Protein AF-A0A9E5DWF3-F1 (afdb_monomer_lite)

Sequence (530 aa):
MRFAKFSRYWAAIALLCCGSVGTLACATQEATTGDDQEFKETMQVFGDDRVSDVLKGKPQLVPGTFQEYEKLFKVGRQCVRTDSKEIFVVEEESSRATGQQKLGVALMPRAVITGCNTDTSNPDAVVKSFSLMAALISAPDAPNASKGDPMLFTPLEVMALDRRTGTYNFYVFFSNGTGKPGTMVRVVRKVDGKLIRFELTSAGKSITSAKETGACFTCHANGGPLMNEMSRPWTNWVSVVNEFPKDSKLKGETAAVVSEARDATNKHNRSSFANDLEQIMRAAIRVWIEGDLTMTSKGTVSNKIGFGQMTIEGSTPGGVKLLLKSSFCETELNFVNALDTIPNELFVDVDASAGTELVPADASGDLPVFQMPVRSEHDRAMEVFLQKRQYLQARTVRALRLVDDERDIFSAARCGLYGEMVKTALPVKPAEVDLRVRTLLAAKVKAKAFGTLSPARSAYLTALVDSKLSEEQADEKLQAYLDELQTRFATAQTKLTTATGRKTLNGLITARKDAARKMFPNAASPLPLM

Radius of gyration: 27.81 Å; chains: 1; bounding box: 99×75×77 Å

Structure (mmCIF, N/CA/C/O backbone):
data_AF-A0A9E5DWF3-F1
#
_entry.id   AF-A0A9E5DWF3-F1
#
loop_
_atom_site.group_PDB
_atom_site.id
_atom_site.type_symbol
_atom_site.label_atom_id
_atom_site.label_alt_id
_atom_site.label_comp_id
_atom_site.label_asym_id
_atom_site.label_entity_id
_atom_site.label_seq_id
_atom_site.pdbx_PDB_ins_code
_atom_site.Cartn_x
_atom_site.Cartn_y
_atom_site.Cartn_z
_atom_site.occupancy
_atom_site.B_iso_or_equiv
_atom_site.auth_seq_id
_atom_site.auth_comp_id
_atom_site.auth_asym_id
_atom_site.auth_atom_id
_atom_site.pdbx_PDB_model_num
ATOM 1 N N . MET A 1 1 ? -63.442 -29.536 -20.197 1.00 29.08 1 MET A N 1
ATOM 2 C CA . MET A 1 1 ? -63.663 -31.000 -20.288 1.00 29.08 1 MET A CA 1
ATOM 3 C C . MET A 1 1 ? -62.281 -31.651 -20.379 1.00 29.08 1 MET A C 1
ATOM 5 O O . MET A 1 1 ? -61.555 -31.280 -21.283 1.00 29.08 1 MET A O 1
ATOM 9 N N . ARG A 1 2 ? -61.736 -32.276 -19.314 1.00 26.66 2 ARG A N 1
ATOM 10 C CA . ARG A 1 2 ? -61.887 -33.710 -18.927 1.00 26.66 2 ARG A CA 1
ATOM 11 C C . ARG A 1 2 ? -61.465 -34.623 -20.101 1.00 26.66 2 ARG A C 1
ATOM 13 O O . ARG A 1 2 ? -62.099 -34.499 -21.134 1.00 26.66 2 ARG A O 1
ATOM 20 N N . PHE A 1 3 ? -60.459 -35.508 -20.080 1.00 26.47 3 PHE A N 1
ATOM 21 C CA . PHE A 1 3 ? -59.757 -36.342 -19.072 1.00 26.47 3 PHE A CA 1
ATOM 22 C C . PHE A 1 3 ? -58.368 -36.742 -19.680 1.00 26.47 3 PHE A C 1
ATOM 24 O O . PHE A 1 3 ? -58.289 -36.864 -20.894 1.00 26.47 3 PHE A O 1
ATOM 31 N N . ALA A 1 4 ? -57.231 -36.727 -18.952 1.00 29.53 4 ALA A N 1
ATOM 32 C CA . ALA A 1 4 ? -56.569 -37.857 -18.237 1.00 29.53 4 ALA A CA 1
ATOM 33 C C . ALA A 1 4 ? -55.885 -38.918 -19.140 1.00 29.53 4 ALA A C 1
ATOM 35 O O . ALA A 1 4 ? -56.393 -39.197 -20.209 1.00 29.53 4 ALA A O 1
ATOM 36 N N . LYS A 1 5 ? -54.805 -39.636 -18.786 1.00 29.23 5 LYS A N 1
ATOM 37 C CA . LYS A 1 5 ? -53.841 -39.691 -17.662 1.00 29.23 5 LYS A CA 1
ATOM 38 C C . LYS A 1 5 ? -52.771 -40.758 -18.044 1.00 29.23 5 LYS A C 1
ATOM 40 O O . LYS A 1 5 ? -53.140 -41.783 -18.593 1.00 29.23 5 LYS A O 1
ATOM 45 N N . PHE A 1 6 ? -51.521 -40.532 -17.615 1.00 27.17 6 PHE A N 1
ATOM 46 C CA . PHE A 1 6 ? -50.541 -41.464 -16.996 1.00 27.17 6 PHE A CA 1
ATOM 47 C C . PHE A 1 6 ? -50.073 -42.777 -17.661 1.00 27.17 6 PHE A C 1
ATOM 49 O O . PHE A 1 6 ? -50.857 -43.694 -17.855 1.00 27.17 6 PHE A O 1
ATOM 56 N N . SER A 1 7 ? -48.739 -42.954 -17.695 1.00 25.33 7 SER A N 1
ATOM 57 C CA . SER A 1 7 ? -47.945 -43.934 -16.895 1.00 25.33 7 SER A CA 1
ATOM 58 C C . SER A 1 7 ? -46.479 -43.887 -17.387 1.00 25.33 7 SER A C 1
ATOM 60 O O . SER A 1 7 ? -46.262 -44.053 -18.577 1.00 25.33 7 SER A O 1
ATOM 62 N N . ARG A 1 8 ? -45.470 -43.386 -16.651 1.00 28.92 8 ARG A N 1
ATOM 63 C CA . ARG A 1 8 ? -44.710 -43.889 -15.473 1.00 28.92 8 ARG A CA 1
ATOM 64 C C . ARG A 1 8 ? -43.660 -44.985 -15.764 1.00 28.92 8 ARG A C 1
ATOM 66 O O . ARG A 1 8 ? -43.949 -45.945 -16.460 1.00 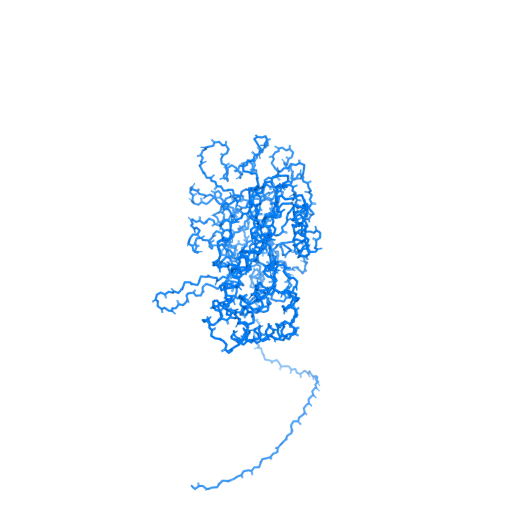28.92 8 ARG A O 1
ATOM 73 N N . TYR A 1 9 ? -42.535 -44.829 -15.040 1.00 24.09 9 TYR A N 1
ATOM 74 C CA . TYR A 1 9 ? -41.356 -45.694 -14.807 1.00 24.09 9 TYR A CA 1
ATOM 75 C C . TYR A 1 9 ? -40.140 -45.502 -15.720 1.00 24.09 9 TYR A C 1
ATOM 77 O O . TYR A 1 9 ? -40.296 -45.377 -16.921 1.00 24.09 9 TYR A O 1
ATOM 85 N N . TRP A 1 10 ? -38.888 -45.574 -15.255 1.00 22.58 10 TRP A N 1
ATOM 86 C CA . TRP A 1 10 ? -38.133 -45.268 -14.013 1.00 22.58 10 TRP A CA 1
ATOM 87 C C . TRP A 1 10 ? -36.689 -45.732 -14.341 1.00 22.58 10 TRP A C 1
ATOM 89 O O . TRP A 1 10 ? -36.508 -46.592 -15.195 1.00 22.58 10 TRP A O 1
ATOM 99 N N . ALA A 1 11 ? -35.706 -45.235 -13.587 1.00 24.50 11 ALA A N 1
ATOM 100 C CA . ALA A 1 11 ? -34.407 -45.876 -13.312 1.00 24.50 11 ALA A CA 1
ATOM 101 C C . ALA A 1 11 ? -33.286 -45.873 -14.384 1.00 24.50 11 ALA A C 1
ATOM 103 O O . ALA A 1 11 ? -33.147 -46.747 -15.230 1.00 24.50 11 ALA A O 1
ATOM 104 N N . ALA A 1 12 ? -32.435 -44.860 -14.214 1.00 22.97 12 ALA A N 1
ATOM 105 C CA . ALA A 1 12 ? -30.969 -44.844 -14.160 1.00 22.97 12 ALA A CA 1
ATOM 106 C C . ALA A 1 12 ? -30.152 -46.166 -14.108 1.00 22.97 12 ALA A C 1
ATOM 108 O O . ALA A 1 12 ? -30.575 -47.143 -13.502 1.00 22.97 12 ALA A O 1
ATOM 109 N N . ILE A 1 13 ? -28.890 -46.047 -14.571 1.00 23.59 13 ILE A N 1
ATOM 110 C CA . ILE A 1 13 ? -27.598 -46.439 -13.935 1.00 23.59 13 ILE A CA 1
ATOM 111 C C . ILE A 1 13 ? -26.572 -47.003 -14.953 1.00 23.59 13 ILE A C 1
ATOM 113 O O . ILE A 1 13 ? -26.647 -48.141 -15.389 1.00 23.59 13 ILE A O 1
ATOM 117 N N . ALA A 1 14 ? -25.596 -46.138 -15.257 1.00 22.12 14 ALA A N 1
ATOM 118 C CA . ALA A 1 14 ? -24.139 -46.302 -15.126 1.00 22.12 14 ALA A CA 1
ATOM 119 C C . ALA A 1 14 ? -23.271 -47.216 -16.033 1.00 22.12 14 ALA A C 1
ATOM 121 O O . ALA A 1 14 ? -23.426 -48.425 -16.109 1.00 22.12 14 ALA A O 1
ATOM 122 N N . LEU A 1 15 ? -22.191 -46.552 -16.477 1.00 22.00 15 LEU A N 1
ATOM 123 C CA . LEU A 1 15 ? -20.765 -46.918 -16.408 1.00 22.00 15 LEU A CA 1
ATOM 124 C C . LEU A 1 15 ? -20.084 -47.789 -17.496 1.00 22.00 15 LEU A C 1
ATOM 126 O O . LEU A 1 15 ? -20.200 -49.003 -17.529 1.00 22.00 15 LEU A O 1
ATOM 130 N N . LEU A 1 16 ? -19.171 -47.089 -18.188 1.00 21.78 16 LEU A N 1
ATOM 131 C CA . LEU A 1 16 ? -17.739 -47.374 -18.408 1.00 21.78 16 LEU A CA 1
ATOM 132 C C . LEU A 1 16 ? -17.252 -48.374 -19.491 1.00 21.78 16 LEU A C 1
ATOM 134 O O . LEU A 1 16 ? -17.450 -49.577 -19.413 1.00 21.78 16 LEU A O 1
ATOM 138 N N . CYS A 1 17 ? -16.375 -47.801 -20.334 1.00 19.64 17 CYS A N 1
ATOM 139 C CA . CYS A 1 17 ? -15.104 -48.320 -20.871 1.00 19.64 17 CYS A CA 1
ATOM 140 C C . CYS A 1 17 ? -15.012 -49.027 -22.245 1.00 19.64 17 CYS A C 1
ATOM 142 O O . CYS A 1 17 ? -15.383 -50.179 -22.413 1.00 19.64 17 CYS A O 1
ATOM 144 N N . CYS A 1 18 ? -14.267 -48.324 -23.120 1.00 21.08 18 CYS A N 1
ATOM 145 C CA . CYS A 1 18 ? -13.193 -48.778 -24.022 1.00 21.08 18 CYS A CA 1
ATOM 146 C C . CYS A 1 18 ? -13.513 -49.568 -25.307 1.00 21.08 18 CYS A C 1
ATOM 148 O O . CYS A 1 18 ? -13.975 -50.699 -25.256 1.00 21.08 18 CYS A O 1
ATOM 150 N N . GLY A 1 19 ? -13.025 -49.036 -26.444 1.00 21.64 19 GLY A N 1
ATOM 151 C CA . GLY A 1 19 ? -12.361 -49.870 -27.461 1.00 21.64 19 GLY A CA 1
ATOM 152 C C . GLY A 1 19 ? -12.760 -49.718 -28.937 1.00 21.64 19 GLY A C 1
ATOM 153 O O . GLY A 1 19 ? -13.380 -50.617 -29.477 1.00 21.64 19 GLY A O 1
ATOM 154 N N . SER A 1 20 ? -12.273 -48.648 -29.585 1.00 25.48 20 SER A N 1
ATOM 155 C CA . SER A 1 20 ? -11.568 -48.612 -30.896 1.00 25.48 20 SER A CA 1
ATOM 156 C C . SER A 1 20 ? -12.162 -49.127 -32.237 1.00 25.48 20 SER A C 1
ATOM 158 O O . SER A 1 20 ? -12.706 -50.218 -32.332 1.00 25.48 20 SER A O 1
ATOM 160 N N . VAL A 1 21 ? -11.756 -48.382 -33.291 1.00 24.48 21 VAL A N 1
ATOM 161 C CA . VAL A 1 21 ? -11.697 -48.650 -34.759 1.00 24.48 21 VAL A CA 1
ATOM 162 C C . VAL A 1 21 ? -13.015 -48.421 -35.527 1.00 24.48 21 VAL A C 1
ATOM 164 O O . VAL A 1 21 ? -14.015 -49.037 -35.210 1.00 24.48 21 VAL A O 1
ATOM 167 N N . GLY A 1 22 ? -13.145 -47.592 -36.570 1.00 22.09 22 GLY A N 1
ATOM 168 C CA . GLY A 1 22 ? -12.240 -46.750 -37.359 1.00 22.09 22 GLY A CA 1
ATOM 169 C C . GLY A 1 22 ? -12.966 -46.266 -38.638 1.00 22.09 22 GLY A C 1
ATOM 170 O O . GLY A 1 22 ? -14.026 -46.785 -38.975 1.00 22.09 22 GLY A O 1
ATOM 171 N N . THR A 1 23 ? -12.338 -45.324 -39.356 1.00 24.78 23 THR A N 1
ATOM 172 C CA . THR A 1 23 ? -12.679 -44.688 -40.662 1.00 24.78 23 THR A CA 1
ATOM 173 C C . THR A 1 23 ? -13.604 -43.458 -40.608 1.00 24.78 23 THR A C 1
ATOM 175 O O . THR A 1 23 ? -14.792 -43.553 -40.339 1.00 24.78 23 THR A O 1
ATOM 178 N N . LEU A 1 24 ? -13.033 -42.245 -40.570 1.00 25.64 24 LEU A N 1
ATOM 179 C CA . LEU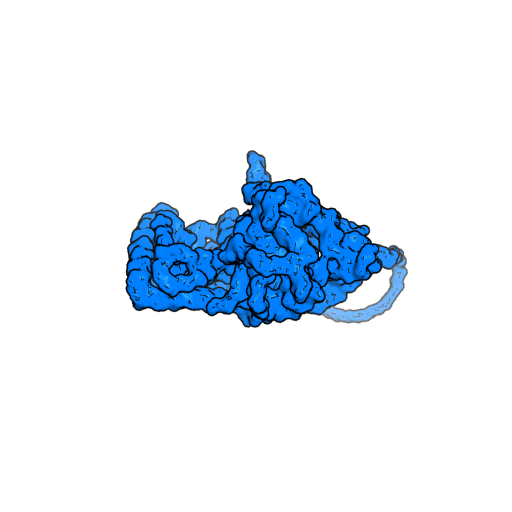 A 1 24 ? -12.478 -41.406 -41.660 1.00 25.64 24 LEU A CA 1
ATOM 180 C C . LEU A 1 24 ? -13.552 -40.725 -42.529 1.00 25.64 24 LEU A C 1
ATOM 182 O O . LEU A 1 24 ? -13.998 -41.269 -43.533 1.00 25.64 24 LEU A O 1
ATOM 186 N N . ALA A 1 25 ? -13.848 -39.468 -42.190 1.00 24.41 25 ALA A N 1
ATOM 187 C CA . ALA A 1 25 ? -14.280 -38.445 -43.136 1.00 24.41 25 ALA A CA 1
ATOM 188 C C . ALA A 1 25 ? -13.473 -37.168 -42.850 1.00 24.41 25 ALA A C 1
ATOM 190 O O . ALA A 1 25 ? -13.384 -36.713 -41.710 1.00 24.41 25 ALA A O 1
ATOM 191 N N . CYS A 1 26 ? -12.812 -36.670 -43.892 1.00 24.80 26 CYS A N 1
ATOM 192 C CA . CYS A 1 26 ? -11.857 -35.572 -43.894 1.00 24.80 26 CYS A CA 1
ATOM 193 C C . CYS A 1 26 ? -12.437 -34.268 -43.329 1.00 24.80 26 CYS A C 1
ATOM 195 O O . CYS A 1 26 ? -13.279 -33.638 -43.963 1.00 24.80 26 CYS A O 1
ATOM 197 N N . ALA A 1 27 ? -11.899 -33.815 -42.198 1.00 26.03 27 ALA A N 1
ATOM 198 C CA . ALA A 1 27 ? -11.818 -32.397 -41.885 1.00 26.03 27 ALA A CA 1
ATOM 199 C C . ALA A 1 27 ? -10.367 -31.979 -42.128 1.00 26.03 27 ALA A C 1
ATOM 201 O O . ALA A 1 27 ? -9.443 -32.477 -41.486 1.00 26.03 27 ALA A O 1
ATOM 202 N N . THR A 1 28 ? -10.176 -31.124 -43.123 1.00 24.86 28 THR A N 1
ATOM 203 C CA . THR A 1 28 ? -8.922 -30.445 -43.428 1.00 24.86 28 THR A CA 1
ATOM 204 C C . THR A 1 28 ? -8.385 -29.769 -42.168 1.00 24.86 28 THR A C 1
ATOM 206 O O . THR A 1 28 ? -8.938 -28.771 -41.711 1.00 24.86 28 THR A O 1
ATOM 209 N N . GLN A 1 29 ? -7.307 -30.318 -41.601 1.00 28.67 29 GLN A N 1
ATOM 210 C CA . GLN A 1 29 ? -6.390 -29.541 -40.776 1.00 28.67 29 GLN A CA 1
ATOM 211 C C . GLN A 1 29 ? -5.801 -28.466 -41.687 1.00 28.67 29 GLN A C 1
ATOM 213 O O . GLN A 1 29 ? -4.954 -28.759 -42.530 1.00 28.67 29 GLN A O 1
ATOM 218 N N . GLU A 1 30 ? -6.265 -27.227 -41.540 1.00 31.97 30 GLU A N 1
ATOM 219 C CA . GLU A 1 30 ? -5.440 -26.090 -41.921 1.00 31.97 30 GLU A CA 1
ATOM 220 C C . GLU A 1 30 ? -4.144 -26.208 -41.121 1.00 31.97 30 GLU A C 1
ATOM 222 O O . GLU A 1 30 ? -4.145 -26.202 -39.887 1.00 31.97 30 GLU A O 1
ATOM 227 N N . ALA A 1 31 ? -3.039 -26.401 -41.835 1.00 31.12 31 ALA A N 1
ATOM 228 C CA . ALA A 1 31 ? -1.719 -26.231 -41.273 1.00 31.12 31 ALA A CA 1
ATOM 229 C C . ALA A 1 31 ? -1.623 -24.771 -40.822 1.00 31.12 31 ALA A C 1
ATOM 231 O O . ALA A 1 31 ? -1.431 -23.882 -41.647 1.00 31.12 31 ALA A O 1
ATOM 232 N N . THR A 1 32 ? -1.786 -24.519 -39.522 1.00 36.09 32 THR A N 1
ATOM 233 C CA . THR A 1 32 ? -1.298 -23.279 -38.922 1.00 36.09 32 THR A CA 1
ATOM 234 C C . THR A 1 32 ? 0.185 -23.230 -39.243 1.00 36.09 32 THR A C 1
ATOM 236 O O . THR A 1 32 ? 0.948 -24.088 -38.787 1.00 36.09 32 THR A O 1
ATOM 239 N N . THR A 1 33 ? 0.572 -22.302 -40.110 1.00 37.94 33 THR A N 1
ATOM 240 C CA . THR A 1 33 ? 1.968 -22.032 -40.442 1.00 37.94 33 THR A CA 1
ATOM 241 C C . THR A 1 33 ? 2.742 -21.805 -39.139 1.00 37.94 33 THR A C 1
ATOM 243 O O . THR A 1 33 ? 2.161 -21.388 -38.134 1.00 37.94 33 THR A O 1
ATOM 246 N N . GLY A 1 34 ? 4.046 -22.108 -39.116 1.00 44.50 34 GLY A N 1
ATOM 247 C CA . GLY A 1 34 ? 4.883 -21.898 -37.921 1.00 44.50 34 GLY A CA 1
ATOM 248 C C . GLY A 1 34 ? 4.717 -20.495 -37.317 1.00 44.50 34 GLY A C 1
ATOM 249 O O . GLY A 1 34 ? 4.692 -20.354 -36.097 1.00 44.50 34 GLY A O 1
ATOM 250 N N . ASP A 1 35 ? 4.450 -19.509 -38.173 1.00 50.59 35 ASP A N 1
ATOM 251 C CA . ASP A 1 35 ? 4.160 -18.117 -37.837 1.00 50.59 35 ASP A CA 1
ATOM 252 C C . ASP A 1 35 ? 2.917 -17.935 -36.943 1.00 50.59 35 ASP A C 1
ATOM 254 O O . ASP A 1 35 ? 2.946 -17.124 -36.021 1.00 50.59 35 ASP A O 1
ATOM 258 N N . ASP A 1 36 ? 1.835 -18.698 -37.141 1.00 46.50 36 ASP A N 1
ATOM 259 C CA . ASP A 1 36 ? 0.596 -18.570 -36.352 1.00 46.50 36 ASP A CA 1
ATOM 260 C C . ASP A 1 36 ? 0.742 -19.142 -34.936 1.00 46.50 36 ASP A C 1
ATOM 262 O O . ASP A 1 36 ? 0.127 -18.659 -33.975 1.00 46.50 36 ASP A O 1
ATOM 266 N N . GLN A 1 37 ? 1.553 -20.192 -34.794 1.00 48.44 37 GLN A N 1
ATOM 267 C CA . GLN A 1 37 ? 1.863 -20.784 -33.499 1.00 48.44 37 GLN A CA 1
ATOM 268 C C . GLN A 1 37 ? 2.884 -19.926 -32.740 1.00 48.44 37 GLN A C 1
ATOM 270 O O . GLN A 1 37 ? 2.666 -19.632 -31.563 1.00 48.44 37 GLN A O 1
ATOM 275 N N . GLU A 1 38 ? 3.914 -19.421 -33.422 1.00 51.50 38 GLU A N 1
ATOM 276 C CA . GLU A 1 38 ? 4.870 -18.455 -32.872 1.00 51.50 38 GLU A CA 1
ATOM 277 C C . GLU A 1 38 ? 4.174 -17.147 -32.456 1.00 51.50 38 GLU A C 1
ATOM 279 O O . GLU A 1 38 ? 4.421 -16.625 -31.366 1.00 51.50 38 GLU A O 1
ATOM 284 N N . PHE A 1 39 ? 3.202 -16.665 -33.237 1.00 51.38 39 PHE A N 1
ATOM 285 C CA . PHE A 1 39 ? 2.370 -15.513 -32.885 1.00 51.38 39 PHE A CA 1
ATOM 286 C C . PHE A 1 39 ? 1.543 -15.761 -31.614 1.00 51.38 39 PHE A C 1
ATOM 288 O O . PHE A 1 39 ? 1.546 -14.931 -30.700 1.00 51.38 39 PHE A O 1
ATOM 295 N N . LYS A 1 40 ? 0.878 -16.918 -31.488 1.00 56.16 40 LYS A N 1
ATOM 296 C CA . LYS A 1 40 ? 0.111 -17.286 -30.279 1.00 56.16 40 LYS A CA 1
ATOM 297 C C . LYS A 1 40 ? 0.994 -17.462 -29.038 1.00 56.16 40 LYS A C 1
ATOM 299 O O . LYS A 1 40 ? 0.571 -17.087 -27.945 1.00 56.16 40 LYS A O 1
ATOM 304 N N . GLU A 1 41 ? 2.202 -17.998 -29.186 1.00 55.69 41 GLU A N 1
ATOM 305 C CA . GLU A 1 41 ? 3.173 -18.166 -28.094 1.00 55.69 41 GLU A CA 1
ATOM 306 C C . GLU A 1 41 ? 3.788 -16.825 -27.658 1.00 55.69 41 GLU A C 1
ATOM 308 O O . GLU A 1 41 ? 4.002 -16.590 -26.465 1.00 55.69 41 GLU A O 1
ATOM 313 N N . THR A 1 42 ? 3.980 -15.896 -28.597 1.00 57.06 42 THR A N 1
ATOM 314 C CA . THR A 1 42 ? 4.456 -14.528 -28.332 1.00 57.06 42 THR A CA 1
ATOM 315 C C . THR A 1 42 ? 3.384 -13.673 -27.648 1.00 57.06 42 THR A C 1
ATOM 317 O O . THR A 1 42 ? 3.686 -12.869 -26.767 1.00 57.06 42 THR A O 1
ATOM 320 N N . MET A 1 43 ? 2.106 -13.894 -27.971 1.00 59.84 43 MET A N 1
ATOM 321 C CA . MET A 1 43 ? 0.968 -13.233 -27.318 1.00 59.84 43 MET A CA 1
ATOM 322 C C . MET A 1 43 ? 0.864 -13.538 -25.818 1.00 59.84 43 MET A C 1
ATOM 324 O O . MET A 1 43 ? 0.362 -12.706 -25.068 1.00 59.84 43 MET A O 1
ATOM 328 N N . GLN A 1 44 ? 1.352 -14.696 -25.361 1.00 67.69 44 GLN A N 1
ATOM 329 C CA . GLN A 1 44 ? 1.385 -15.035 -23.932 1.00 67.69 44 GLN A CA 1
ATOM 330 C C . GLN A 1 44 ? 2.468 -14.261 -23.171 1.00 67.69 44 GLN A C 1
ATOM 332 O O . GLN A 1 44 ? 2.361 -14.076 -21.957 1.00 67.69 44 GLN A O 1
ATOM 337 N N . VAL A 1 45 ? 3.484 -13.761 -23.881 1.00 70.88 45 VAL A N 1
ATOM 338 C CA . VAL A 1 45 ? 4.562 -12.963 -23.292 1.00 70.88 45 VAL A CA 1
ATOM 339 C C . VAL A 1 45 ? 4.098 -11.555 -22.945 1.00 70.88 45 VAL A C 1
ATOM 341 O O . VAL A 1 45 ? 4.671 -10.946 -22.054 1.00 70.88 45 VAL A O 1
ATOM 344 N N . PHE A 1 46 ? 3.038 -11.037 -23.561 1.00 80.94 46 PHE A N 1
ATOM 345 C CA . PHE A 1 46 ? 2.576 -9.671 -23.314 1.00 80.94 46 PHE A CA 1
ATOM 346 C C . PHE A 1 46 ? 1.322 -9.620 -22.435 1.00 80.94 46 PHE A C 1
ATOM 348 O O . PHE A 1 46 ? 0.445 -10.483 -22.514 1.00 80.94 46 PHE A O 1
ATOM 355 N N . GLY A 1 47 ? 1.269 -8.636 -21.536 1.00 80.31 47 GLY A N 1
ATOM 356 C CA . GLY A 1 47 ? 0.083 -8.334 -20.734 1.00 80.31 47 GLY A CA 1
ATOM 357 C C . GLY A 1 47 ? -0.925 -7.464 -21.472 1.00 80.31 47 GLY A C 1
ATOM 358 O O . GLY A 1 47 ? -0.779 -7.191 -22.667 1.00 80.31 47 GLY A O 1
ATOM 359 N N . ASP A 1 48 ? -1.943 -7.005 -20.750 1.00 83.69 48 ASP A N 1
ATOM 360 C CA . ASP A 1 48 ? -2.769 -5.875 -21.184 1.00 83.69 48 ASP A CA 1
ATOM 361 C C . ASP A 1 48 ? -2.246 -4.582 -20.543 1.00 83.69 48 ASP A C 1
ATOM 363 O O . ASP A 1 48 ? -2.854 -4.025 -19.635 1.00 83.69 48 ASP A O 1
ATOM 367 N N . ASP A 1 49 ? -1.056 -4.145 -20.958 1.00 86.50 49 ASP A N 1
ATOM 368 C CA . ASP A 1 49 ? -0.313 -3.058 -20.316 1.00 86.50 49 ASP A CA 1
ATOM 369 C C . ASP A 1 49 ? 0.472 -2.195 -21.322 1.00 86.50 49 ASP A C 1
ATOM 371 O O . ASP A 1 49 ? 0.508 -2.458 -22.527 1.00 86.50 49 ASP A O 1
ATOM 375 N N . ARG A 1 50 ? 1.139 -1.150 -20.816 1.00 88.06 50 ARG A N 1
ATOM 376 C CA . ARG A 1 50 ? 1.893 -0.193 -21.640 1.00 88.06 50 ARG A CA 1
ATOM 377 C C . ARG A 1 50 ? 3.100 -0.819 -22.355 1.00 88.06 50 ARG A C 1
ATOM 379 O O . ARG A 1 50 ? 3.513 -0.301 -23.390 1.00 88.06 50 ARG A O 1
ATOM 386 N N . VAL A 1 51 ? 3.665 -1.915 -21.838 1.00 91.31 51 VAL A N 1
ATOM 387 C CA . VAL A 1 51 ? 4.751 -2.650 -22.514 1.00 91.31 51 VAL A CA 1
ATOM 388 C C . VAL A 1 51 ? 4.195 -3.359 -23.745 1.00 91.31 51 VAL A C 1
ATOM 390 O O . VAL A 1 51 ? 4.745 -3.229 -24.840 1.00 91.31 51 VAL A O 1
ATOM 393 N N . SER A 1 52 ? 3.059 -4.036 -23.582 1.00 89.00 52 SER A N 1
ATOM 394 C CA . SER A 1 52 ? 2.311 -4.678 -24.664 1.00 89.00 52 SER A CA 1
ATOM 395 C C . SER A 1 52 ? 1.891 -3.686 -25.749 1.00 89.00 52 SER A C 1
ATOM 397 O O . SER A 1 52 ? 2.133 -3.943 -26.925 1.00 89.00 52 SER A O 1
ATOM 399 N N . ASP A 1 53 ? 1.365 -2.515 -25.376 1.00 87.88 53 ASP A N 1
ATOM 400 C CA . ASP A 1 53 ? 0.924 -1.481 -26.330 1.00 87.88 53 ASP A CA 1
ATOM 401 C C . ASP A 1 53 ? 2.028 -1.067 -27.327 1.00 87.88 53 ASP A C 1
ATOM 403 O O . ASP A 1 53 ? 1.740 -0.665 -28.457 1.00 87.88 53 ASP A O 1
ATOM 407 N N . VAL A 1 54 ? 3.298 -1.182 -26.925 1.00 90.25 54 VAL A N 1
ATOM 408 C CA . VAL A 1 54 ? 4.452 -0.783 -27.739 1.00 90.25 54 VAL A CA 1
ATOM 409 C C . VAL A 1 54 ? 5.125 -1.966 -28.437 1.00 90.25 54 VAL A C 1
ATOM 411 O O . VAL A 1 54 ? 5.487 -1.860 -29.612 1.00 90.25 54 VAL A O 1
ATOM 414 N N . LEU A 1 55 ? 5.311 -3.080 -27.726 1.00 90.69 55 LEU A N 1
ATOM 415 C CA . LEU A 1 55 ? 6.144 -4.200 -28.175 1.00 90.69 55 LEU A CA 1
ATOM 416 C C . LEU A 1 55 ? 5.359 -5.343 -28.827 1.00 90.69 55 LEU A C 1
ATOM 418 O O . LEU A 1 55 ? 5.955 -6.185 -29.503 1.00 90.69 55 LEU A O 1
ATOM 422 N N . LYS A 1 56 ? 4.033 -5.395 -28.663 1.00 85.75 56 LYS A N 1
ATOM 423 C CA . LYS A 1 56 ? 3.201 -6.454 -29.243 1.00 85.75 56 LYS A CA 1
ATOM 424 C C . LYS A 1 56 ? 3.292 -6.436 -30.771 1.00 85.75 56 LYS A C 1
ATOM 426 O O . LYS A 1 56 ? 3.004 -5.432 -31.420 1.00 85.75 56 LYS A O 1
ATOM 431 N N . GLY A 1 57 ? 3.720 -7.562 -31.344 1.00 83.44 57 GLY A N 1
ATOM 432 C CA . GLY A 1 57 ? 3.997 -7.694 -32.781 1.00 83.44 57 GLY A CA 1
ATOM 433 C C . GLY A 1 57 ? 5.261 -6.963 -33.258 1.00 83.44 57 GLY A C 1
ATOM 434 O O . GLY A 1 57 ? 5.487 -6.870 -34.461 1.00 83.44 57 GLY A O 1
ATOM 435 N N . LYS A 1 58 ? 6.076 -6.423 -32.340 1.00 88.56 58 LYS A N 1
ATOM 436 C CA . LYS A 1 58 ? 7.316 -5.687 -32.633 1.00 88.56 58 LYS A CA 1
ATOM 437 C C . LYS A 1 58 ? 8.466 -6.093 -31.689 1.00 88.56 58 LYS A C 1
ATOM 439 O O . LYS A 1 58 ? 9.066 -5.220 -31.057 1.00 88.56 58 LYS A O 1
ATOM 444 N N . PRO A 1 59 ? 8.802 -7.393 -31.571 1.00 84.62 59 PRO A N 1
ATOM 445 C CA . PRO A 1 59 ? 9.853 -7.876 -30.665 1.00 84.62 59 PRO A CA 1
ATOM 446 C C . PRO A 1 59 ? 11.231 -7.242 -30.930 1.00 84.62 59 PRO A C 1
ATOM 448 O O . PRO A 1 59 ? 12.020 -7.055 -30.012 1.00 84.62 59 PRO A O 1
ATOM 451 N N . GLN A 1 60 ? 11.504 -6.822 -32.165 1.00 88.00 60 GLN A N 1
ATOM 452 C CA . GLN A 1 60 ? 12.726 -6.113 -32.550 1.00 88.00 60 GLN A CA 1
ATOM 453 C C . GLN A 1 60 ? 12.888 -4.731 -31.895 1.00 88.00 60 GLN A C 1
ATOM 455 O O . GLN A 1 60 ? 13.964 -4.147 -31.978 1.00 88.00 60 GLN A O 1
ATOM 460 N N . LEU A 1 61 ? 11.831 -4.185 -31.280 1.00 91.31 61 LEU A N 1
ATOM 461 C CA . LEU A 1 61 ? 11.881 -2.918 -30.548 1.00 91.31 61 LEU A CA 1
ATOM 462 C C . LEU A 1 61 ? 12.217 -3.093 -29.065 1.00 91.31 61 LEU A C 1
ATOM 464 O O . LEU A 1 61 ? 12.304 -2.088 -28.367 1.00 91.31 61 LEU A O 1
ATOM 468 N N . VAL A 1 62 ? 12.390 -4.325 -28.566 1.00 92.25 62 VAL A N 1
ATOM 469 C CA . VAL A 1 62 ? 12.806 -4.547 -27.174 1.00 92.25 62 VAL A CA 1
ATOM 470 C C . VAL A 1 62 ? 14.096 -3.752 -26.917 1.00 92.25 62 VAL A C 1
ATOM 472 O O . VAL A 1 62 ? 15.084 -3.972 -27.626 1.00 92.25 62 VAL A O 1
ATOM 475 N N . PRO A 1 63 ? 14.109 -2.826 -25.939 1.00 92.69 63 PRO A N 1
ATOM 476 C CA . PRO A 1 63 ? 15.249 -1.944 -25.735 1.00 92.69 63 PRO A CA 1
ATOM 477 C C . PRO A 1 63 ? 16.467 -2.745 -25.267 1.00 92.69 63 PRO A C 1
ATOM 479 O O . PRO A 1 63 ? 16.381 -3.541 -24.332 1.00 92.69 63 PRO A O 1
ATOM 482 N N . GLY A 1 64 ? 17.608 -2.530 -25.920 1.00 89.25 64 GLY A N 1
ATOM 483 C CA . GLY A 1 64 ? 18.904 -3.081 -25.529 1.00 89.25 64 GLY A CA 1
ATOM 484 C C . GLY A 1 64 ? 19.664 -2.179 -24.550 1.00 89.25 64 GLY A C 1
ATOM 485 O O . GLY A 1 64 ? 20.676 -2.604 -23.991 1.00 89.25 64 GLY A O 1
ATOM 486 N N . THR A 1 65 ? 19.195 -0.948 -24.330 1.00 90.31 65 THR A N 1
ATOM 487 C CA . THR A 1 65 ? 19.772 0.034 -23.398 1.00 90.31 65 THR A CA 1
ATOM 488 C C . THR A 1 65 ? 18.689 0.830 -22.665 1.00 90.31 65 THR A C 1
ATOM 490 O O . THR A 1 65 ? 17.543 0.915 -23.113 1.00 90.31 65 THR A O 1
ATOM 493 N N . PHE A 1 66 ? 19.052 1.472 -21.551 1.00 91.44 66 PHE A N 1
ATOM 494 C CA . PHE A 1 66 ? 18.133 2.348 -20.821 1.00 91.44 66 PHE A CA 1
ATOM 495 C C . PHE A 1 66 ? 17.713 3.580 -21.644 1.00 91.44 66 PHE A C 1
ATOM 497 O O . PHE A 1 66 ? 16.550 3.970 -21.622 1.00 91.44 66 PHE A O 1
ATOM 504 N N . GLN A 1 67 ? 18.614 4.153 -22.445 1.00 91.88 67 GLN A N 1
ATOM 505 C CA . GLN A 1 67 ? 18.306 5.294 -23.314 1.00 91.88 67 GLN A CA 1
ATOM 506 C C . GLN A 1 67 ? 17.286 4.919 -24.401 1.00 91.88 67 GLN A C 1
ATOM 508 O O . GLN A 1 67 ? 16.382 5.697 -24.715 1.00 91.88 67 GLN A O 1
ATOM 513 N N . GLU A 1 68 ? 17.404 3.714 -24.967 1.00 93.38 68 GLU A N 1
ATOM 514 C CA . GLU A 1 68 ? 16.402 3.173 -25.890 1.00 93.38 68 GLU A CA 1
ATOM 515 C C . GLU A 1 68 ? 15.058 2.960 -25.191 1.00 93.38 68 GLU A C 1
ATOM 517 O O . GLU A 1 68 ? 14.031 3.314 -25.766 1.00 93.38 68 GLU A O 1
ATOM 522 N N . TYR A 1 69 ? 15.055 2.458 -23.950 1.00 93.88 69 TYR A N 1
ATOM 523 C CA . TYR A 1 69 ? 13.841 2.327 -23.140 1.00 93.88 69 TYR A CA 1
ATOM 524 C C . TYR A 1 69 ? 13.160 3.686 -22.916 1.00 93.88 69 TYR A C 1
ATOM 526 O O . TYR A 1 69 ? 11.975 3.832 -23.222 1.00 93.88 69 TYR A O 1
ATOM 534 N N . GLU A 1 70 ? 13.903 4.701 -22.461 1.00 93.25 70 GLU A N 1
ATOM 535 C CA . GLU A 1 70 ? 13.364 6.049 -22.248 1.00 93.25 70 GLU A CA 1
ATOM 536 C C . GLU A 1 70 ? 12.733 6.599 -23.529 1.00 93.25 70 GLU A C 1
ATOM 538 O O . GLU A 1 70 ? 11.620 7.125 -23.499 1.00 93.25 70 GLU A O 1
ATOM 543 N N . LYS A 1 71 ? 13.407 6.437 -24.674 1.00 93.38 71 LYS A N 1
ATOM 544 C CA . LYS A 1 71 ? 12.924 6.917 -25.976 1.00 93.38 71 LYS A CA 1
ATOM 545 C C . LYS A 1 71 ? 11.682 6.172 -26.440 1.00 93.38 71 LYS A C 1
ATOM 547 O O . LYS A 1 71 ? 10.736 6.796 -26.920 1.00 93.38 71 LYS A O 1
ATOM 552 N N . LEU A 1 72 ? 11.695 4.851 -26.311 1.00 93.12 72 LEU A N 1
ATOM 553 C CA . LEU A 1 72 ? 10.617 3.985 -26.760 1.00 93.12 72 LEU A CA 1
ATOM 554 C C . LEU A 1 72 ? 9.332 4.245 -25.970 1.00 93.12 72 LEU A C 1
ATOM 556 O O . LEU A 1 72 ? 8.261 4.393 -26.559 1.00 93.12 72 LEU A O 1
ATOM 560 N N . PHE A 1 73 ? 9.450 4.353 -24.647 1.00 91.88 73 PHE A N 1
ATOM 561 C CA . PHE A 1 73 ? 8.309 4.552 -23.760 1.00 91.88 73 PHE A CA 1
ATOM 562 C C . PHE A 1 73 ? 8.005 6.020 -23.466 1.00 91.88 73 PHE A C 1
ATOM 564 O O . PHE A 1 73 ? 6.954 6.294 -22.893 1.00 91.88 73 PHE A O 1
ATOM 571 N N . LYS A 1 74 ? 8.846 6.964 -23.906 1.00 90.81 74 LYS A N 1
ATOM 572 C CA . LYS A 1 74 ? 8.717 8.413 -23.657 1.00 90.81 74 LYS A CA 1
ATOM 573 C C . LYS A 1 74 ? 8.660 8.742 -22.163 1.00 90.81 74 LYS A C 1
ATOM 575 O O . LYS A 1 74 ? 7.759 9.444 -21.708 1.00 90.81 74 LYS A O 1
ATOM 580 N N . VAL A 1 75 ? 9.603 8.188 -21.408 1.00 90.50 75 VAL A N 1
ATOM 581 C CA . VAL A 1 75 ? 9.731 8.361 -19.951 1.00 90.50 75 VAL A CA 1
ATOM 582 C C . VAL A 1 75 ? 11.083 8.976 -19.593 1.00 90.50 75 VAL A C 1
ATOM 584 O O . VAL A 1 75 ? 11.963 9.086 -20.451 1.00 90.50 75 VAL A O 1
ATOM 587 N N . GLY A 1 76 ? 11.248 9.402 -18.340 1.00 88.31 76 GLY A N 1
ATOM 588 C CA . GLY A 1 76 ? 12.507 9.964 -17.853 1.00 88.31 76 GLY A CA 1
ATOM 589 C C . GLY A 1 76 ? 12.928 11.203 -18.642 1.00 88.31 76 GLY A C 1
ATOM 590 O O . GLY A 1 76 ? 12.156 12.143 -18.827 1.00 88.31 76 GLY A O 1
ATOM 591 N N . ARG A 1 77 ? 14.140 11.205 -19.196 1.00 89.19 77 ARG A N 1
ATOM 592 C CA . ARG A 1 77 ? 14.669 12.330 -19.993 1.00 89.19 77 ARG A CA 1
ATOM 593 C C . ARG A 1 77 ? 13.854 12.620 -21.250 1.00 89.19 77 ARG A C 1
ATOM 595 O O . ARG A 1 77 ? 13.828 13.752 -21.730 1.00 89.19 77 ARG A O 1
ATOM 602 N N . GLN A 1 78 ? 13.157 11.609 -21.758 1.00 91.62 78 GLN A N 1
ATOM 603 C CA . GLN A 1 78 ? 12.311 11.699 -22.948 1.00 91.62 78 GLN A CA 1
ATOM 604 C C . GLN A 1 78 ? 10.880 12.136 -22.615 1.00 91.62 78 GLN A C 1
ATOM 606 O O . GLN A 1 78 ? 10.031 12.230 -23.503 1.00 91.62 78 GLN A O 1
ATOM 611 N N . CYS A 1 79 ? 10.608 12.436 -21.343 1.00 85.62 79 CYS A N 1
ATOM 612 C CA . CYS A 1 79 ? 9.368 13.060 -20.930 1.00 85.62 79 CYS A CA 1
ATOM 613 C C . CYS A 1 79 ? 9.210 14.424 -21.614 1.00 85.62 79 CYS A C 1
ATOM 615 O O . CYS A 1 79 ? 10.111 15.265 -21.552 1.00 85.62 79 CYS A O 1
ATOM 617 N N . VAL A 1 80 ? 8.054 14.662 -22.241 1.00 81.06 80 VAL A N 1
ATOM 618 C CA . VAL A 1 80 ? 7.749 15.938 -22.923 1.00 81.06 80 VAL A CA 1
ATOM 619 C C . VAL A 1 80 ? 7.672 17.101 -21.929 1.00 81.06 80 VAL A C 1
ATOM 621 O O . VAL A 1 80 ? 7.942 18.245 -22.288 1.00 81.06 80 VAL A O 1
ATOM 624 N N . ARG A 1 81 ? 7.348 16.811 -20.666 1.00 74.25 81 ARG A N 1
ATOM 625 C CA . ARG A 1 81 ? 7.295 17.805 -19.595 1.00 74.25 81 ARG A CA 1
ATOM 626 C C . ARG A 1 81 ? 8.649 18.453 -19.346 1.00 74.25 81 ARG A C 1
ATOM 628 O O . ARG A 1 81 ? 9.700 17.810 -19.393 1.00 74.25 81 ARG A O 1
ATOM 635 N N . THR A 1 82 ? 8.611 19.742 -19.049 1.00 73.69 82 THR A N 1
ATOM 636 C CA . THR A 1 82 ? 9.796 20.541 -18.718 1.00 73.69 82 THR A CA 1
ATOM 637 C C . THR A 1 82 ? 9.968 20.715 -17.214 1.00 73.69 82 THR A C 1
ATOM 639 O O . THR A 1 82 ? 11.100 20.814 -16.748 1.00 73.69 82 THR A O 1
ATOM 642 N N . ASP A 1 83 ? 8.862 20.704 -16.473 1.00 70.75 83 ASP A N 1
ATOM 643 C CA . ASP A 1 83 ? 8.752 20.934 -15.031 1.00 70.75 83 ASP A CA 1
ATOM 644 C C . ASP A 1 83 ? 8.996 19.681 -14.179 1.00 70.75 83 ASP A C 1
ATOM 646 O O . ASP A 1 83 ? 9.436 19.790 -13.041 1.00 70.75 83 ASP A O 1
ATOM 650 N N . SER A 1 84 ? 8.792 18.485 -14.731 1.00 74.62 84 SER A N 1
ATOM 651 C CA . SER A 1 84 ? 9.262 17.236 -14.130 1.00 74.62 84 SER A CA 1
ATOM 652 C C . SER A 1 84 ? 9.624 16.225 -15.208 1.00 74.62 84 SER A C 1
ATOM 654 O O . SER A 1 84 ? 8.956 16.130 -16.238 1.00 74.62 84 SER A O 1
ATOM 656 N N . LYS A 1 85 ? 10.696 15.468 -14.971 1.00 80.19 85 LYS A N 1
ATOM 657 C CA . LYS A 1 85 ? 11.066 14.299 -15.783 1.00 80.19 85 LYS A CA 1
ATOM 658 C C . LYS A 1 85 ? 10.621 12.984 -15.149 1.00 80.19 85 LYS A C 1
ATOM 660 O O . LYS A 1 85 ? 10.803 11.935 -15.756 1.00 80.19 85 LYS A O 1
ATOM 665 N N . GLU A 1 86 ? 10.045 13.054 -13.947 1.00 81.75 86 GLU A N 1
ATOM 666 C CA . GLU A 1 86 ? 9.627 11.904 -13.139 1.00 81.75 86 GLU A CA 1
ATOM 667 C C . GLU A 1 86 ? 10.712 10.846 -12.958 1.00 81.75 86 GLU A C 1
ATOM 669 O O . GLU A 1 86 ? 10.454 9.639 -12.967 1.00 81.75 86 GLU A O 1
ATOM 674 N N . ILE A 1 87 ? 11.938 11.341 -12.818 1.00 85.81 87 ILE A N 1
ATOM 675 C CA . ILE A 1 87 ? 13.092 10.585 -12.368 1.00 85.81 87 ILE A CA 1
ATOM 676 C C . ILE A 1 87 ? 13.222 10.922 -10.897 1.00 85.81 87 ILE A C 1
ATOM 678 O O . ILE A 1 87 ? 13.605 12.034 -10.550 1.00 85.81 87 ILE A O 1
ATOM 682 N N . PHE A 1 88 ? 12.875 9.978 -10.041 1.00 81.88 88 PHE A N 1
ATOM 683 C CA . PHE A 1 88 ? 12.972 10.144 -8.604 1.00 81.88 88 PHE A CA 1
ATOM 684 C C . PHE A 1 88 ? 14.213 9.442 -8.104 1.00 81.88 88 PHE A C 1
ATOM 686 O O . PHE A 1 88 ? 14.467 8.299 -8.485 1.00 81.88 88 PHE A O 1
ATOM 693 N N . VAL A 1 89 ? 14.978 10.110 -7.249 1.00 78.31 89 VAL A N 1
ATOM 694 C CA . VAL A 1 89 ? 16.180 9.516 -6.666 1.00 78.31 89 VAL A CA 1
ATOM 695 C C . VAL A 1 89 ? 15.988 9.319 -5.174 1.00 78.31 89 VAL A C 1
ATOM 697 O O . VAL A 1 89 ? 15.571 10.229 -4.454 1.00 78.31 89 VAL A O 1
ATOM 700 N N . VAL A 1 90 ? 16.315 8.110 -4.729 1.00 73.44 90 VAL A N 1
ATOM 701 C CA . VAL A 1 90 ? 16.346 7.712 -3.323 1.00 73.44 90 VAL A CA 1
ATOM 702 C C . VAL A 1 90 ? 17.746 7.242 -2.953 1.00 73.44 90 VAL A C 1
ATOM 704 O O . VAL A 1 90 ? 18.498 6.763 -3.803 1.00 73.44 90 VAL A O 1
ATOM 707 N N . GLU A 1 91 ? 18.105 7.395 -1.686 1.00 71.75 91 GLU A N 1
ATOM 708 C CA . GLU A 1 91 ? 19.404 6.986 -1.160 1.00 71.75 91 GLU A CA 1
ATOM 709 C C . GLU A 1 91 ? 19.303 5.648 -0.430 1.00 71.75 91 GLU A C 1
ATOM 711 O O . GLU A 1 91 ? 18.415 5.437 0.398 1.00 71.75 91 GLU A O 1
ATOM 716 N N . GLU A 1 92 ? 20.233 4.740 -0.722 1.00 67.06 92 GLU A N 1
ATOM 717 C CA . GLU A 1 92 ? 20.213 3.376 -0.205 1.00 67.06 92 GLU A CA 1
ATOM 718 C C . GLU A 1 92 ? 21.480 3.043 0.570 1.00 67.06 92 GLU A C 1
ATOM 720 O O . GLU A 1 92 ? 22.593 3.153 0.063 1.00 67.06 92 GLU A O 1
ATOM 725 N N . GLU A 1 93 ? 21.294 2.559 1.795 1.00 62.97 93 GLU A N 1
ATOM 726 C CA . GLU A 1 93 ? 22.363 2.039 2.654 1.00 62.97 93 GLU A CA 1
ATOM 727 C C . GLU A 1 93 ? 22.668 0.561 2.363 1.00 62.97 93 GLU A C 1
ATOM 729 O O . GLU A 1 93 ? 23.613 -0.006 2.899 1.00 62.97 93 GLU A O 1
ATOM 734 N N . SER A 1 94 ? 21.881 -0.094 1.505 1.00 61.94 94 SER A N 1
ATOM 735 C CA . SER A 1 94 ? 22.108 -1.480 1.097 1.00 61.94 94 SER A CA 1
ATOM 736 C C . SER A 1 94 ? 21.758 -1.706 -0.367 1.00 61.94 94 SER A C 1
ATOM 738 O O . SER A 1 94 ? 20.757 -1.174 -0.832 1.00 61.94 94 SER A O 1
ATOM 740 N N . SER A 1 95 ? 22.530 -2.542 -1.064 1.00 63.66 95 SER A N 1
ATOM 741 C CA . SER A 1 95 ? 22.265 -2.955 -2.449 1.00 63.66 95 SER A CA 1
ATOM 742 C C . SER A 1 95 ? 21.874 -4.430 -2.535 1.00 63.66 95 SER A C 1
ATOM 744 O O . SER A 1 95 ? 22.184 -5.225 -1.643 1.00 63.66 95 SER A O 1
ATOM 746 N N . ARG A 1 96 ? 21.188 -4.790 -3.625 1.00 59.91 96 ARG A N 1
ATOM 747 C CA . ARG A 1 96 ? 20.687 -6.137 -3.935 1.00 59.91 96 ARG A CA 1
ATOM 748 C C . ARG A 1 96 ? 20.949 -6.566 -5.372 1.00 59.91 96 ARG A C 1
ATOM 750 O O . ARG A 1 96 ? 20.264 -7.455 -5.864 1.00 59.91 96 ARG A O 1
ATOM 757 N N . ALA A 1 97 ? 21.952 -6.001 -6.039 1.00 59.41 97 ALA A N 1
ATOM 758 C CA . ALA A 1 97 ? 22.264 -6.373 -7.423 1.00 59.41 97 ALA A CA 1
ATOM 759 C C . ALA A 1 97 ? 22.431 -7.893 -7.642 1.00 59.41 97 ALA A C 1
ATOM 761 O O . ALA A 1 97 ? 22.189 -8.391 -8.736 1.00 59.41 97 ALA A O 1
ATOM 762 N N . THR A 1 98 ? 22.789 -8.648 -6.596 1.00 53.38 98 THR A N 1
ATOM 763 C CA . THR A 1 98 ? 22.931 -10.112 -6.631 1.00 53.38 98 THR A CA 1
ATOM 764 C C . THR A 1 98 ? 21.776 -10.880 -5.963 1.00 53.38 98 THR A C 1
ATOM 766 O O . THR A 1 98 ? 21.920 -12.067 -5.684 1.00 53.38 98 THR A O 1
ATOM 769 N N . GLY A 1 99 ? 20.662 -10.224 -5.620 1.00 51.88 99 GLY A N 1
ATOM 770 C CA . GLY A 1 99 ? 19.513 -10.811 -4.910 1.00 51.88 99 GLY A CA 1
ATOM 771 C C . GLY A 1 99 ? 19.702 -11.022 -3.398 1.00 51.88 99 GLY A C 1
ATOM 772 O O . GLY A 1 99 ? 18.749 -11.363 -2.701 1.00 51.88 99 GLY A O 1
ATOM 773 N N . GLN A 1 100 ? 20.906 -10.792 -2.868 1.00 58.19 100 GLN A N 1
ATOM 774 C CA . GLN A 1 100 ? 21.181 -10.740 -1.429 1.00 58.19 100 GLN A CA 1
ATOM 775 C C . GLN A 1 100 ? 21.391 -9.292 -1.001 1.00 58.19 100 GLN A C 1
ATOM 777 O O . GLN A 1 100 ? 22.078 -8.540 -1.691 1.00 58.19 100 GLN A O 1
ATOM 782 N N . GLN A 1 101 ? 20.830 -8.908 0.146 1.00 58.97 101 GLN A N 1
ATOM 783 C CA . GLN A 1 101 ? 21.085 -7.591 0.716 1.00 58.97 101 GLN A CA 1
ATOM 784 C C . GLN A 1 101 ? 22.533 -7.505 1.199 1.00 58.97 101 GLN A C 1
ATOM 786 O O . GLN A 1 101 ? 22.961 -8.286 2.047 1.00 58.97 101 GLN A O 1
ATOM 791 N N . LYS A 1 102 ? 23.272 -6.523 0.688 1.00 62.78 102 LYS A N 1
ATOM 792 C CA . LYS A 1 102 ? 24.598 -6.150 1.180 1.00 62.78 102 LYS A CA 1
ATOM 793 C C . LYS A 1 102 ? 24.532 -4.720 1.693 1.00 62.78 102 LYS A C 1
ATOM 795 O O . LYS A 1 102 ? 24.177 -3.826 0.927 1.00 62.78 102 LYS A O 1
ATOM 800 N N . LEU A 1 103 ? 24.861 -4.505 2.965 1.00 64.69 103 LEU A N 1
ATOM 801 C CA . LEU A 1 103 ? 25.045 -3.154 3.496 1.00 64.69 103 LEU A CA 1
ATOM 802 C C . LEU A 1 103 ? 26.214 -2.490 2.758 1.00 64.69 103 LEU A C 1
ATOM 804 O O . LEU A 1 103 ? 27.292 -3.071 2.626 1.00 64.69 103 LEU A O 1
ATOM 808 N N . GLY A 1 104 ? 25.965 -1.300 2.229 1.00 62.38 104 GLY A N 1
ATOM 809 C CA . GLY A 1 104 ? 26.980 -0.442 1.649 1.00 62.38 104 GLY A CA 1
ATOM 810 C C . GLY A 1 104 ? 27.748 0.290 2.745 1.00 62.38 104 GLY A C 1
ATOM 811 O O . GLY A 1 104 ? 27.232 0.555 3.825 1.00 62.38 104 GLY A O 1
ATOM 812 N N . VAL A 1 105 ? 28.993 0.651 2.444 1.00 63.66 105 VAL A N 1
ATOM 813 C CA . VAL A 1 105 ? 29.800 1.561 3.279 1.00 63.66 105 VAL A CA 1
ATOM 814 C C . VAL A 1 105 ? 29.399 3.034 3.108 1.00 63.66 105 VAL A C 1
ATOM 816 O O . VAL A 1 105 ? 29.843 3.880 3.877 1.00 63.66 105 VAL A O 1
ATOM 819 N N . ALA A 1 106 ? 28.572 3.345 2.108 1.00 68.50 106 ALA A N 1
ATOM 820 C CA . ALA A 1 106 ? 28.042 4.674 1.829 1.00 68.50 106 ALA A CA 1
ATOM 821 C C . ALA A 1 106 ? 26.629 4.572 1.235 1.00 68.50 106 ALA A C 1
ATOM 823 O O . ALA A 1 106 ? 26.278 3.547 0.644 1.00 68.50 106 ALA A O 1
ATOM 824 N N . LEU A 1 107 ? 25.854 5.654 1.359 1.00 73.19 107 LEU A N 1
ATOM 825 C CA . LEU A 1 107 ? 24.574 5.804 0.672 1.00 73.19 107 LEU A CA 1
ATOM 826 C C . LEU A 1 107 ? 24.796 5.853 -0.846 1.00 73.19 107 LEU A C 1
ATOM 828 O O . LEU A 1 107 ? 25.642 6.608 -1.331 1.00 73.19 107 LEU A O 1
ATOM 832 N N . MET A 1 108 ? 24.043 5.052 -1.597 1.00 76.56 108 MET A N 1
ATOM 833 C CA . MET A 1 108 ? 24.091 5.018 -3.061 1.00 76.56 108 MET A CA 1
ATOM 834 C C . MET A 1 108 ? 22.746 5.427 -3.671 1.00 76.56 108 MET A C 1
ATOM 836 O O . MET A 1 108 ? 21.705 5.118 -3.093 1.00 76.56 108 MET A O 1
ATOM 840 N N . PRO A 1 109 ? 22.734 6.085 -4.844 1.00 80.19 109 PRO A N 1
ATOM 841 C CA . PRO A 1 109 ? 21.492 6.489 -5.491 1.00 80.19 109 PRO A CA 1
ATOM 842 C C . PRO A 1 109 ? 20.772 5.290 -6.113 1.00 80.19 109 PRO A C 1
ATOM 844 O O . PRO A 1 109 ? 21.370 4.521 -6.860 1.00 80.19 109 PRO A O 1
ATOM 847 N N . ARG A 1 110 ? 19.464 5.182 -5.930 1.00 81.19 110 ARG A N 1
ATOM 848 C CA . ARG A 1 110 ? 18.589 4.396 -6.804 1.00 81.19 110 ARG A CA 1
ATOM 849 C C . ARG A 1 110 ? 17.636 5.351 -7.500 1.00 81.19 110 ARG A C 1
ATOM 851 O O . ARG A 1 110 ? 17.114 6.265 -6.864 1.00 81.19 110 ARG A O 1
ATOM 858 N N . ALA A 1 111 ? 17.429 5.151 -8.796 1.00 84.44 111 ALA A N 1
ATOM 859 C CA . ALA A 1 111 ? 16.488 5.956 -9.561 1.00 84.44 111 ALA A CA 1
ATOM 860 C C . ALA A 1 111 ? 15.222 5.161 -9.878 1.00 84.44 111 ALA A C 1
ATOM 862 O O . ALA A 1 111 ? 15.284 3.981 -10.222 1.00 84.44 111 ALA A O 1
ATOM 863 N N . VAL A 1 112 ? 14.083 5.833 -9.778 1.00 85.19 112 VAL A N 1
ATOM 864 C CA . VAL A 1 112 ? 12.762 5.319 -10.126 1.00 85.19 112 VAL A CA 1
ATOM 865 C C . VAL A 1 112 ? 12.215 6.227 -11.208 1.00 85.19 112 VAL A C 1
ATOM 867 O O . VAL A 1 112 ? 12.086 7.432 -11.008 1.00 85.19 112 VAL A O 1
ATOM 870 N N . ILE A 1 113 ? 11.934 5.654 -12.368 1.00 88.38 113 ILE A N 1
ATOM 871 C CA . ILE A 1 113 ? 11.472 6.387 -13.539 1.00 88.38 113 ILE A CA 1
ATOM 872 C C . ILE A 1 113 ? 10.038 5.987 -13.794 1.00 88.38 113 ILE A C 1
ATOM 874 O O . ILE A 1 113 ? 9.755 4.808 -14.004 1.00 88.38 113 ILE A O 1
ATOM 878 N N . THR A 1 114 ? 9.143 6.964 -13.781 1.00 85.75 114 THR A N 1
ATOM 879 C CA . THR A 1 114 ? 7.709 6.717 -13.951 1.00 85.75 114 THR A CA 1
ATOM 880 C C . THR A 1 114 ? 7.191 7.309 -15.265 1.00 85.75 114 THR A C 1
ATOM 882 O O . THR A 1 114 ? 7.936 7.872 -16.075 1.00 85.75 114 THR A O 1
ATOM 885 N N . GLY A 1 115 ? 5.912 7.081 -15.541 1.00 74.06 115 GLY A N 1
ATOM 886 C CA . GLY A 1 115 ? 5.301 7.200 -16.853 1.00 74.06 115 GLY A CA 1
ATOM 887 C C . GLY A 1 115 ? 4.948 8.605 -17.352 1.00 74.06 115 GLY A C 1
ATOM 888 O O . GLY A 1 115 ? 4.258 8.661 -18.375 1.00 74.06 115 GLY A O 1
ATOM 889 N N . CYS A 1 116 ? 5.422 9.678 -16.705 1.00 74.56 116 CYS A N 1
ATOM 890 C CA . CYS A 1 116 ? 5.142 11.094 -16.994 1.00 74.56 116 CYS A CA 1
ATOM 891 C C . CYS A 1 116 ? 3.724 11.576 -16.607 1.00 74.56 116 CYS A C 1
ATOM 893 O O . CYS A 1 116 ? 2.919 11.897 -17.485 1.00 74.56 116 CYS A O 1
ATOM 895 N N . ASN A 1 117 ? 3.417 11.662 -15.305 1.00 66.00 117 ASN A N 1
ATOM 896 C CA . ASN A 1 117 ? 2.294 12.407 -14.709 1.00 66.00 117 ASN A CA 1
ATOM 897 C C . ASN A 1 117 ? 2.383 13.901 -15.020 1.00 66.00 117 ASN A C 1
ATOM 899 O O . ASN A 1 117 ? 3.452 14.369 -15.383 1.00 66.00 117 ASN A O 1
ATOM 903 N N . THR A 1 118 ? 1.305 14.651 -14.766 1.00 59.84 118 THR A N 1
ATOM 904 C CA . THR A 1 118 ? 1.246 16.126 -14.693 1.00 59.84 118 THR A CA 1
ATOM 905 C C . THR A 1 118 ? 0.489 16.673 -13.478 1.00 59.84 118 THR A C 1
ATOM 907 O O . THR A 1 118 ? 0.624 17.861 -13.207 1.00 59.84 118 THR A O 1
ATOM 910 N N . ASP A 1 119 ? -0.310 15.870 -12.762 1.00 68.25 119 ASP A N 1
ATOM 911 C CA . ASP A 1 119 ? -1.243 16.374 -11.741 1.00 68.25 119 ASP A CA 1
ATOM 912 C C . ASP A 1 119 ? -1.737 15.248 -10.807 1.00 68.25 119 ASP A C 1
ATOM 914 O O . ASP A 1 119 ? -2.445 14.340 -11.241 1.00 68.25 119 ASP A O 1
ATOM 918 N N . THR A 1 120 ? -1.395 15.305 -9.513 1.00 66.19 120 THR A N 1
ATOM 919 C CA . THR A 1 120 ? -1.810 14.304 -8.507 1.00 66.19 120 THR A CA 1
ATOM 920 C C . THR A 1 120 ? -3.298 14.353 -8.163 1.00 66.19 120 THR A C 1
ATOM 922 O O . THR A 1 120 ? -3.819 13.393 -7.596 1.00 66.19 120 THR A O 1
ATOM 925 N N . SER A 1 121 ? -3.996 15.433 -8.522 1.00 70.19 121 SER A N 1
ATOM 926 C CA . SER A 1 121 ? -5.445 15.562 -8.353 1.00 70.19 121 SER A CA 1
ATOM 927 C C . SER A 1 121 ? -6.243 14.963 -9.517 1.00 70.19 121 SER A C 1
ATOM 929 O O . SER A 1 121 ? -7.443 14.728 -9.378 1.00 70.19 121 SER A O 1
ATOM 931 N N . ASN A 1 122 ? -5.585 14.659 -10.644 1.00 73.81 122 ASN A N 1
ATOM 932 C CA . ASN A 1 122 ? -6.204 14.089 -11.837 1.00 73.81 122 ASN A CA 1
ATOM 933 C C . ASN A 1 122 ? -5.937 12.572 -11.935 1.00 73.81 122 ASN A C 1
ATOM 935 O O . ASN A 1 122 ? -4.818 12.172 -12.273 1.00 73.81 122 ASN A O 1
ATOM 939 N N . PRO A 1 123 ? -6.954 11.709 -11.745 1.00 72.12 123 PRO A N 1
ATOM 940 C CA . PRO A 1 123 ? -6.787 10.257 -11.804 1.00 72.12 123 PRO A CA 1
ATOM 941 C C . PRO A 1 123 ? -6.142 9.746 -13.099 1.00 72.12 123 PRO A C 1
ATOM 943 O O . PRO A 1 123 ? -5.317 8.839 -13.045 1.00 72.12 123 PRO A O 1
ATOM 946 N N . ASP A 1 124 ? -6.448 10.339 -14.257 1.00 74.69 124 ASP A N 1
ATOM 947 C CA . ASP A 1 124 ? -5.867 9.915 -15.538 1.00 74.69 124 ASP A CA 1
ATOM 948 C C . ASP A 1 124 ? -4.380 10.250 -15.646 1.00 74.69 124 ASP A C 1
ATOM 950 O O . ASP A 1 124 ? -3.604 9.498 -16.244 1.00 74.69 124 ASP A O 1
ATOM 954 N N . ALA A 1 125 ? -3.974 11.382 -15.077 1.00 73.69 125 ALA A N 1
ATOM 955 C CA . ALA A 1 125 ? -2.573 11.770 -15.026 1.00 73.69 125 ALA A CA 1
ATOM 956 C C . ALA A 1 125 ? -1.800 10.858 -14.057 1.00 73.69 125 ALA A C 1
ATOM 958 O O . ALA A 1 125 ? -0.731 10.352 -14.408 1.00 73.69 125 ALA A O 1
ATOM 959 N N . VAL A 1 126 ? -2.398 10.547 -12.900 1.00 74.38 126 VAL A N 1
ATOM 960 C CA . VAL A 1 126 ? -1.851 9.598 -11.922 1.00 74.38 126 VAL A CA 1
ATOM 961 C C . VAL A 1 126 ? -1.678 8.214 -12.559 1.00 74.38 126 VAL A C 1
ATOM 963 O O . VAL A 1 126 ? -0.565 7.691 -12.538 1.00 74.38 126 VAL A O 1
ATOM 966 N N . VAL A 1 127 ? -2.698 7.665 -13.238 1.00 76.69 127 VAL A N 1
ATOM 967 C CA . VAL A 1 127 ? -2.595 6.381 -13.970 1.00 76.69 127 VAL A CA 1
ATOM 968 C C . VAL A 1 127 ? -1.442 6.388 -14.963 1.00 76.69 127 VAL A C 1
ATOM 970 O O . VAL A 1 127 ? -0.675 5.430 -15.003 1.00 76.69 127 VAL A O 1
ATOM 973 N N . LYS A 1 128 ? -1.263 7.454 -15.750 1.00 77.00 128 LYS A N 1
ATOM 974 C CA . LYS A 1 128 ? -0.145 7.528 -16.705 1.00 77.00 128 LYS A CA 1
ATOM 975 C C . LYS A 1 128 ? 1.210 7.408 -16.017 1.00 77.00 128 LYS A C 1
ATOM 977 O O . LYS A 1 128 ? 2.054 6.676 -16.530 1.00 77.00 128 LYS A O 1
ATOM 982 N N . SER A 1 129 ? 1.381 8.048 -14.861 1.00 77.56 129 SER A N 1
ATOM 983 C CA . SER A 1 129 ? 2.601 7.975 -14.052 1.00 77.56 129 SER A CA 1
ATOM 984 C C . SER A 1 129 ? 2.886 6.561 -13.562 1.00 77.56 129 SER A C 1
ATOM 986 O O . SER A 1 129 ? 3.938 6.007 -13.861 1.00 77.56 129 SER A O 1
ATOM 988 N N . PHE A 1 130 ? 1.933 5.923 -12.881 1.00 80.50 130 PHE A N 1
ATOM 989 C CA . PHE A 1 130 ? 2.195 4.627 -12.252 1.00 80.50 130 PHE A CA 1
ATOM 990 C C . PHE A 1 130 ? 1.985 3.428 -13.184 1.00 80.50 130 PHE A C 1
ATOM 992 O O . PHE A 1 130 ? 2.419 2.329 -12.868 1.00 80.50 130 PHE A O 1
ATOM 999 N N . SER A 1 131 ? 1.356 3.606 -14.352 1.00 83.75 131 SER A N 1
ATOM 1000 C CA . SER A 1 131 ? 1.106 2.512 -15.308 1.00 83.75 131 SER A CA 1
ATOM 1001 C C . SER A 1 131 ? 2.372 1.820 -15.814 1.00 83.75 131 SER A C 1
ATOM 1003 O O . SER A 1 131 ? 2.289 0.699 -16.316 1.00 83.75 131 SER A O 1
ATOM 1005 N N . LEU A 1 132 ? 3.524 2.486 -15.712 1.00 88.44 132 LEU A N 1
ATOM 1006 C CA . LEU A 1 132 ? 4.827 1.971 -16.096 1.00 88.44 132 LEU A CA 1
ATOM 1007 C C . LEU A 1 132 ? 5.894 2.604 -15.208 1.00 88.44 132 LEU A C 1
ATOM 1009 O O . LEU A 1 132 ? 6.043 3.825 -15.194 1.00 88.44 132 LEU A O 1
ATOM 1013 N N . MET A 1 133 ? 6.654 1.767 -14.514 1.00 88.56 133 MET A N 1
ATOM 1014 C CA . MET A 1 133 ? 7.774 2.192 -13.683 1.00 88.56 133 MET A CA 1
ATOM 1015 C C . MET A 1 133 ? 9.008 1.367 -14.021 1.00 88.56 133 MET A C 1
ATOM 1017 O O . MET A 1 133 ? 8.902 0.168 -14.268 1.00 88.56 133 MET A O 1
ATOM 1021 N N . ALA A 1 134 ? 10.171 2.005 -14.014 1.00 89.69 134 ALA A N 1
ATOM 1022 C CA . ALA A 1 134 ? 11.465 1.349 -14.109 1.00 89.69 134 ALA A CA 1
ATOM 1023 C C . ALA A 1 134 ? 12.324 1.702 -12.897 1.00 89.69 134 ALA A C 1
ATOM 1025 O O . ALA A 1 134 ? 12.277 2.836 -12.418 1.00 89.69 134 ALA A O 1
ATOM 1026 N N . ALA A 1 135 ? 13.127 0.748 -12.434 1.00 84.31 135 ALA A N 1
ATOM 1027 C CA . ALA A 1 135 ? 14.082 0.956 -11.354 1.00 84.31 135 ALA A CA 1
ATOM 1028 C C . ALA A 1 135 ? 15.516 0.771 -11.863 1.00 84.31 135 ALA A C 1
ATOM 1030 O O . ALA A 1 135 ? 15.824 -0.190 -12.568 1.00 84.31 135 ALA A O 1
ATOM 1031 N N . LEU A 1 136 ? 16.398 1.693 -11.480 1.00 86.06 136 LEU A N 1
ATOM 1032 C CA . LEU A 1 136 ? 17.836 1.618 -11.717 1.00 86.06 136 LEU A CA 1
ATOM 1033 C C . LEU A 1 136 ? 18.561 1.509 -10.381 1.00 86.06 136 LEU A C 1
ATOM 1035 O O . LEU A 1 136 ? 18.590 2.465 -9.602 1.00 86.06 136 LEU A O 1
ATOM 1039 N N . ILE A 1 137 ? 19.141 0.341 -10.125 1.00 80.69 137 ILE A N 1
ATOM 1040 C CA . ILE A 1 137 ? 19.722 -0.027 -8.833 1.00 80.69 137 ILE A CA 1
ATOM 1041 C C . ILE A 1 137 ? 21.224 0.256 -8.847 1.00 80.69 137 ILE A C 1
ATOM 1043 O O . ILE A 1 137 ? 21.932 -0.176 -9.758 1.00 80.69 137 ILE A O 1
ATOM 1047 N N . SER A 1 138 ? 21.728 0.944 -7.821 1.00 81.69 138 SER A N 1
ATOM 1048 C CA . SER A 1 138 ? 23.172 1.061 -7.608 1.00 81.69 138 SER A CA 1
ATOM 1049 C C . SER A 1 138 ? 23.748 -0.144 -6.886 1.00 81.69 138 SER A C 1
ATOM 1051 O O . SER A 1 138 ? 23.122 -0.714 -5.988 1.00 81.69 138 SER A O 1
ATOM 1053 N N . ALA A 1 139 ? 24.977 -0.505 -7.242 1.00 80.38 139 ALA A N 1
ATOM 1054 C CA . ALA A 1 139 ? 25.704 -1.589 -6.606 1.00 80.38 139 ALA A CA 1
ATOM 1055 C C . ALA A 1 139 ? 27.166 -1.205 -6.352 1.00 80.38 139 ALA A C 1
ATOM 1057 O O . ALA A 1 139 ? 27.795 -0.590 -7.216 1.00 80.38 139 ALA A O 1
ATOM 1058 N N . PRO A 1 140 ? 27.743 -1.593 -5.200 1.00 77.56 140 PRO A N 1
ATOM 1059 C CA . PRO A 1 140 ? 29.142 -1.295 -4.903 1.00 77.56 140 PRO A CA 1
ATOM 1060 C C . PRO A 1 140 ? 30.093 -2.090 -5.812 1.00 77.56 140 PRO A C 1
ATOM 1062 O O . PRO A 1 140 ? 31.229 -1.683 -6.032 1.00 77.56 140 PRO A O 1
ATOM 1065 N N . ASP A 1 141 ? 29.618 -3.215 -6.346 1.00 80.31 141 ASP A N 1
ATOM 1066 C CA . ASP A 1 141 ? 30.292 -4.104 -7.286 1.00 80.31 141 ASP A CA 1
ATOM 1067 C C . ASP A 1 141 ? 29.864 -3.872 -8.748 1.00 80.31 141 ASP A C 1
ATOM 1069 O O . ASP A 1 141 ? 30.249 -4.647 -9.626 1.00 80.31 141 ASP A O 1
ATOM 1073 N N . ALA A 1 142 ? 29.119 -2.797 -9.048 1.00 83.12 142 ALA A N 1
ATOM 1074 C CA . ALA A 1 142 ? 28.831 -2.438 -10.434 1.00 83.12 142 ALA A CA 1
ATOM 1075 C C . ALA A 1 142 ? 30.143 -2.143 -11.197 1.00 83.12 142 ALA A C 1
ATOM 1077 O O . ALA A 1 142 ? 31.066 -1.556 -10.622 1.00 83.12 142 ALA A O 1
ATOM 1078 N N . PRO A 1 143 ? 30.244 -2.475 -12.501 1.00 85.25 143 PRO A N 1
ATOM 1079 C CA . PRO A 1 143 ? 31.501 -2.385 -13.254 1.00 85.25 143 PRO A CA 1
ATOM 1080 C C . PRO A 1 143 ? 32.213 -1.023 -13.200 1.00 85.25 143 PRO A C 1
ATOM 1082 O O . PRO A 1 143 ? 33.440 -0.964 -13.285 1.00 85.25 143 PRO A O 1
ATOM 1085 N N . ASN A 1 144 ? 31.460 0.072 -13.047 1.00 87.69 144 ASN A N 1
ATOM 1086 C CA . ASN A 1 144 ? 31.996 1.431 -12.969 1.00 87.69 144 ASN A CA 1
ATOM 1087 C C . ASN A 1 144 ? 31.815 2.094 -11.588 1.00 87.69 144 ASN A C 1
ATOM 1089 O O . ASN A 1 144 ? 32.133 3.278 -11.442 1.00 87.69 144 ASN A O 1
ATOM 1093 N N . ALA A 1 145 ? 31.398 1.349 -10.557 1.00 84.88 145 ALA A N 1
ATOM 1094 C CA . ALA A 1 145 ? 31.174 1.887 -9.213 1.00 84.88 145 ALA A CA 1
ATOM 1095 C C . ALA A 1 145 ? 32.427 2.561 -8.636 1.00 84.88 145 ALA A C 1
ATOM 1097 O O . ALA A 1 145 ? 32.361 3.688 -8.147 1.00 84.88 145 ALA A O 1
ATOM 1098 N N . SER A 1 146 ? 33.599 1.934 -8.788 1.00 85.19 146 SER A N 1
ATOM 1099 C CA . SER A 1 146 ? 34.889 2.482 -8.334 1.00 85.19 146 SER A CA 1
ATOM 1100 C C . SER A 1 146 ? 35.300 3.779 -9.043 1.00 85.19 146 SER A C 1
ATOM 1102 O O . SER A 1 146 ? 36.135 4.529 -8.537 1.00 85.19 146 SER A O 1
ATOM 1104 N N . LYS A 1 147 ? 34.701 4.070 -10.203 1.00 88.12 147 LYS A N 1
ATOM 1105 C CA . LYS A 1 147 ? 34.902 5.308 -10.969 1.00 88.12 147 LYS A CA 1
ATOM 1106 C C . LYS A 1 147 ? 33.845 6.371 -10.655 1.00 88.12 147 LYS A C 1
ATOM 1108 O O . LYS A 1 147 ? 33.900 7.447 -11.248 1.00 88.12 147 LYS A O 1
ATOM 1113 N N . GLY A 1 148 ? 32.919 6.092 -9.737 1.00 86.25 148 GLY A N 1
ATOM 1114 C CA . GLY A 1 148 ? 31.819 6.983 -9.377 1.00 86.25 148 GLY A CA 1
ATOM 1115 C C . GLY A 1 148 ? 30.535 6.770 -10.181 1.00 86.25 148 GLY A C 1
ATOM 1116 O O . GLY A 1 148 ? 29.648 7.606 -10.091 1.00 86.25 148 GLY A O 1
ATOM 1117 N N . ASP A 1 149 ? 30.401 5.686 -10.949 1.00 89.56 149 ASP A N 1
ATOM 1118 C CA . ASP A 1 149 ? 29.190 5.379 -11.730 1.00 89.56 149 ASP A CA 1
ATOM 1119 C C . ASP A 1 149 ? 28.576 4.041 -11.257 1.00 89.56 149 ASP A C 1
ATOM 1121 O O . ASP A 1 149 ? 28.773 3.003 -11.897 1.00 89.56 149 ASP A O 1
ATOM 1125 N N . PRO A 1 150 ? 27.948 4.021 -10.061 1.00 86.81 150 PRO A N 1
ATOM 1126 C CA . PRO A 1 150 ? 27.498 2.794 -9.400 1.00 86.81 150 PRO A CA 1
ATOM 1127 C C . PRO A 1 150 ? 26.166 2.232 -9.916 1.00 86.81 150 PRO A C 1
ATOM 1129 O O . PRO A 1 150 ? 25.825 1.104 -9.560 1.00 86.81 150 PRO A O 1
ATOM 1132 N N . MET A 1 151 ? 25.401 2.985 -10.709 1.00 88.19 151 MET A N 1
ATOM 1133 C CA . MET A 1 151 ? 24.078 2.574 -11.178 1.00 88.19 151 MET A CA 1
ATOM 1134 C C . MET A 1 151 ? 24.173 1.523 -12.291 1.00 88.19 151 MET A C 1
ATOM 1136 O O . MET A 1 151 ? 24.931 1.666 -13.252 1.00 88.19 151 MET A O 1
ATOM 1140 N N . LEU A 1 152 ? 23.386 0.454 -12.171 1.00 86.94 152 LEU A N 1
ATOM 1141 C CA . LEU A 1 152 ? 23.255 -0.574 -13.198 1.00 86.94 152 LEU A CA 1
ATOM 1142 C C . LEU A 1 152 ? 22.147 -0.192 -14.184 1.00 86.94 152 LEU A C 1
ATOM 1144 O O . LEU A 1 152 ? 20.995 -0.004 -13.803 1.00 86.94 152 LEU A O 1
ATOM 1148 N N . PHE A 1 153 ? 22.506 -0.123 -15.466 1.00 88.25 153 PHE A N 1
ATOM 1149 C CA . PHE A 1 153 ? 21.583 0.179 -16.570 1.00 88.25 153 PHE A CA 1
ATOM 1150 C C . PHE A 1 153 ? 21.132 -1.071 -17.335 1.00 88.25 153 PHE A C 1
ATOM 1152 O O . PHE A 1 153 ? 20.303 -0.990 -18.241 1.00 88.25 153 PHE A O 1
ATOM 1159 N N . THR A 1 154 ? 21.701 -2.231 -16.999 1.00 84.88 154 THR A N 1
ATOM 1160 C CA . THR A 1 154 ? 21.276 -3.533 -17.507 1.00 84.88 154 THR A CA 1
ATOM 1161 C C . THR A 1 154 ? 21.609 -4.632 -16.481 1.00 84.88 154 THR A C 1
ATOM 1163 O O . THR A 1 154 ? 22.708 -4.602 -15.918 1.00 84.88 154 THR A O 1
ATOM 1166 N N . PRO A 1 155 ? 20.703 -5.597 -16.232 1.00 85.62 155 PRO A N 1
ATOM 1167 C CA . PRO A 1 155 ? 19.324 -5.633 -16.726 1.00 85.62 155 PRO A CA 1
ATOM 1168 C C . PRO A 1 155 ? 18.465 -4.483 -16.173 1.00 85.62 155 PRO A C 1
ATOM 1170 O O . PRO A 1 155 ? 18.721 -3.986 -15.082 1.00 85.62 155 PRO A O 1
ATOM 1173 N N . LEU A 1 156 ? 17.468 -4.048 -16.946 1.00 87.19 156 LEU A N 1
ATOM 1174 C CA . LEU A 1 156 ? 16.506 -3.023 -16.534 1.00 87.19 156 LEU A CA 1
ATOM 1175 C C . LEU A 1 156 ? 15.240 -3.694 -16.005 1.00 87.19 156 LEU A C 1
ATOM 1177 O O . LEU A 1 156 ? 14.569 -4.411 -16.750 1.00 87.19 156 LEU A O 1
ATOM 1181 N N . GLU A 1 157 ? 14.908 -3.434 -14.745 1.00 86.50 157 GLU A N 1
ATOM 1182 C CA . GLU A 1 157 ? 13.685 -3.921 -14.111 1.00 86.50 157 GLU A CA 1
ATOM 1183 C C . GLU A 1 157 ? 12.546 -2.932 -14.336 1.00 86.50 157 GLU A C 1
ATOM 1185 O O . GLU A 1 157 ? 12.676 -1.733 -14.080 1.00 86.50 157 GLU A O 1
ATOM 1190 N N . VAL A 1 158 ? 11.426 -3.446 -14.837 1.00 88.94 158 VAL A N 1
ATOM 1191 C CA . VAL A 1 158 ? 10.260 -2.657 -15.222 1.00 88.94 158 VAL A CA 1
ATOM 1192 C C . VAL A 1 158 ? 9.005 -3.328 -14.699 1.00 88.94 158 VAL A C 1
ATOM 1194 O O . VAL A 1 158 ? 8.852 -4.542 -14.778 1.00 88.94 158 VAL A O 1
ATOM 1197 N N . MET A 1 159 ? 8.068 -2.540 -14.200 1.00 88.44 159 MET A N 1
ATOM 1198 C CA . MET A 1 159 ? 6.737 -3.010 -13.853 1.00 88.44 159 MET A CA 1
ATOM 1199 C C . MET A 1 159 ? 5.695 -2.209 -14.618 1.00 88.44 159 MET A C 1
ATOM 1201 O O . MET A 1 159 ? 5.796 -0.987 -14.727 1.00 88.44 159 MET A O 1
ATOM 1205 N N . ALA A 1 160 ? 4.693 -2.897 -15.157 1.00 88.12 160 ALA A N 1
ATOM 1206 C CA . ALA A 1 160 ? 3.604 -2.266 -15.891 1.00 88.12 160 ALA A CA 1
ATOM 1207 C C . ALA A 1 160 ? 2.250 -2.754 -15.381 1.00 88.12 160 ALA A C 1
ATOM 1209 O O . ALA A 1 160 ? 2.066 -3.950 -15.156 1.00 88.12 160 ALA A O 1
ATOM 1210 N N . LEU A 1 161 ? 1.315 -1.826 -15.185 1.00 85.38 161 LEU A N 1
ATOM 1211 C CA . LEU A 1 161 ? -0.020 -2.133 -14.683 1.00 85.38 161 LEU A CA 1
ATOM 1212 C C . LEU A 1 161 ? -0.830 -2.863 -15.757 1.00 85.38 161 LEU A C 1
ATOM 1214 O O . LEU A 1 161 ? -1.104 -2.301 -16.818 1.00 85.38 161 LEU A O 1
ATOM 1218 N N . ASP A 1 162 ? -1.254 -4.086 -15.454 1.00 82.75 162 ASP A N 1
ATOM 1219 C CA . ASP A 1 162 ? -2.153 -4.857 -16.301 1.00 82.75 162 ASP A CA 1
ATOM 1220 C C . ASP A 1 162 ? -3.592 -4.362 -16.118 1.00 82.75 162 ASP A C 1
ATOM 1222 O O . ASP A 1 162 ? -4.176 -4.460 -15.034 1.00 82.75 162 ASP A O 1
ATOM 1226 N N . ARG A 1 163 ? -4.172 -3.824 -17.191 1.00 79.50 163 ARG A N 1
ATOM 1227 C CA . ARG A 1 163 ? -5.535 -3.282 -17.227 1.00 79.50 163 ARG A CA 1
ATOM 1228 C C . ARG A 1 163 ? -6.599 -4.361 -17.037 1.00 79.50 163 ARG A C 1
ATOM 1230 O O . ARG A 1 163 ? -7.712 -4.036 -16.632 1.00 79.50 163 ARG A O 1
ATOM 1237 N N . ARG A 1 164 ? -6.275 -5.629 -17.311 1.00 77.62 164 ARG A N 1
ATOM 1238 C CA . ARG A 1 164 ? -7.202 -6.751 -17.173 1.00 77.62 164 ARG A CA 1
ATOM 1239 C C . ARG A 1 164 ? -7.188 -7.340 -15.778 1.00 77.62 164 ARG A C 1
ATOM 1241 O O . ARG A 1 164 ? -8.234 -7.779 -15.340 1.00 77.62 164 ARG A O 1
ATOM 1248 N N . THR A 1 165 ? -6.051 -7.444 -15.102 1.00 75.69 165 THR A N 1
ATOM 1249 C CA . THR A 1 165 ? -6.018 -8.029 -13.745 1.00 75.69 165 THR A CA 1
ATOM 1250 C C . THR A 1 165 ? -6.017 -6.965 -12.655 1.00 75.69 165 THR A C 1
ATOM 1252 O O . THR A 1 165 ? -6.322 -7.257 -11.500 1.00 75.69 165 THR A O 1
ATOM 1255 N N . GLY A 1 166 ? -5.684 -5.719 -12.992 1.00 77.00 166 GLY A N 1
ATOM 1256 C CA . GLY A 1 166 ? -5.421 -4.691 -11.996 1.00 77.00 166 GLY A CA 1
ATOM 1257 C C . GLY A 1 166 ? -4.211 -5.051 -11.135 1.00 77.00 166 GLY A C 1
ATOM 1258 O O . GLY A 1 166 ? -4.173 -4.681 -9.974 1.00 77.00 166 GLY A O 1
ATOM 1259 N N . THR A 1 167 ? -3.241 -5.807 -11.651 1.00 81.19 167 THR A N 1
ATOM 1260 C CA . THR A 1 167 ? -1.968 -6.110 -10.973 1.00 81.19 167 THR A CA 1
ATOM 1261 C C . THR A 1 167 ? -0.810 -5.772 -11.897 1.00 81.19 167 THR A C 1
ATOM 1263 O O . THR A 1 167 ? -0.979 -5.713 -13.109 1.00 81.19 167 THR A O 1
ATOM 1266 N N . TYR A 1 168 ? 0.389 -5.598 -11.361 1.00 83.75 168 TYR A N 1
ATOM 1267 C CA . TYR A 1 168 ? 1.565 -5.355 -12.184 1.00 83.75 168 TYR A CA 1
ATOM 1268 C C . TYR A 1 168 ? 2.116 -6.637 -12.807 1.00 83.75 168 TYR A C 1
ATOM 1270 O O . TYR A 1 168 ? 2.249 -7.676 -12.155 1.00 83.75 168 TYR A O 1
ATOM 1278 N N . ASN A 1 169 ? 2.479 -6.526 -14.080 1.00 85.62 169 ASN A N 1
ATOM 1279 C CA . ASN A 1 169 ? 3.387 -7.430 -14.763 1.00 85.62 169 ASN A CA 1
ATOM 1280 C C . ASN A 1 169 ? 4.823 -6.961 -14.528 1.00 85.62 169 ASN A C 1
ATOM 1282 O O . ASN A 1 169 ? 5.103 -5.766 -14.628 1.00 85.62 169 ASN A O 1
ATOM 1286 N N . PHE A 1 170 ? 5.730 -7.901 -14.264 1.00 87.81 170 PHE A N 1
ATOM 1287 C CA . PHE A 1 170 ? 7.150 -7.606 -14.078 1.00 87.81 170 PHE A CA 1
ATOM 1288 C C . PHE A 1 170 ? 7.921 -7.993 -15.325 1.00 87.81 170 PHE A C 1
ATOM 1290 O O . PHE A 1 170 ? 7.808 -9.121 -15.801 1.00 87.81 170 PHE A O 1
ATOM 1297 N N . TYR A 1 171 ? 8.710 -7.059 -15.828 1.00 89.06 171 TYR A N 1
ATOM 1298 C CA . TYR A 1 171 ? 9.539 -7.185 -17.006 1.00 89.06 171 TYR A CA 1
ATOM 1299 C C . TYR A 1 171 ? 11.002 -6.952 -16.639 1.00 89.06 171 TYR A C 1
ATOM 1301 O O . TYR A 1 171 ? 11.323 -6.108 -15.807 1.00 89.06 171 TYR A O 1
ATOM 1309 N N . VAL A 1 172 ? 11.895 -7.691 -17.286 1.00 88.69 172 VAL A N 1
ATOM 1310 C CA . VAL A 1 172 ? 13.337 -7.487 -17.188 1.00 88.69 172 VAL A CA 1
ATOM 1311 C C . VAL A 1 172 ? 13.907 -7.417 -18.596 1.00 88.69 172 VAL A C 1
ATOM 1313 O O . VAL A 1 172 ? 13.768 -8.371 -19.365 1.00 88.69 172 VAL A O 1
ATOM 1316 N N . PHE A 1 173 ? 14.535 -6.293 -18.935 1.00 90.75 173 PHE A N 1
ATOM 1317 C CA . PHE A 1 173 ? 15.173 -6.080 -20.232 1.00 90.75 173 PHE A CA 1
ATOM 1318 C C . PHE A 1 173 ? 16.686 -6.274 -20.131 1.00 90.75 173 PHE A C 1
ATOM 1320 O O . PHE A 1 173 ? 17.365 -5.611 -19.346 1.00 90.75 173 PHE A O 1
ATOM 1327 N N . PHE A 1 174 ? 17.224 -7.171 -20.950 1.00 90.38 174 PHE A N 1
ATOM 1328 C CA . PHE A 1 174 ? 18.649 -7.470 -21.029 1.00 90.38 174 PHE A CA 1
ATOM 1329 C C . PHE A 1 174 ? 19.243 -6.885 -22.305 1.00 90.38 174 PHE A C 1
ATOM 1331 O O . PHE A 1 174 ? 18.671 -7.023 -23.390 1.00 90.38 174 PHE A O 1
ATOM 1338 N N . SER A 1 175 ? 20.423 -6.280 -22.179 1.00 89.38 175 SER A N 1
ATOM 1339 C CA . SER A 1 175 ? 21.186 -5.829 -23.337 1.00 89.38 175 SER A CA 1
ATOM 1340 C C . SER A 1 175 ? 21.748 -7.017 -24.115 1.00 89.38 175 SER A C 1
ATOM 1342 O O . SER A 1 175 ? 22.363 -7.907 -23.531 1.00 89.38 175 SER A O 1
ATOM 1344 N N . ASN A 1 176 ? 21.612 -6.986 -25.441 1.00 86.44 176 ASN A N 1
ATOM 1345 C CA . ASN A 1 176 ? 22.311 -7.900 -26.351 1.00 86.44 176 ASN A CA 1
ATOM 1346 C C . ASN A 1 176 ? 23.509 -7.217 -27.042 1.00 86.44 176 ASN A C 1
ATOM 1348 O O . ASN A 1 176 ? 24.033 -7.721 -28.039 1.00 86.44 176 ASN A O 1
ATOM 1352 N N . GLY A 1 177 ? 23.947 -6.070 -26.513 1.00 82.00 177 GLY A N 1
ATOM 1353 C CA . GLY A 1 177 ? 24.964 -5.203 -27.102 1.00 82.00 177 GLY A CA 1
ATOM 1354 C C . GLY A 1 177 ? 24.371 -4.049 -27.915 1.00 82.00 177 GLY A C 1
ATOM 1355 O O . GLY A 1 177 ? 23.186 -4.024 -28.242 1.00 82.00 177 GLY A O 1
ATOM 1356 N N . THR A 1 178 ? 25.218 -3.072 -28.236 1.00 79.19 178 THR A N 1
ATOM 1357 C CA . THR A 1 178 ? 24.821 -1.827 -28.905 1.00 79.19 178 THR A CA 1
ATOM 1358 C C . THR A 1 178 ? 24.150 -2.084 -30.255 1.00 79.19 178 THR A C 1
ATOM 1360 O O . THR A 1 178 ? 24.691 -2.804 -31.095 1.00 79.19 178 THR A O 1
ATOM 1363 N N . GLY A 1 179 ? 22.987 -1.462 -30.477 1.00 79.50 179 GLY A N 1
ATOM 1364 C CA . GLY A 1 179 ? 22.259 -1.517 -31.748 1.00 79.50 179 GLY A CA 1
ATOM 1365 C C . GLY A 1 179 ? 21.578 -2.856 -32.045 1.00 79.50 179 GLY A C 1
ATOM 1366 O O . GLY A 1 179 ? 21.088 -3.048 -33.157 1.00 79.50 179 GLY A O 1
ATOM 1367 N N . LYS A 1 180 ? 21.545 -3.784 -31.082 1.00 87.44 180 LYS A N 1
ATOM 1368 C CA . LYS A 1 180 ? 20.829 -5.057 -31.199 1.00 87.44 180 LYS A CA 1
ATOM 1369 C C . LYS A 1 180 ? 19.573 -5.033 -30.325 1.00 87.44 180 LYS A C 1
ATOM 1371 O O . LYS A 1 180 ? 19.657 -4.543 -29.198 1.00 87.44 180 LYS A O 1
ATOM 1376 N N . PRO A 1 181 ? 18.445 -5.606 -30.789 1.00 88.31 181 PRO A N 1
ATOM 1377 C CA . PRO A 1 181 ? 17.264 -5.775 -29.950 1.00 88.31 181 PRO A CA 1
ATOM 1378 C C . PRO A 1 181 ? 17.621 -6.506 -28.659 1.00 88.31 181 PRO A C 1
ATOM 1380 O O . PRO A 1 181 ? 18.361 -7.496 -28.695 1.00 88.31 181 PRO A O 1
ATOM 1383 N N . GLY A 1 182 ? 17.110 -6.020 -27.533 1.00 91.06 182 GLY A N 1
ATOM 1384 C CA . GLY A 1 182 ? 17.295 -6.656 -26.236 1.00 91.06 182 GLY A CA 1
ATOM 1385 C C . GLY A 1 182 ? 16.549 -7.987 -26.117 1.00 91.06 182 GLY A C 1
ATOM 1386 O O . GLY A 1 182 ? 15.808 -8.406 -27.007 1.00 91.06 182 GLY A O 1
ATOM 1387 N N . THR A 1 183 ? 16.750 -8.654 -24.986 1.00 90.56 183 THR A N 1
ATOM 1388 C CA . THR A 1 183 ? 15.945 -9.809 -24.563 1.00 90.56 183 THR A CA 1
ATOM 1389 C C . THR A 1 183 ? 15.000 -9.346 -23.463 1.00 90.56 183 THR A C 1
ATOM 1391 O O . THR A 1 183 ? 15.416 -8.620 -22.562 1.00 90.56 183 THR A O 1
ATOM 1394 N N . MET A 1 184 ? 13.736 -9.758 -23.516 1.00 90.25 184 MET A N 1
ATOM 1395 C CA . MET A 1 184 ? 12.739 -9.408 -22.505 1.00 90.25 184 MET A CA 1
ATOM 1396 C C . MET A 1 184 ? 12.303 -10.654 -21.749 1.00 90.25 184 MET A C 1
ATOM 1398 O O . MET A 1 184 ? 11.904 -11.649 -22.342 1.00 90.25 184 MET A O 1
ATOM 1402 N N . VAL A 1 185 ? 12.307 -10.580 -20.428 1.00 88.31 185 VAL A N 1
ATOM 1403 C CA . VAL A 1 185 ? 11.690 -11.583 -19.562 1.00 88.31 185 VAL A CA 1
ATOM 1404 C C . VAL A 1 185 ? 10.449 -10.971 -18.943 1.00 88.31 185 VAL A C 1
ATOM 1406 O O . VAL A 1 185 ? 10.536 -9.866 -18.426 1.00 88.31 185 VAL A O 1
ATOM 1409 N N . ARG A 1 186 ? 9.320 -11.680 -18.947 1.00 87.06 186 ARG A N 1
ATOM 1410 C CA . ARG A 1 186 ? 8.127 -11.316 -18.175 1.00 87.06 186 ARG A CA 1
ATOM 1411 C C . ARG A 1 186 ? 7.854 -12.360 -17.105 1.00 87.06 186 ARG A C 1
ATOM 1413 O O . ARG A 1 186 ? 7.853 -13.555 -17.394 1.00 87.06 186 ARG A O 1
ATOM 1420 N N . VAL A 1 187 ? 7.555 -11.912 -15.891 1.00 82.25 187 VAL A N 1
ATOM 1421 C CA . VAL A 1 187 ? 7.072 -12.753 -14.794 1.00 82.25 187 VAL A CA 1
ATOM 1422 C C . VAL A 1 187 ? 5.638 -12.358 -14.452 1.00 82.25 187 VAL A C 1
ATOM 1424 O O . VAL A 1 187 ? 5.344 -11.185 -14.219 1.00 82.25 187 VAL A O 1
ATOM 1427 N N . VAL A 1 188 ? 4.741 -13.344 -14.413 1.00 77.25 188 VAL A N 1
ATOM 1428 C CA . VAL A 1 188 ? 3.303 -13.154 -14.165 1.00 77.25 188 VAL A CA 1
ATOM 1429 C C . VAL A 1 188 ? 2.847 -14.030 -13.015 1.00 77.25 188 VAL A C 1
ATOM 1431 O O . VAL A 1 188 ? 3.245 -15.191 -12.931 1.00 77.25 188 VAL A O 1
ATOM 1434 N N . ARG A 1 189 ? 1.951 -13.507 -12.176 1.00 76.00 189 ARG A N 1
ATOM 1435 C CA . ARG A 1 189 ? 1.212 -14.287 -11.182 1.00 76.00 189 ARG A CA 1
ATOM 1436 C C . ARG A 1 189 ? -0.133 -14.718 -11.762 1.00 76.00 189 ARG A C 1
ATOM 1438 O O . ARG A 1 189 ? -0.944 -13.883 -12.147 1.00 76.00 189 ARG A O 1
ATOM 1445 N N . LYS A 1 190 ? -0.371 -16.025 -11.828 1.00 76.44 190 LYS A N 1
ATOM 1446 C CA . LYS A 1 190 ? -1.654 -16.606 -12.240 1.00 76.44 190 LYS A CA 1
ATOM 1447 C C . LYS A 1 190 ? -2.712 -16.479 -11.144 1.00 76.44 190 LYS A C 1
ATOM 1449 O O . LYS A 1 190 ? -2.397 -16.247 -9.979 1.00 76.44 190 LYS A O 1
ATOM 1454 N N . VAL A 1 191 ? -3.972 -16.715 -11.520 1.00 73.25 191 VAL A N 1
ATOM 1455 C CA . VAL A 1 191 ? -5.132 -16.730 -10.606 1.00 73.25 191 VAL A CA 1
ATOM 1456 C C . VAL A 1 191 ? -4.991 -17.788 -9.497 1.00 73.25 191 VAL A C 1
ATOM 1458 O O . VAL A 1 191 ? -5.480 -17.593 -8.389 1.00 73.25 191 VAL A O 1
ATOM 1461 N N . ASP A 1 192 ? -4.270 -18.883 -9.755 1.00 74.81 192 ASP A N 1
ATOM 1462 C CA . ASP A 1 192 ? -3.938 -19.907 -8.751 1.00 74.81 192 ASP A CA 1
ATOM 1463 C C . ASP A 1 192 ? -2.738 -19.528 -7.859 1.00 74.81 192 ASP A C 1
ATOM 1465 O O . ASP A 1 192 ? -2.305 -20.322 -7.026 1.00 74.81 192 ASP A O 1
ATOM 1469 N N . GLY A 1 193 ? -2.190 -18.321 -8.028 1.00 73.12 193 GLY A N 1
ATOM 1470 C CA . GLY A 1 193 ? -1.040 -17.801 -7.293 1.00 73.12 193 GLY A CA 1
ATOM 1471 C C . GLY A 1 193 ? 0.321 -18.226 -7.847 1.00 73.12 193 GLY A C 1
ATOM 1472 O O . GLY A 1 193 ? 1.334 -17.704 -7.382 1.00 73.12 193 GLY A O 1
ATOM 1473 N N . LYS A 1 194 ? 0.383 -19.122 -8.844 1.00 78.00 194 LYS A N 1
ATOM 1474 C CA . LYS A 1 194 ? 1.661 -19.585 -9.405 1.00 78.00 194 LYS A CA 1
ATOM 1475 C C . LYS A 1 194 ? 2.332 -18.511 -10.245 1.00 78.00 194 LYS A C 1
ATOM 1477 O O . LYS A 1 194 ? 1.670 -17.765 -10.967 1.00 78.00 194 LYS A O 1
ATOM 1482 N N . LEU A 1 195 ? 3.659 -18.483 -10.196 1.00 77.00 195 LEU A N 1
ATOM 1483 C CA . LEU A 1 195 ? 4.467 -17.594 -11.021 1.00 77.00 195 LEU A CA 1
ATOM 1484 C C . LEU A 1 195 ? 4.864 -18.285 -12.324 1.00 77.00 195 LEU A C 1
ATOM 1486 O O . LEU A 1 195 ? 5.293 -19.437 -12.313 1.00 77.00 195 LEU A O 1
ATOM 1490 N N . ILE A 1 196 ? 4.731 -17.580 -13.446 1.00 77.31 196 ILE A N 1
ATOM 1491 C CA . ILE A 1 196 ? 5.197 -18.043 -14.756 1.00 77.31 196 ILE A CA 1
ATOM 1492 C C . ILE A 1 196 ? 6.179 -17.042 -15.333 1.00 77.31 196 ILE A C 1
ATOM 1494 O O . ILE A 1 196 ? 5.909 -15.841 -15.335 1.00 77.31 196 ILE A O 1
ATOM 1498 N N . ARG A 1 197 ? 7.294 -17.565 -15.848 1.00 83.88 197 ARG A N 1
ATOM 1499 C CA . ARG A 1 197 ? 8.318 -16.806 -16.554 1.00 83.88 197 ARG A CA 1
ATOM 1500 C C . ARG A 1 197 ? 8.228 -17.069 -18.055 1.00 83.88 197 ARG A C 1
ATOM 1502 O O . ARG A 1 197 ? 8.342 -18.213 -18.502 1.00 83.88 197 ARG A O 1
ATOM 1509 N N . PHE A 1 198 ? 8.093 -15.990 -18.808 1.00 84.50 198 PHE A N 1
ATOM 1510 C CA . PHE A 1 198 ? 8.182 -15.953 -20.260 1.00 84.50 198 PHE A CA 1
ATOM 1511 C C . PHE A 1 198 ? 9.453 -15.219 -20.667 1.00 84.50 198 PHE A C 1
ATOM 1513 O O . PHE A 1 198 ? 9.811 -14.219 -20.049 1.00 84.50 198 PHE A O 1
ATOM 1520 N N . GLU A 1 199 ? 10.128 -15.695 -21.702 1.00 86.81 199 GLU A N 1
ATOM 1521 C CA . GLU A 1 199 ? 11.315 -15.052 -22.256 1.00 86.81 199 GLU A CA 1
ATOM 1522 C C . GLU A 1 199 ? 11.129 -14.836 -23.751 1.00 86.81 199 GLU A C 1
ATOM 1524 O O . GLU A 1 199 ? 10.902 -15.790 -24.484 1.00 86.81 199 GLU A O 1
ATOM 1529 N N . LEU A 1 200 ? 11.227 -13.587 -24.189 1.00 84.44 200 LEU A N 1
ATOM 1530 C CA . LEU A 1 200 ? 11.235 -13.177 -25.582 1.00 84.44 200 LEU A CA 1
ATOM 1531 C C . LEU A 1 200 ? 12.664 -12.825 -25.973 1.00 84.44 200 LEU A C 1
ATOM 1533 O O . LEU A 1 200 ? 13.230 -11.833 -25.506 1.00 84.44 200 LEU A O 1
ATOM 1537 N N . THR A 1 201 ? 13.239 -13.659 -26.827 1.00 80.56 201 THR A N 1
ATOM 1538 C CA . THR A 1 201 ? 14.587 -13.449 -27.360 1.00 80.56 201 THR A CA 1
ATOM 1539 C C . THR A 1 201 ? 14.579 -12.436 -28.506 1.00 80.56 201 THR A C 1
ATOM 1541 O O . THR A 1 201 ? 13.540 -12.156 -29.105 1.00 80.56 201 THR A O 1
ATOM 1544 N N . SER A 1 202 ? 15.758 -11.932 -28.873 1.00 71.50 202 SER A N 1
ATOM 1545 C CA . SER A 1 202 ? 15.939 -11.032 -30.024 1.00 71.50 202 SER A CA 1
ATOM 1546 C C . SER A 1 202 ? 15.517 -11.639 -31.369 1.00 71.50 202 SER A C 1
ATOM 1548 O O . SER A 1 202 ? 15.292 -10.901 -32.324 1.00 71.50 202 SER A O 1
ATOM 1550 N N . ALA A 1 203 ? 15.372 -12.966 -31.442 1.00 70.38 203 ALA A N 1
ATOM 1551 C CA . ALA A 1 203 ? 14.855 -13.680 -32.606 1.00 70.38 203 ALA A CA 1
ATOM 1552 C C . ALA A 1 203 ? 13.315 -13.734 -32.664 1.00 70.38 203 ALA A C 1
ATOM 1554 O O . ALA A 1 203 ? 12.780 -14.359 -33.566 1.00 70.38 203 ALA A O 1
ATOM 1555 N N . GLY A 1 204 ? 12.597 -13.143 -31.699 1.00 66.75 204 GLY A N 1
ATOM 1556 C CA . GLY A 1 204 ? 11.132 -13.229 -31.608 1.00 66.75 204 GLY A CA 1
ATOM 1557 C C . GLY A 1 204 ? 10.619 -14.518 -30.959 1.00 66.75 204 GLY A C 1
ATOM 1558 O O . GLY A 1 204 ? 9.457 -14.587 -30.571 1.00 66.75 204 GLY A O 1
ATOM 1559 N N . LYS A 1 205 ? 11.499 -15.499 -30.732 1.00 67.75 205 LYS A N 1
ATOM 1560 C CA . LYS A 1 205 ? 11.138 -16.768 -30.103 1.00 67.75 205 LYS A CA 1
ATOM 1561 C C . LYS A 1 205 ? 10.811 -16.582 -28.624 1.00 67.75 205 LYS A C 1
ATOM 1563 O O . LYS A 1 205 ? 11.646 -16.073 -27.864 1.00 67.75 205 LYS A O 1
ATOM 1568 N N . SER A 1 206 ? 9.629 -17.064 -28.237 1.00 67.44 206 SER A N 1
ATOM 1569 C CA . SER A 1 206 ? 9.174 -17.177 -26.851 1.00 67.44 206 SER A CA 1
ATOM 1570 C C . SER A 1 206 ? 9.631 -18.501 -26.231 1.00 67.44 206 SER A C 1
ATOM 1572 O O . SER A 1 206 ? 9.459 -19.570 -26.815 1.00 67.44 206 SER A O 1
ATOM 1574 N N . ILE A 1 207 ? 10.210 -18.452 -25.033 1.00 70.06 207 ILE A N 1
ATOM 1575 C CA . ILE A 1 207 ? 10.515 -19.631 -24.219 1.00 70.06 207 ILE A CA 1
ATOM 1576 C C . ILE A 1 207 ? 9.734 -19.506 -22.914 1.00 70.06 207 ILE A C 1
ATOM 1578 O O . ILE A 1 207 ? 9.927 -18.568 -22.140 1.00 70.06 207 ILE A O 1
ATOM 1582 N N . THR A 1 208 ? 8.859 -20.475 -22.646 1.00 66.69 208 THR A N 1
ATOM 1583 C CA . THR A 1 208 ? 8.171 -20.572 -21.355 1.00 66.69 208 THR A CA 1
ATOM 1584 C C . THR A 1 208 ? 8.978 -21.471 -20.432 1.00 66.69 208 THR A C 1
ATOM 1586 O O . THR A 1 208 ? 9.285 -22.610 -20.777 1.00 66.69 208 THR A O 1
ATOM 1589 N N . SER A 1 209 ? 9.301 -20.987 -19.235 1.00 62.12 209 SER A N 1
ATOM 1590 C CA . SER A 1 209 ? 9.926 -21.817 -18.206 1.00 62.12 209 SER A CA 1
ATOM 1591 C C . SER A 1 209 ? 9.138 -21.719 -16.909 1.00 62.12 209 SER A C 1
ATOM 1593 O O . SER A 1 209 ? 8.806 -20.624 -16.462 1.00 62.12 209 SER A O 1
ATOM 1595 N N . ALA A 1 210 ? 8.896 -22.857 -16.262 1.00 52.09 210 ALA A N 1
ATOM 1596 C CA . ALA A 1 210 ? 8.308 -22.907 -14.924 1.00 52.09 210 ALA A CA 1
ATOM 1597 C C . ALA A 1 210 ? 9.311 -22.537 -13.810 1.00 52.09 210 ALA A C 1
ATOM 1599 O O . ALA A 1 210 ? 9.031 -22.776 -12.640 1.00 52.09 210 ALA A O 1
ATOM 1600 N N . LYS A 1 211 ? 10.497 -21.997 -14.143 1.00 54.41 211 LYS A N 1
ATOM 1601 C CA . LYS A 1 211 ? 11.461 -21.569 -13.122 1.00 54.41 211 LYS A CA 1
ATOM 1602 C C . LYS A 1 211 ? 10.860 -20.412 -12.327 1.00 54.41 211 LYS A C 1
ATOM 1604 O O . LYS A 1 211 ? 10.576 -19.352 -12.883 1.00 54.41 211 LYS A O 1
ATOM 1609 N N . GLU A 1 212 ? 10.690 -20.632 -11.029 1.00 51.03 212 GLU A N 1
ATOM 1610 C CA . GLU A 1 212 ? 10.178 -19.649 -10.081 1.00 51.03 212 GLU A CA 1
ATOM 1611 C C . GLU A 1 212 ? 11.200 -18.521 -9.884 1.00 51.03 212 GLU A C 1
ATOM 1613 O O . GLU A 1 212 ? 12.068 -18.578 -9.019 1.00 51.03 212 GLU A O 1
ATOM 1618 N N . THR A 1 213 ? 11.126 -17.465 -10.690 1.00 53.03 213 THR A N 1
ATOM 1619 C CA . THR A 1 213 ? 11.820 -16.206 -10.390 1.00 53.03 213 THR A CA 1
ATOM 1620 C C . THR A 1 213 ? 10.867 -15.316 -9.598 1.00 53.03 213 THR A C 1
ATOM 1622 O O . THR A 1 213 ? 10.186 -14.461 -10.156 1.00 53.03 213 THR A O 1
ATOM 1625 N N . GLY A 1 214 ? 10.760 -15.581 -8.293 1.00 54.78 214 GLY A N 1
ATOM 1626 C CA . GLY A 1 214 ? 9.824 -14.913 -7.380 1.00 54.78 214 GLY A CA 1
ATOM 1627 C C . GLY A 1 214 ? 10.324 -13.622 -6.733 1.00 54.78 214 GLY A C 1
ATOM 1628 O O . GLY A 1 214 ? 9.614 -13.079 -5.892 1.00 54.78 214 GLY A O 1
ATOM 1629 N N . ALA A 1 215 ? 11.511 -13.123 -7.094 1.00 62.59 215 ALA A N 1
ATOM 1630 C CA . ALA A 1 215 ? 12.141 -11.987 -6.413 1.00 62.59 215 ALA A CA 1
ATOM 1631 C C . ALA A 1 215 ? 11.246 -10.731 -6.401 1.00 62.59 215 ALA A C 1
ATOM 1633 O O . ALA A 1 215 ? 10.921 -10.239 -5.328 1.00 62.59 215 ALA A O 1
ATOM 1634 N N . CYS A 1 216 ? 10.722 -10.286 -7.550 1.00 65.31 216 CYS A N 1
ATOM 1635 C CA . CYS A 1 216 ? 9.834 -9.114 -7.594 1.00 65.31 216 CYS A CA 1
ATOM 1636 C C . CYS A 1 216 ? 8.532 -9.344 -6.800 1.00 65.31 216 CYS A C 1
ATOM 1638 O O . CYS A 1 216 ? 8.102 -8.497 -6.025 1.00 65.31 216 CYS A O 1
ATOM 1640 N N . PHE A 1 217 ? 7.927 -10.531 -6.911 1.00 65.12 217 PHE A N 1
ATOM 1641 C CA . PHE A 1 217 ? 6.694 -10.886 -6.193 1.00 65.12 217 PHE A CA 1
ATOM 1642 C C . PHE A 1 217 ? 6.873 -11.120 -4.690 1.00 65.12 217 PHE A C 1
ATOM 1644 O O . PHE A 1 217 ? 5.877 -11.199 -3.969 1.00 65.12 217 PHE A O 1
ATOM 1651 N N . THR A 1 218 ? 8.116 -11.240 -4.232 1.00 60.81 218 THR A N 1
ATOM 1652 C CA . THR A 1 218 ? 8.464 -11.250 -2.809 1.00 60.81 218 THR A CA 1
ATOM 1653 C C . THR A 1 218 ? 8.294 -9.854 -2.209 1.00 60.81 218 THR A C 1
ATOM 1655 O O . THR A 1 218 ? 7.961 -9.714 -1.036 1.00 60.81 218 THR A O 1
ATOM 1658 N N . CYS A 1 219 ? 8.472 -8.822 -3.032 1.00 61.28 219 CYS A N 1
ATOM 1659 C CA . CYS A 1 219 ? 8.554 -7.433 -2.599 1.00 61.28 219 CYS A CA 1
ATOM 1660 C C . CYS A 1 219 ? 7.271 -6.663 -2.916 1.00 61.28 219 CYS A C 1
ATOM 1662 O O . CYS A 1 219 ? 6.838 -5.848 -2.104 1.00 61.28 219 CYS A O 1
ATOM 1664 N N . HIS A 1 220 ? 6.632 -7.012 -4.035 1.00 69.12 220 HIS A N 1
ATOM 1665 C CA . HIS A 1 220 ? 5.326 -6.534 -4.471 1.00 69.12 220 HIS A CA 1
ATOM 1666 C C . HIS A 1 220 ? 4.215 -7.482 -4.030 1.00 69.12 220 HIS A C 1
ATOM 1668 O O . HIS A 1 220 ? 3.689 -8.292 -4.810 1.00 69.12 220 HIS A O 1
ATOM 1674 N N . ALA A 1 221 ? 3.861 -7.388 -2.747 1.00 62.69 221 ALA A N 1
ATOM 1675 C CA . ALA A 1 221 ? 2.704 -8.084 -2.203 1.00 62.69 221 ALA A CA 1
ATOM 1676 C C . ALA A 1 221 ? 1.461 -7.796 -3.065 1.00 62.69 221 ALA A C 1
ATOM 1678 O O . ALA A 1 221 ? 1.304 -6.714 -3.627 1.00 62.69 221 ALA A O 1
ATOM 1679 N N . ASN A 1 222 ? 0.627 -8.821 -3.260 1.00 66.31 222 ASN A N 1
ATOM 1680 C CA . ASN A 1 222 ? -0.598 -8.759 -4.071 1.00 66.31 222 ASN A CA 1
ATOM 1681 C C . ASN A 1 222 ? -0.427 -8.281 -5.533 1.00 66.31 222 ASN A C 1
ATOM 1683 O O . ASN A 1 222 ? -1.419 -8.122 -6.237 1.00 66.31 222 ASN A O 1
ATOM 1687 N N . GLY A 1 223 ? 0.811 -8.118 -6.021 1.00 67.25 223 GLY A N 1
ATOM 1688 C CA . GLY A 1 223 ? 1.090 -7.566 -7.346 1.00 67.25 223 GLY A CA 1
ATOM 1689 C C . GLY A 1 223 ? 0.792 -6.069 -7.458 1.00 67.25 223 GLY A C 1
ATOM 1690 O O . GLY A 1 223 ? 0.496 -5.616 -8.558 1.00 67.25 223 GLY A O 1
ATOM 1691 N N . GLY A 1 224 ? 0.820 -5.325 -6.347 1.00 72.12 224 GLY A N 1
ATOM 1692 C CA . GLY A 1 224 ? 0.624 -3.875 -6.315 1.00 72.12 224 GLY A CA 1
ATOM 1693 C C . GLY A 1 224 ? 1.899 -3.057 -6.576 1.00 72.12 224 GLY A C 1
ATOM 1694 O O . GLY A 1 224 ? 2.987 -3.615 -6.731 1.00 72.12 224 GLY A O 1
ATOM 1695 N N . PRO A 1 225 ? 1.791 -1.717 -6.588 1.00 65.06 225 PRO A N 1
ATOM 1696 C CA . PRO A 1 225 ? 2.921 -0.812 -6.815 1.00 65.06 225 PRO A CA 1
ATOM 1697 C C . PRO A 1 225 ? 3.929 -0.728 -5.652 1.00 65.06 225 PRO A C 1
ATOM 1699 O O . PRO A 1 225 ? 4.921 -0.013 -5.747 1.00 65.06 225 PRO A O 1
ATOM 1702 N N . LEU A 1 226 ? 3.659 -1.408 -4.539 1.00 62.19 226 LEU A N 1
ATOM 1703 C CA . LEU A 1 226 ? 4.373 -1.257 -3.272 1.00 62.19 226 LEU A CA 1
ATOM 1704 C C . LEU A 1 226 ? 5.562 -2.211 -3.153 1.00 62.19 226 LEU A C 1
ATOM 1706 O O . LEU A 1 226 ? 5.497 -3.337 -3.631 1.00 62.19 226 LEU A O 1
ATOM 1710 N N . MET A 1 227 ? 6.623 -1.774 -2.473 1.00 56.25 227 MET A N 1
ATOM 1711 C CA . MET A 1 227 ? 7.868 -2.528 -2.286 1.00 56.25 227 MET A CA 1
ATOM 1712 C C . MET A 1 227 ? 8.316 -2.497 -0.819 1.00 56.25 227 MET A C 1
ATOM 1714 O O . MET A 1 227 ? 8.555 -1.436 -0.247 1.00 56.25 227 MET A O 1
ATOM 1718 N N . ASN A 1 228 ? 8.458 -3.676 -0.206 1.00 49.75 228 ASN A N 1
ATOM 1719 C CA . ASN A 1 228 ? 8.773 -3.852 1.222 1.00 49.75 228 ASN A CA 1
ATOM 1720 C C . ASN A 1 228 ? 10.245 -4.256 1.466 1.00 49.75 228 ASN A C 1
ATOM 1722 O O . ASN A 1 228 ? 10.508 -5.348 1.971 1.00 49.75 228 ASN A O 1
ATOM 1726 N N . GLU A 1 229 ? 11.223 -3.448 1.040 1.00 45.44 229 GLU A N 1
ATOM 1727 C CA . GLU A 1 229 ? 12.558 -4.006 0.741 1.00 45.44 229 GLU A CA 1
ATOM 1728 C C . GLU A 1 229 ? 13.785 -3.627 1.582 1.00 45.44 229 GLU A C 1
ATOM 1730 O O . GLU A 1 229 ? 14.823 -4.230 1.305 1.00 45.44 229 GLU A O 1
ATOM 1735 N N . MET A 1 230 ? 13.794 -2.687 2.540 1.00 43.12 230 MET A N 1
ATOM 1736 C CA . MET A 1 230 ? 15.104 -2.135 2.957 1.00 43.12 230 MET A CA 1
ATOM 1737 C C . MET A 1 230 ? 15.335 -1.792 4.432 1.00 43.12 230 MET A C 1
ATOM 1739 O O . MET A 1 230 ? 14.419 -1.452 5.177 1.00 43.12 230 MET A O 1
ATOM 1743 N N . SER A 1 231 ? 16.640 -1.797 4.787 1.00 35.72 231 SER A N 1
ATOM 1744 C CA . SER A 1 231 ? 17.228 -1.447 6.094 1.00 35.72 231 SER A CA 1
ATOM 1745 C C . SER A 1 231 ? 16.875 -0.016 6.576 1.00 35.72 231 SER A C 1
ATOM 1747 O O . SER A 1 231 ? 17.060 0.301 7.748 1.00 35.72 231 SER A O 1
ATOM 1749 N N . ARG A 1 232 ? 16.323 0.801 5.668 1.00 41.12 232 ARG A N 1
ATOM 1750 C CA . ARG A 1 232 ? 15.488 1.997 5.858 1.00 41.12 232 ARG A CA 1
ATOM 1751 C C . ARG A 1 232 ? 14.326 1.826 4.864 1.00 41.12 232 ARG A C 1
ATOM 1753 O O . ARG A 1 232 ? 14.619 1.741 3.672 1.00 41.12 232 ARG A O 1
ATOM 1760 N N . PRO A 1 233 ? 13.065 1.634 5.293 1.00 38.91 233 PRO A N 1
ATOM 1761 C CA . PRO A 1 233 ? 12.001 1.123 4.445 1.00 38.91 233 PRO A CA 1
ATOM 1762 C C . PRO A 1 233 ? 11.813 1.935 3.166 1.00 38.91 233 PRO A C 1
ATOM 1764 O O . PRO A 1 233 ? 11.687 3.157 3.182 1.00 38.91 233 PRO A O 1
ATOM 1767 N N . TRP A 1 234 ? 11.663 1.196 2.073 1.00 43.81 234 TRP A N 1
ATOM 1768 C CA . TRP A 1 234 ? 11.161 1.657 0.780 1.00 43.81 234 TRP A CA 1
ATOM 1769 C C . TRP A 1 234 ? 9.656 1.962 0.769 1.00 43.81 234 TRP A C 1
ATOM 1771 O O . TRP A 1 234 ? 9.110 2.401 -0.236 1.00 43.81 234 TRP A O 1
ATOM 1781 N N . THR A 1 235 ? 8.963 1.761 1.882 1.00 40.72 235 THR A N 1
ATOM 1782 C CA . THR A 1 235 ? 7.500 1.882 1.976 1.00 40.72 235 THR A CA 1
ATOM 1783 C C . THR A 1 235 ? 6.986 3.314 1.930 1.00 40.72 235 THR A C 1
ATOM 1785 O O . THR A 1 235 ? 5.777 3.507 1.855 1.00 40.72 235 THR A O 1
ATOM 1788 N N . ASN A 1 236 ? 7.878 4.305 1.934 1.00 41.12 236 ASN A N 1
ATOM 1789 C CA . ASN A 1 236 ? 7.483 5.693 1.746 1.00 41.12 236 ASN A CA 1
ATOM 1790 C C . ASN A 1 236 ? 8.080 6.318 0.497 1.00 41.12 236 ASN A C 1
ATOM 1792 O O . ASN A 1 236 ? 7.774 7.465 0.240 1.00 41.12 236 ASN A O 1
ATOM 1796 N N . TRP A 1 237 ? 8.936 5.636 -0.271 1.00 49.94 237 TRP A N 1
ATOM 1797 C CA . TRP A 1 237 ? 9.763 6.356 -1.237 1.00 49.94 237 TRP A CA 1
ATOM 1798 C C . TRP A 1 237 ? 10.427 7.571 -0.572 1.00 49.94 237 TRP A C 1
ATOM 1800 O O . TRP A 1 237 ? 10.438 8.600 -1.193 1.00 49.94 237 TRP A O 1
ATOM 1810 N N . VAL A 1 238 ? 10.893 7.543 0.685 1.00 43.47 238 VAL A N 1
ATOM 1811 C CA . VAL A 1 238 ? 11.425 8.745 1.374 1.00 43.47 238 VAL A CA 1
ATOM 1812 C C . VAL A 1 238 ? 12.928 8.620 1.569 1.00 43.47 238 VAL A C 1
ATOM 1814 O O . VAL A 1 238 ? 13.412 7.638 2.128 1.00 43.47 238 VAL A O 1
ATOM 1817 N N . SER A 1 239 ? 13.662 9.649 1.153 1.00 48.50 239 SER A N 1
ATOM 1818 C CA . SER A 1 239 ? 15.047 9.872 1.532 1.00 48.50 239 SER A CA 1
ATOM 1819 C C . SER A 1 239 ? 15.012 10.668 2.821 1.00 48.50 239 SER A C 1
ATOM 1821 O O . SER A 1 239 ? 14.460 11.764 2.864 1.00 48.50 239 SER A O 1
ATOM 1823 N N . VAL A 1 240 ? 15.574 10.110 3.889 1.00 48.16 240 VAL A N 1
ATOM 1824 C CA . VAL A 1 240 ? 15.655 10.804 5.186 1.00 48.16 240 VAL A CA 1
ATOM 1825 C C . VAL A 1 240 ? 16.673 11.949 5.131 1.00 48.16 240 VAL A C 1
ATOM 1827 O O . VAL A 1 240 ? 16.648 12.856 5.956 1.00 48.16 240 VAL A O 1
ATOM 1830 N N . VAL A 1 241 ? 17.566 11.905 4.141 1.00 51.31 241 VAL A N 1
ATOM 1831 C CA . VAL A 1 241 ? 18.594 12.905 3.888 1.00 51.31 241 VAL A CA 1
ATOM 1832 C C . VAL A 1 241 ? 18.157 13.682 2.645 1.00 51.31 241 VAL A C 1
ATOM 1834 O O . VAL A 1 241 ? 18.166 13.177 1.524 1.00 51.31 241 VAL A O 1
ATOM 1837 N N . ASN A 1 242 ? 17.724 14.929 2.843 1.00 54.06 242 ASN A N 1
ATOM 1838 C CA . ASN A 1 242 ? 17.390 15.866 1.755 1.00 54.06 242 ASN A CA 1
ATOM 1839 C C . ASN A 1 242 ? 18.650 16.409 1.048 1.00 54.06 242 ASN A C 1
ATOM 1841 O O . ASN A 1 242 ? 18.608 17.362 0.263 1.00 54.06 242 ASN A O 1
ATOM 1845 N N . GLU A 1 243 ? 19.805 15.809 1.311 1.00 52.47 243 GLU A N 1
ATOM 1846 C CA . GLU A 1 243 ? 21.101 16.218 0.807 1.00 52.47 243 GLU A CA 1
ATOM 1847 C C . GLU A 1 243 ? 21.832 14.985 0.308 1.00 52.47 243 GLU A C 1
ATOM 1849 O O . GLU A 1 243 ? 22.286 14.170 1.105 1.00 52.47 243 GLU A O 1
ATOM 1854 N N . PHE A 1 244 ? 21.993 14.900 -1.018 1.00 55.47 244 PHE A N 1
ATOM 1855 C CA . PHE A 1 244 ? 23.078 14.090 -1.551 1.00 55.47 244 PHE A CA 1
ATOM 1856 C C . PHE A 1 244 ? 24.363 14.627 -0.932 1.00 55.47 244 PHE A C 1
ATOM 1858 O O . PHE A 1 244 ? 24.559 15.852 -0.969 1.00 55.47 244 PHE A O 1
ATOM 1865 N N . PRO A 1 245 ? 25.243 13.774 -0.379 1.00 50.12 245 PRO A N 1
ATOM 1866 C CA . PRO A 1 245 ? 26.508 14.240 0.151 1.00 50.12 245 PRO A CA 1
ATOM 1867 C C . PRO A 1 245 ? 27.180 15.104 -0.916 1.00 50.12 245 PRO A C 1
ATOM 1869 O O . PRO A 1 245 ? 27.330 14.666 -2.061 1.00 50.12 245 PRO A O 1
ATOM 1872 N N . LYS A 1 246 ? 27.572 16.336 -0.567 1.00 50.09 246 LYS A N 1
ATOM 1873 C CA . LYS A 1 246 ? 28.306 17.238 -1.479 1.00 50.09 246 LYS A CA 1
ATOM 1874 C C . LYS A 1 246 ? 29.591 16.585 -2.017 1.00 50.09 246 LYS A C 1
ATOM 1876 O O . LYS A 1 246 ? 30.086 16.970 -3.069 1.00 50.09 246 LYS A O 1
ATOM 1881 N N . ASP A 1 247 ? 30.052 15.539 -1.331 1.00 50.56 247 ASP A N 1
ATOM 1882 C CA . ASP A 1 247 ? 31.202 14.704 -1.669 1.00 50.56 247 ASP A CA 1
ATOM 1883 C C . ASP A 1 247 ? 30.851 13.439 -2.472 1.00 50.56 247 ASP A C 1
ATOM 1885 O O . ASP A 1 247 ? 31.719 12.588 -2.693 1.00 50.56 247 ASP A O 1
ATOM 1889 N N . SER A 1 248 ? 29.599 13.270 -2.912 1.00 61.38 248 SER A N 1
ATOM 1890 C CA . SER A 1 248 ? 29.216 12.171 -3.796 1.00 61.38 248 SER A CA 1
ATOM 1891 C C . SER A 1 248 ? 29.910 12.387 -5.143 1.00 61.38 248 SER A C 1
ATOM 1893 O O . SER A 1 248 ? 29.488 13.163 -5.994 1.00 61.38 248 SER A O 1
ATOM 1895 N N . LYS A 1 249 ? 31.061 11.730 -5.326 1.00 72.75 249 LYS A N 1
ATOM 1896 C CA . LYS A 1 249 ? 31.884 11.748 -6.548 1.00 72.75 249 LYS A CA 1
ATOM 1897 C C . LYS A 1 249 ? 31.185 11.003 -7.696 1.00 72.75 249 LYS A C 1
ATOM 1899 O O . LYS A 1 249 ? 31.822 10.191 -8.365 1.00 72.75 249 LYS A O 1
ATOM 1904 N N . LEU A 1 250 ? 29.884 11.229 -7.885 1.00 82.06 250 LEU A N 1
ATOM 1905 C CA . LEU A 1 250 ? 29.095 10.613 -8.937 1.00 82.06 250 LEU A CA 1
ATOM 1906 C C . LEU A 1 250 ? 29.613 11.093 -10.292 1.00 82.06 250 LEU A C 1
ATOM 1908 O O . LEU A 1 250 ? 29.874 12.278 -10.504 1.00 82.06 250 LEU A O 1
ATOM 1912 N N . LYS A 1 251 ? 29.782 10.152 -11.212 1.00 87.31 251 LYS A N 1
ATOM 1913 C CA . LYS A 1 251 ? 30.246 10.370 -12.580 1.00 87.31 251 LYS A CA 1
ATOM 1914 C C . LYS A 1 251 ? 29.412 9.528 -13.539 1.00 87.31 251 LYS A C 1
ATOM 1916 O O . LYS A 1 251 ? 28.572 8.736 -13.120 1.00 87.31 251 LYS A O 1
ATOM 1921 N N . GLY A 1 252 ? 29.675 9.706 -14.830 1.00 89.31 252 GLY A N 1
ATOM 1922 C CA . GLY A 1 252 ? 29.075 8.888 -15.877 1.00 89.31 252 GLY A CA 1
ATOM 1923 C C . GLY A 1 252 ? 27.559 9.034 -15.938 1.00 89.31 252 GLY A C 1
ATOM 1924 O O . GLY A 1 252 ? 27.013 10.115 -15.701 1.00 89.31 252 GLY A O 1
ATOM 1925 N N . GLU A 1 253 ? 26.893 7.935 -16.269 1.00 89.19 253 GLU A N 1
ATOM 1926 C CA . GLU A 1 253 ? 25.452 7.936 -16.503 1.00 89.19 253 GLU A CA 1
ATOM 1927 C C . GLU A 1 253 ? 24.665 8.051 -15.187 1.00 89.19 253 GLU A C 1
ATOM 1929 O O . GLU A 1 253 ? 23.611 8.685 -15.164 1.00 89.19 253 GLU A O 1
ATOM 1934 N N . THR A 1 254 ? 25.207 7.555 -14.065 1.00 88.81 254 THR A N 1
ATOM 1935 C CA . THR A 1 254 ? 24.623 7.780 -12.731 1.00 88.81 254 THR A CA 1
ATOM 1936 C C . THR A 1 254 ? 24.476 9.273 -12.447 1.00 88.81 254 THR A C 1
ATOM 1938 O O . THR A 1 254 ? 23.400 9.727 -12.064 1.00 88.81 254 THR A O 1
ATOM 1941 N N . ALA A 1 255 ? 25.540 10.057 -12.662 1.00 86.19 255 ALA A N 1
ATOM 1942 C CA . ALA A 1 255 ? 25.488 11.502 -12.453 1.00 86.19 255 ALA A CA 1
ATOM 1943 C C . ALA A 1 255 ? 24.468 12.177 -13.380 1.00 86.19 255 ALA A C 1
ATOM 1945 O O . ALA A 1 255 ? 23.750 13.069 -12.938 1.00 86.19 255 ALA A O 1
ATOM 1946 N N . ALA A 1 256 ? 24.368 11.727 -14.637 1.00 86.69 256 ALA A N 1
ATOM 1947 C CA . ALA A 1 256 ? 23.394 12.254 -15.588 1.00 86.69 256 ALA A CA 1
ATOM 1948 C C . ALA A 1 256 ? 21.949 12.021 -15.113 1.00 86.69 256 ALA A C 1
ATOM 1950 O O . ALA A 1 256 ? 21.172 12.971 -15.046 1.00 86.69 256 ALA A O 1
ATOM 1951 N N . VAL A 1 257 ? 21.601 10.794 -14.708 1.00 86.94 257 VAL A N 1
ATOM 1952 C CA . VAL A 1 257 ? 20.258 10.469 -14.192 1.00 86.94 257 VAL A CA 1
ATOM 1953 C C . VAL A 1 257 ? 19.948 11.244 -12.912 1.00 86.94 257 VAL A C 1
ATOM 1955 O O . VAL A 1 257 ? 18.882 11.847 -12.805 1.00 86.94 257 VAL A O 1
ATOM 1958 N N . VAL A 1 258 ? 20.883 11.281 -11.958 1.00 81.88 258 VAL A N 1
ATOM 1959 C CA . VAL A 1 258 ? 20.678 12.004 -10.694 1.00 81.88 258 VAL A CA 1
ATOM 1960 C C . VAL A 1 258 ? 20.517 13.506 -10.931 1.00 81.88 258 VAL A C 1
ATOM 1962 O O . VAL A 1 258 ? 19.661 14.126 -10.304 1.00 81.88 258 VAL A O 1
ATOM 1965 N N . SER A 1 259 ? 21.269 14.083 -11.875 1.00 79.38 259 SER A N 1
ATOM 1966 C CA . SER A 1 259 ? 21.177 15.512 -12.200 1.00 79.38 259 SER A CA 1
ATOM 1967 C C . SER A 1 259 ? 19.823 15.926 -12.780 1.00 79.38 259 SER A C 1
ATOM 1969 O O . SER A 1 259 ? 19.388 17.050 -12.553 1.00 79.38 259 SER A O 1
ATOM 1971 N N . GLU A 1 260 ? 19.126 15.020 -13.474 1.00 80.00 260 GLU A N 1
ATOM 1972 C CA . GLU A 1 260 ? 17.777 15.286 -13.990 1.00 80.00 260 GLU A CA 1
ATOM 1973 C C . GLU A 1 260 ? 16.720 15.298 -12.880 1.00 80.00 260 GLU A C 1
ATOM 1975 O O . GLU A 1 260 ? 15.747 16.051 -12.963 1.00 80.00 260 GLU A O 1
ATOM 1980 N N . ALA A 1 261 ? 16.920 14.486 -11.836 1.00 75.94 261 ALA A N 1
ATOM 1981 C CA . ALA A 1 261 ? 16.052 14.430 -10.661 1.00 75.94 261 ALA A CA 1
ATOM 1982 C C . ALA A 1 261 ? 16.268 15.617 -9.712 1.00 75.94 261 ALA A C 1
ATOM 1984 O O . ALA A 1 261 ? 15.315 16.164 -9.155 1.00 75.94 261 ALA A O 1
ATOM 1985 N N . ARG A 1 262 ? 17.531 16.016 -9.528 1.00 69.81 262 ARG A N 1
ATOM 1986 C CA . ARG A 1 262 ? 17.943 17.160 -8.715 1.00 69.81 262 ARG A CA 1
ATOM 1987 C C . ARG A 1 262 ? 19.135 17.833 -9.370 1.00 69.81 262 ARG A C 1
ATOM 1989 O O . ARG A 1 262 ? 20.227 17.269 -9.436 1.00 69.81 262 ARG A O 1
ATOM 1996 N N . ASP A 1 263 ? 18.958 19.087 -9.752 1.00 64.75 263 ASP A N 1
ATOM 1997 C CA . ASP A 1 263 ? 20.053 19.831 -10.344 1.00 64.75 263 ASP A CA 1
ATOM 1998 C C . ASP A 1 263 ? 21.049 20.312 -9.285 1.00 64.75 263 ASP A C 1
ATOM 2000 O O . ASP A 1 263 ? 20.817 21.299 -8.589 1.00 64.75 263 ASP A O 1
ATOM 2004 N N . ALA A 1 264 ? 22.198 19.645 -9.183 1.00 56.72 264 ALA A N 1
ATOM 2005 C CA . ALA A 1 264 ? 23.311 20.117 -8.357 1.00 56.72 264 ALA A CA 1
ATOM 2006 C C . ALA A 1 264 ? 23.941 21.425 -8.888 1.00 56.72 264 ALA A C 1
ATOM 2008 O O . ALA A 1 264 ? 24.725 22.067 -8.192 1.00 56.72 264 ALA A O 1
ATOM 2009 N N . THR A 1 265 ? 23.612 21.817 -10.121 1.00 58.59 265 THR A N 1
ATOM 2010 C CA . THR A 1 265 ? 24.144 22.980 -10.843 1.00 58.59 265 THR A CA 1
ATOM 2011 C C . THR A 1 265 ? 23.132 24.121 -11.020 1.00 58.59 265 THR A C 1
ATOM 2013 O O . THR A 1 265 ? 23.474 25.121 -11.648 1.00 58.59 265 THR A O 1
ATOM 2016 N N . ASN A 1 266 ? 21.920 24.016 -10.451 1.00 59.22 266 ASN A N 1
ATOM 2017 C CA . ASN A 1 266 ? 20.842 25.022 -10.521 1.00 59.22 266 ASN A CA 1
ATOM 2018 C C . ASN A 1 266 ? 20.376 25.430 -11.941 1.00 59.22 266 ASN A C 1
ATOM 2020 O O . ASN A 1 266 ? 19.773 26.489 -12.109 1.00 59.22 266 ASN A O 1
ATOM 2024 N N . LYS A 1 267 ? 20.612 24.628 -12.982 1.00 62.72 267 LYS A N 1
ATOM 2025 C CA . LYS A 1 267 ? 20.047 24.840 -14.332 1.00 62.72 267 LYS A CA 1
ATOM 2026 C C . LYS A 1 267 ? 18.534 24.580 -14.387 1.00 62.72 267 LYS A C 1
ATOM 2028 O O . LYS A 1 267 ? 17.887 25.051 -15.320 1.00 62.72 267 LYS A O 1
ATOM 2033 N N . HIS A 1 268 ? 17.954 23.876 -13.411 1.00 62.28 268 HIS A N 1
ATOM 2034 C CA . HIS A 1 268 ? 16.507 23.765 -13.212 1.00 62.28 268 HIS A CA 1
ATOM 2035 C C . HIS A 1 268 ? 16.096 23.648 -11.737 1.00 62.28 268 HIS A C 1
ATOM 2037 O O . HIS A 1 268 ? 16.844 23.155 -10.900 1.00 62.28 268 HIS A O 1
ATOM 2043 N N . ASN A 1 269 ? 14.855 24.035 -11.430 1.00 57.69 269 ASN A N 1
ATOM 2044 C CA . ASN A 1 269 ? 14.259 23.994 -10.087 1.00 57.69 269 ASN A CA 1
ATOM 2045 C C . ASN A 1 269 ? 13.460 22.709 -9.790 1.00 57.69 269 ASN A C 1
ATOM 2047 O O . ASN A 1 269 ? 12.703 22.668 -8.823 1.00 57.69 269 ASN A O 1
ATOM 2051 N N . ARG A 1 270 ? 13.583 21.676 -10.633 1.00 67.75 270 ARG A N 1
ATOM 2052 C CA . ARG A 1 270 ? 12.862 20.408 -10.456 1.00 67.75 270 ARG A CA 1
ATOM 2053 C C . ARG A 1 270 ? 13.294 19.740 -9.150 1.00 67.75 270 ARG A C 1
ATOM 2055 O O . ARG A 1 270 ? 14.475 19.446 -8.974 1.00 67.75 270 ARG A O 1
ATOM 2062 N N . SER A 1 271 ? 12.331 19.513 -8.263 1.00 56.62 271 SER A N 1
ATOM 2063 C CA . SER A 1 271 ? 12.447 18.572 -7.155 1.00 56.62 271 SER A CA 1
ATOM 2064 C C . SER A 1 271 ? 11.788 17.278 -7.607 1.00 56.62 271 SER A C 1
ATOM 2066 O O . SER A 1 271 ? 10.626 17.268 -8.006 1.00 56.62 271 SER A O 1
ATOM 2068 N N . SER A 1 272 ? 12.546 16.193 -7.646 1.00 60.94 272 SER A N 1
ATOM 2069 C CA . SER A 1 272 ? 12.006 14.840 -7.781 1.00 60.94 272 SER A CA 1
ATOM 2070 C C . SER A 1 272 ? 12.648 13.988 -6.702 1.00 60.94 272 SER A C 1
ATOM 2072 O O . SER A 1 272 ? 13.348 13.006 -6.955 1.00 60.94 272 SER A O 1
ATOM 2074 N N . PHE A 1 273 ? 12.455 14.435 -5.462 1.00 61.34 273 PHE A N 1
ATOM 2075 C CA . PHE A 1 273 ? 12.827 13.630 -4.321 1.00 61.34 273 PHE A CA 1
ATOM 2076 C C . PHE A 1 273 ? 11.781 12.564 -4.097 1.00 61.34 273 PHE A C 1
ATOM 2078 O O . PHE A 1 273 ? 10.599 12.706 -4.392 1.00 61.34 273 PHE A O 1
ATOM 2085 N N . ALA A 1 274 ? 12.271 11.513 -3.485 1.00 61.06 274 ALA A N 1
ATOM 2086 C CA . ALA A 1 274 ? 11.551 10.646 -2.598 1.00 61.06 274 ALA A CA 1
ATOM 2087 C C . ALA A 1 274 ? 10.153 11.168 -2.109 1.00 61.06 274 ALA A C 1
ATOM 2089 O O . ALA A 1 274 ? 9.123 10.601 -2.469 1.00 61.06 274 ALA A O 1
ATOM 2090 N N . ASN A 1 275 ? 10.077 12.293 -1.382 1.00 61.06 275 ASN A N 1
ATOM 2091 C CA . ASN A 1 275 ? 8.801 12.810 -0.847 1.00 61.06 275 ASN A CA 1
ATOM 2092 C C . ASN A 1 275 ? 7.739 13.110 -1.926 1.00 61.06 275 ASN A C 1
ATOM 2094 O O . ASN A 1 275 ? 6.543 12.943 -1.683 1.00 61.06 275 ASN A O 1
ATOM 2098 N N . ASP A 1 276 ? 8.161 13.554 -3.112 1.00 68.69 276 ASP A N 1
ATOM 2099 C CA . ASP A 1 276 ? 7.260 13.821 -4.238 1.00 68.69 276 ASP A CA 1
ATOM 2100 C C . ASP A 1 276 ? 6.736 12.499 -4.821 1.00 68.69 276 ASP A C 1
ATOM 2102 O O . ASP A 1 276 ? 5.550 12.370 -5.143 1.00 68.69 276 ASP A O 1
ATOM 2106 N N . LEU A 1 277 ? 7.603 11.482 -4.882 1.00 72.19 277 LEU A N 1
ATOM 2107 C CA . LEU A 1 277 ? 7.217 10.130 -5.273 1.00 72.19 277 LEU A CA 1
ATOM 2108 C C . LEU A 1 277 ? 6.229 9.520 -4.275 1.00 72.19 277 LEU A C 1
ATOM 2110 O O . LEU A 1 277 ? 5.251 8.914 -4.698 1.00 72.19 277 LEU A O 1
ATOM 2114 N N . GLU A 1 278 ? 6.414 9.725 -2.968 1.00 72.50 278 GLU A N 1
ATOM 2115 C CA . GLU A 1 278 ? 5.478 9.248 -1.943 1.00 72.50 278 GLU A CA 1
ATOM 2116 C C . GLU A 1 278 ? 4.044 9.703 -2.231 1.00 72.50 278 GLU A C 1
ATOM 2118 O O . GLU A 1 278 ? 3.115 8.892 -2.250 1.00 72.50 278 GLU A O 1
ATOM 2123 N N . GLN A 1 279 ? 3.859 11.000 -2.484 1.00 72.81 279 GLN A N 1
ATOM 2124 C CA . GLN A 1 279 ? 2.542 11.581 -2.738 1.00 72.81 279 GLN A CA 1
ATOM 2125 C C . GLN A 1 279 ? 1.908 10.998 -4.002 1.00 72.81 279 GLN A C 1
ATOM 2127 O O . GLN A 1 279 ? 0.732 10.620 -3.988 1.00 72.81 279 GLN A O 1
ATOM 2132 N N . ILE A 1 280 ? 2.694 10.869 -5.075 1.00 74.69 280 ILE A N 1
ATOM 2133 C CA . ILE A 1 280 ? 2.247 10.251 -6.328 1.00 74.69 280 ILE A CA 1
ATOM 2134 C C . ILE A 1 280 ? 1.841 8.799 -6.089 1.00 74.69 280 ILE A C 1
ATOM 2136 O O . ILE A 1 280 ? 0.801 8.368 -6.581 1.00 74.69 280 ILE A O 1
ATOM 2140 N N . MET A 1 281 ? 2.608 8.053 -5.299 1.00 77.25 281 MET A N 1
ATOM 2141 C CA . MET A 1 281 ? 2.360 6.634 -5.072 1.00 77.25 281 MET A CA 1
ATOM 2142 C C . MET A 1 281 ? 1.193 6.388 -4.118 1.00 77.25 281 MET A C 1
ATOM 2144 O O . MET A 1 281 ? 0.420 5.459 -4.340 1.00 77.25 281 MET A O 1
ATOM 2148 N N . ARG A 1 282 ? 0.965 7.260 -3.129 1.00 76.69 282 ARG A N 1
ATOM 2149 C CA . ARG A 1 282 ? -0.273 7.261 -2.330 1.00 76.69 282 ARG A CA 1
ATOM 2150 C C . ARG A 1 282 ? -1.499 7.506 -3.206 1.00 76.69 282 ARG A C 1
ATOM 2152 O O . ARG A 1 282 ? -2.478 6.766 -3.108 1.00 76.69 282 ARG A O 1
ATOM 2159 N N . ALA A 1 283 ? -1.437 8.499 -4.095 1.00 76.75 283 ALA A N 1
ATOM 2160 C CA . ALA A 1 283 ? -2.503 8.747 -5.063 1.00 76.75 283 ALA A CA 1
ATOM 2161 C C . ALA A 1 283 ? -2.692 7.544 -6.005 1.00 76.75 283 ALA A C 1
ATOM 2163 O O . ALA A 1 283 ? -3.821 7.110 -6.236 1.00 76.75 283 ALA A O 1
ATOM 2164 N N . ALA A 1 284 ? -1.594 6.949 -6.476 1.00 78.75 284 ALA A N 1
ATOM 2165 C CA . ALA A 1 284 ? -1.602 5.768 -7.327 1.00 78.75 284 ALA A CA 1
ATOM 2166 C C . ALA A 1 284 ? -2.284 4.576 -6.658 1.00 78.75 284 ALA A C 1
ATOM 2168 O O . ALA A 1 284 ? -3.119 3.943 -7.288 1.00 78.75 284 ALA A O 1
ATOM 2169 N N . ILE A 1 285 ? -1.986 4.289 -5.387 1.00 81.00 285 ILE A N 1
ATOM 2170 C CA . ILE A 1 285 ? -2.598 3.184 -4.632 1.00 81.00 285 ILE A CA 1
ATOM 2171 C C . ILE A 1 285 ? -4.115 3.355 -4.541 1.00 81.00 285 ILE A C 1
ATOM 2173 O O . ILE A 1 285 ? -4.851 2.399 -4.780 1.00 81.00 285 ILE A O 1
ATOM 2177 N N . ARG A 1 286 ? -4.596 4.574 -4.260 1.00 79.75 286 ARG A N 1
ATOM 2178 C CA . ARG A 1 286 ? -6.039 4.866 -4.220 1.00 79.75 286 ARG A CA 1
ATOM 2179 C C . ARG A 1 286 ? -6.698 4.598 -5.567 1.00 79.75 286 ARG A C 1
ATOM 2181 O O . ARG A 1 286 ? -7.666 3.845 -5.633 1.00 79.75 286 ARG A O 1
ATOM 2188 N N . VAL A 1 287 ? -6.144 5.172 -6.636 1.00 78.94 287 VAL A N 1
ATOM 2189 C CA . VAL A 1 287 ? -6.670 5.005 -8.001 1.00 78.94 287 VAL A CA 1
ATOM 2190 C C . VAL A 1 287 ? -6.574 3.547 -8.457 1.00 78.94 287 VAL A C 1
ATOM 2192 O O . VAL A 1 287 ? -7.472 3.043 -9.123 1.00 78.94 287 VAL A O 1
ATOM 2195 N N . TRP A 1 288 ? -5.516 2.842 -8.070 1.00 84.31 288 TRP A N 1
ATOM 2196 C CA . TRP A 1 288 ? -5.303 1.431 -8.367 1.00 84.31 288 TRP A CA 1
ATOM 2197 C C . TRP A 1 288 ? -6.350 0.529 -7.703 1.00 84.31 288 TRP A C 1
ATOM 2199 O O . TRP A 1 288 ? -6.915 -0.341 -8.366 1.00 84.31 288 TRP A O 1
ATOM 2209 N N . ILE A 1 289 ? -6.639 0.742 -6.416 1.00 86.12 289 ILE A N 1
ATOM 2210 C CA . ILE A 1 289 ? -7.627 -0.044 -5.666 1.00 86.12 289 ILE A CA 1
ATOM 2211 C C . ILE A 1 289 ? -9.039 0.234 -6.167 1.00 86.12 289 ILE A C 1
ATOM 2213 O O . ILE A 1 289 ? -9.782 -0.705 -6.469 1.00 86.12 289 ILE A O 1
ATOM 2217 N N . GLU A 1 290 ? -9.408 1.514 -6.239 1.00 80.62 290 GLU A N 1
ATOM 2218 C CA . GLU A 1 290 ? -10.773 1.931 -6.553 1.00 80.62 290 GLU A CA 1
ATOM 2219 C C . GLU A 1 290 ? -11.099 1.787 -8.043 1.00 80.62 290 GLU A C 1
ATOM 2221 O O . GLU A 1 290 ? -12.235 1.454 -8.394 1.00 80.62 290 GLU A O 1
ATOM 2226 N N . GLY A 1 291 ? -10.106 1.990 -8.911 1.00 73.88 291 GLY A N 1
ATOM 2227 C CA . GLY A 1 291 ? -10.334 2.329 -10.309 1.00 73.88 291 GLY A CA 1
ATOM 2228 C C . GLY A 1 291 ? -10.807 3.779 -10.460 1.00 73.88 291 GLY A C 1
ATOM 2229 O O . GLY A 1 291 ? -10.836 4.554 -9.504 1.00 73.88 291 GLY A O 1
ATOM 2230 N N . ASP A 1 292 ? -11.209 4.159 -11.671 1.00 60.69 292 ASP A N 1
ATOM 2231 C CA . ASP A 1 292 ? -11.895 5.437 -11.894 1.00 60.69 292 ASP A CA 1
ATOM 2232 C C . ASP A 1 292 ? -13.370 5.271 -11.529 1.00 60.69 292 ASP A C 1
ATOM 2234 O O . ASP A 1 292 ? -14.188 4.856 -12.344 1.00 60.69 292 ASP A O 1
ATOM 2238 N N . LEU A 1 293 ? -13.707 5.561 -10.275 1.00 48.19 293 LEU A N 1
ATOM 2239 C CA . LEU A 1 293 ? -15.091 5.635 -9.812 1.00 48.19 293 LEU A CA 1
ATOM 2240 C C . LEU A 1 293 ? -15.670 7.039 -10.034 1.00 48.19 293 LEU A C 1
ATOM 2242 O O . LEU A 1 293 ? -16.324 7.588 -9.147 1.00 48.19 293 LEU A O 1
ATOM 2246 N N . THR A 1 294 ? -15.451 7.661 -11.193 1.00 42.31 294 THR A N 1
ATOM 2247 C CA . THR A 1 294 ? -16.248 8.836 -11.549 1.00 42.31 294 THR A CA 1
ATOM 2248 C C . THR A 1 294 ? -17.689 8.390 -11.810 1.00 42.31 294 THR A C 1
ATOM 2250 O O . THR A 1 294 ? -18.020 7.739 -12.803 1.00 42.31 294 THR A O 1
ATOM 2253 N N . MET A 1 295 ? -18.591 8.742 -10.887 1.00 33.97 295 MET A N 1
ATOM 2254 C CA . MET A 1 295 ? -20.009 8.827 -11.219 1.00 33.97 295 MET A CA 1
ATOM 2255 C C . MET A 1 295 ? -20.141 9.921 -12.272 1.00 33.97 295 MET A C 1
ATOM 2257 O O . MET A 1 295 ? -20.023 11.106 -11.964 1.00 33.97 295 MET A O 1
ATOM 2261 N N . THR A 1 296 ? -20.365 9.545 -13.528 1.00 38.78 296 THR A N 1
ATOM 2262 C CA . THR A 1 296 ? -20.744 10.549 -14.519 1.00 38.78 296 THR A CA 1
ATOM 2263 C C . THR A 1 296 ? -22.064 11.187 -14.077 1.00 38.78 296 THR A C 1
ATOM 2265 O O . THR A 1 296 ? -22.913 10.531 -13.467 1.00 38.78 296 THR A O 1
ATOM 2268 N N . SER A 1 297 ? -22.279 12.459 -14.417 1.00 35.09 297 SER A N 1
ATOM 2269 C CA . SER A 1 297 ? -23.513 13.217 -14.134 1.00 35.09 297 SER A CA 1
ATOM 2270 C C . SER A 1 297 ? -24.801 12.580 -14.692 1.00 35.09 297 SER A C 1
ATOM 2272 O O . SER A 1 297 ? -25.895 13.086 -14.464 1.00 35.09 297 SER A O 1
ATOM 2274 N N . LYS A 1 298 ? -24.684 11.451 -15.402 1.00 37.72 298 LYS A N 1
ATOM 2275 C CA . LYS A 1 298 ? -25.772 10.633 -15.946 1.00 37.72 298 LYS A CA 1
ATOM 2276 C C . LYS A 1 298 ? -25.959 9.293 -15.219 1.00 37.72 298 LYS A C 1
ATOM 2278 O O . LYS A 1 298 ? -26.597 8.395 -15.758 1.00 37.72 298 LYS A O 1
ATOM 2283 N N . GLY A 1 299 ? -25.377 9.114 -14.030 1.00 33.34 299 GLY A N 1
ATOM 2284 C CA . GLY A 1 299 ? -25.545 7.897 -13.225 1.00 33.34 299 GLY A CA 1
ATOM 2285 C C . GLY A 1 299 ? -24.912 6.639 -13.831 1.00 33.34 299 GLY A C 1
ATOM 2286 O O . GLY A 1 299 ? -25.178 5.537 -13.365 1.00 33.34 299 GLY A O 1
ATOM 2287 N N . THR A 1 300 ? -24.074 6.782 -14.864 1.00 34.78 300 THR A N 1
ATOM 2288 C CA . THR A 1 300 ? -23.317 5.667 -15.448 1.00 34.78 300 THR A CA 1
ATOM 2289 C C . THR A 1 300 ? -21.902 5.701 -14.881 1.00 34.78 300 THR A C 1
ATOM 2291 O O . THR A 1 300 ? -21.196 6.696 -15.043 1.00 34.78 300 THR A O 1
ATOM 2294 N N . VAL A 1 301 ? -21.491 4.645 -14.184 1.00 42.22 301 VAL A N 1
ATOM 2295 C CA . VAL A 1 301 ? -20.108 4.486 -13.717 1.00 42.22 301 VAL A CA 1
ATOM 2296 C C . VAL A 1 301 ? -19.253 4.150 -14.940 1.00 42.22 301 VAL A C 1
ATOM 2298 O O . VAL A 1 301 ? -19.499 3.133 -15.592 1.00 42.22 301 VAL A O 1
ATOM 2301 N N . SER A 1 302 ? -18.278 4.992 -15.298 1.00 43.22 302 SER A N 1
ATOM 2302 C CA . SER A 1 302 ? -17.235 4.561 -16.234 1.00 43.22 302 SER A CA 1
ATOM 2303 C C . SER A 1 302 ? -16.393 3.505 -15.534 1.00 43.22 302 SER A C 1
ATOM 2305 O O . SER A 1 302 ? -15.624 3.817 -14.639 1.00 43.22 302 SER A O 1
ATOM 2307 N N . ASN A 1 303 ? -16.546 2.239 -15.917 1.00 48.16 303 ASN A N 1
ATOM 2308 C CA . ASN A 1 303 ? -15.767 1.142 -15.347 1.00 48.16 303 ASN A CA 1
ATOM 2309 C C . ASN A 1 303 ? -14.314 1.197 -15.850 1.00 48.16 303 ASN A C 1
ATOM 2311 O O . ASN A 1 303 ? -13.949 0.426 -16.737 1.00 48.16 303 ASN A O 1
ATOM 2315 N N . LYS A 1 304 ? -13.453 2.060 -15.294 1.00 56.56 304 LYS A N 1
ATOM 2316 C CA . LYS A 1 304 ? -12.024 1.703 -15.268 1.00 56.56 304 LYS A CA 1
ATOM 2317 C C . LYS A 1 304 ? -11.848 0.770 -14.079 1.00 56.56 304 LYS A C 1
ATOM 2319 O O . LYS A 1 304 ? -12.103 1.154 -12.940 1.00 56.56 304 LYS A O 1
ATOM 2324 N N . ILE A 1 305 ? -11.535 -0.487 -14.367 1.00 65.69 305 ILE A N 1
ATOM 2325 C CA . ILE A 1 305 ? -11.626 -1.577 -13.401 1.00 65.69 305 ILE A CA 1
ATOM 2326 C C . ILE A 1 305 ? -10.378 -1.569 -12.504 1.00 65.69 305 ILE A C 1
ATOM 2328 O O . ILE A 1 305 ? -9.264 -1.735 -12.991 1.00 65.69 305 ILE A O 1
ATOM 2332 N N . GLY A 1 306 ? -10.558 -1.316 -11.204 1.00 80.00 306 GLY A N 1
ATOM 2333 C CA . GLY A 1 306 ? -9.484 -1.324 -10.201 1.00 80.00 306 GLY A CA 1
ATOM 2334 C C . GLY A 1 306 ? -9.243 -2.703 -9.580 1.00 80.00 306 GLY A C 1
ATOM 2335 O O . GLY A 1 306 ? -10.077 -3.607 -9.699 1.00 80.00 306 GLY A O 1
ATOM 2336 N N . PHE A 1 307 ? -8.129 -2.855 -8.860 1.00 86.56 307 PHE A N 1
ATOM 2337 C CA . PHE A 1 307 ? -7.719 -4.096 -8.188 1.00 86.56 307 PHE A CA 1
ATOM 2338 C C . PHE A 1 307 ? -8.822 -4.693 -7.306 1.00 86.56 307 PHE A C 1
ATOM 2340 O O . PHE A 1 307 ? -9.048 -5.907 -7.336 1.00 86.56 307 PHE A O 1
ATOM 2347 N N . GLY A 1 308 ? -9.561 -3.856 -6.566 1.00 89.56 308 GLY A N 1
ATOM 2348 C CA . GLY A 1 308 ? -10.662 -4.322 -5.723 1.00 89.56 308 GLY A CA 1
ATOM 2349 C C . GLY A 1 308 ? -11.766 -5.011 -6.534 1.00 89.56 308 GLY A C 1
ATOM 2350 O O . GLY A 1 308 ? -12.207 -6.108 -6.187 1.00 89.56 308 GLY A O 1
ATOM 2351 N N . GLN A 1 309 ? -12.175 -4.416 -7.659 1.00 87.94 309 GLN A N 1
ATOM 2352 C CA . GLN A 1 309 ? -13.214 -4.988 -8.518 1.00 87.94 309 GLN A CA 1
ATOM 2353 C C . GLN A 1 309 ? -12.717 -6.245 -9.244 1.00 87.94 309 GLN A C 1
ATOM 2355 O O . GLN A 1 309 ? -13.409 -7.263 -9.223 1.00 87.94 309 GLN A O 1
ATOM 2360 N N . MET A 1 310 ? -11.500 -6.219 -9.800 1.00 86.12 310 MET A N 1
ATOM 2361 C CA . MET A 1 310 ? -10.919 -7.385 -10.482 1.00 86.12 310 MET A CA 1
ATOM 2362 C C . MET A 1 310 ? -10.765 -8.592 -9.547 1.00 86.12 310 MET A C 1
ATOM 2364 O O . MET A 1 310 ? -10.926 -9.741 -9.967 1.00 86.12 310 MET A O 1
ATOM 2368 N N . THR A 1 311 ? -10.482 -8.342 -8.266 1.00 89.19 311 THR A N 1
ATOM 2369 C CA . THR A 1 311 ? -10.398 -9.388 -7.242 1.00 89.19 311 THR A CA 1
ATOM 2370 C C . THR A 1 311 ? -11.770 -9.987 -6.934 1.00 89.19 311 THR A C 1
ATOM 2372 O O . THR A 1 311 ? -11.888 -11.207 -6.834 1.00 89.19 311 THR A O 1
ATOM 2375 N N . ILE A 1 312 ? -12.825 -9.170 -6.835 1.00 89.50 312 ILE A N 1
ATOM 2376 C CA . ILE A 1 312 ? -14.205 -9.658 -6.648 1.00 89.50 312 ILE A CA 1
ATOM 2377 C C . ILE A 1 312 ? -14.650 -10.523 -7.834 1.00 89.50 312 ILE A C 1
ATOM 2379 O O . ILE A 1 312 ? -15.272 -11.564 -7.635 1.00 89.50 312 ILE A O 1
ATOM 2383 N N . GLU A 1 313 ? -14.304 -10.118 -9.054 1.00 87.38 313 GLU A N 1
ATOM 2384 C CA . GLU A 1 313 ? -14.657 -10.828 -10.291 1.00 87.38 313 GLU A CA 1
ATOM 2385 C C . GLU A 1 313 ? -13.823 -12.097 -10.534 1.00 87.38 313 GLU A C 1
ATOM 2387 O O . GLU A 1 313 ? -14.097 -12.849 -11.468 1.00 87.38 313 GLU A O 1
ATOM 2392 N N . GLY A 1 314 ? -12.813 -12.360 -9.698 1.00 86.12 314 GLY A N 1
ATOM 2393 C CA . GLY A 1 314 ? -11.968 -13.553 -9.790 1.00 86.12 314 GLY A CA 1
ATOM 2394 C C . GLY A 1 314 ? -10.867 -13.474 -10.850 1.00 86.12 314 GLY A C 1
ATOM 2395 O O . GLY A 1 314 ? -10.212 -14.478 -11.125 1.00 86.12 314 GLY A O 1
ATOM 2396 N N . SER A 1 315 ? -10.628 -12.293 -11.422 1.00 82.44 315 SER A N 1
ATOM 2397 C CA . SER A 1 315 ? -9.485 -12.057 -12.314 1.00 82.44 315 SER A CA 1
ATOM 2398 C C . SER A 1 315 ? -8.165 -11.943 -11.550 1.00 82.44 315 SER A C 1
ATOM 2400 O O . SER A 1 315 ? -7.103 -12.203 -12.115 1.00 82.44 315 SER A O 1
ATOM 2402 N N . THR A 1 316 ? -8.246 -11.623 -10.258 1.00 82.06 316 THR A N 1
ATOM 2403 C CA . THR A 1 316 ? -7.125 -11.620 -9.314 1.00 82.06 316 THR A CA 1
ATOM 2404 C C . THR A 1 316 ? -7.381 -12.640 -8.199 1.00 82.06 316 THR A C 1
ATOM 2406 O O . THR A 1 316 ? -8.522 -12.767 -7.741 1.00 82.06 316 THR A O 1
ATOM 2409 N N . PRO A 1 317 ? -6.356 -13.400 -7.755 1.00 81.31 317 PRO A N 1
ATOM 2410 C CA . PRO A 1 317 ? -6.512 -14.395 -6.698 1.00 81.31 317 PRO A CA 1
ATOM 2411 C C . PRO A 1 317 ? -7.111 -13.830 -5.405 1.00 81.31 317 PRO A C 1
ATOM 2413 O O . PRO A 1 317 ? -6.871 -12.688 -5.033 1.00 81.31 317 PRO A O 1
ATOM 2416 N N . GLY A 1 318 ? -7.795 -14.689 -4.646 1.00 85.19 318 GLY A N 1
ATOM 2417 C CA . GLY A 1 318 ? -8.129 -14.443 -3.238 1.00 85.19 318 GLY A CA 1
ATOM 2418 C C . GLY A 1 318 ? -9.535 -13.900 -2.962 1.00 85.19 318 GLY A C 1
ATOM 2419 O O . GLY A 1 318 ? -10.051 -14.129 -1.864 1.00 85.19 318 GLY A O 1
ATOM 2420 N N . GLY A 1 319 ? -10.193 -13.279 -3.945 1.00 89.62 319 GLY A N 1
ATOM 2421 C CA . GLY A 1 319 ? -11.595 -12.858 -3.847 1.00 89.62 319 GLY A CA 1
ATOM 2422 C C . GLY A 1 319 ? -11.885 -11.892 -2.691 1.00 89.62 319 GLY A C 1
ATOM 2423 O O . GLY A 1 319 ? -10.989 -11.277 -2.117 1.00 89.62 319 GLY A O 1
ATOM 2424 N N . VAL A 1 320 ? -13.156 -11.813 -2.283 1.00 92.56 320 VAL A N 1
ATOM 2425 C CA . VAL A 1 320 ? -13.608 -10.977 -1.148 1.00 92.56 320 VAL A CA 1
ATOM 2426 C C . VAL A 1 320 ? -12.827 -11.276 0.138 1.00 92.56 320 VAL A C 1
ATOM 2428 O O . VAL A 1 320 ? -12.563 -10.377 0.931 1.00 92.56 320 VAL A O 1
ATOM 2431 N N . LYS A 1 321 ? -12.406 -12.532 0.335 1.00 92.94 321 LYS A N 1
ATOM 2432 C CA . LYS A 1 321 ? -11.589 -12.942 1.482 1.00 92.94 321 LYS A CA 1
ATOM 2433 C C . LYS A 1 321 ? -10.266 -12.176 1.545 1.00 92.94 321 LYS A C 1
ATOM 2435 O O . LYS A 1 321 ? -9.892 -11.744 2.630 1.00 92.94 321 LYS A O 1
ATOM 2440 N N . LEU A 1 322 ? -9.575 -12.018 0.415 1.00 90.44 322 LEU A N 1
ATOM 2441 C CA . LEU A 1 322 ? -8.330 -11.251 0.359 1.00 90.44 322 LEU A CA 1
ATOM 2442 C C . LEU A 1 322 ? -8.573 -9.796 0.759 1.00 90.44 322 LEU A C 1
ATOM 2444 O O . LEU A 1 322 ? -7.884 -9.295 1.641 1.00 90.44 322 LEU A O 1
ATOM 2448 N N . LEU A 1 323 ? -9.586 -9.166 0.163 1.00 92.56 323 LEU A N 1
ATOM 2449 C CA . LEU A 1 323 ? -9.886 -7.751 0.386 1.00 92.56 323 LEU A CA 1
ATOM 2450 C C . LEU A 1 323 ? -10.268 -7.472 1.842 1.00 92.56 323 LEU A C 1
ATOM 2452 O O . LEU A 1 323 ? -9.777 -6.524 2.445 1.00 92.56 323 LEU A O 1
ATOM 2456 N N . LEU A 1 324 ? -11.100 -8.335 2.438 1.00 94.44 324 LEU A N 1
ATOM 2457 C CA . LEU A 1 324 ? -11.520 -8.189 3.832 1.00 94.44 324 LEU A CA 1
ATOM 2458 C C . LEU A 1 324 ? -10.341 -8.185 4.799 1.00 94.44 324 LEU A C 1
ATOM 2460 O O . LEU A 1 324 ? -10.448 -7.557 5.845 1.00 94.44 324 LEU A O 1
ATOM 2464 N N . LYS A 1 325 ? -9.224 -8.850 4.481 1.00 93.19 325 LYS A N 1
ATOM 2465 C CA . LYS A 1 325 ? -8.069 -8.914 5.380 1.00 93.19 325 LYS A CA 1
ATOM 2466 C C . LYS A 1 325 ? -7.582 -7.514 5.787 1.00 93.19 325 LYS A C 1
ATOM 2468 O O . LYS A 1 325 ? -7.301 -7.332 6.968 1.00 93.19 325 LYS A O 1
ATOM 2473 N N . SER A 1 326 ? -7.612 -6.536 4.876 1.00 90.56 326 SER A N 1
ATOM 2474 C CA . SER A 1 326 ? -7.233 -5.126 5.098 1.00 90.56 326 SER A CA 1
ATOM 2475 C C . SER A 1 326 ? -8.056 -4.383 6.159 1.00 90.56 326 SER A C 1
ATOM 2477 O O . SER A 1 326 ? -7.624 -3.360 6.689 1.00 90.56 326 SER A O 1
ATOM 2479 N N . SER A 1 327 ? -9.242 -4.895 6.501 1.00 93.44 327 SER A N 1
ATOM 2480 C CA . SER A 1 327 ? -10.083 -4.357 7.580 1.00 93.44 327 SER A CA 1
ATOM 2481 C C . SER A 1 327 ? -9.895 -5.074 8.917 1.00 93.44 327 SER A C 1
ATOM 2483 O O . SER A 1 327 ? -10.509 -4.682 9.910 1.00 93.44 327 SER A O 1
ATOM 2485 N N . PHE A 1 328 ? -9.070 -6.118 8.986 1.00 94.25 328 PHE A N 1
ATOM 2486 C CA . PHE A 1 328 ? -8.859 -6.905 10.206 1.00 94.25 328 PHE A CA 1
ATOM 2487 C C . PHE A 1 328 ? -7.397 -6.981 10.642 1.00 94.25 328 PHE A C 1
ATOM 2489 O O . PHE A 1 328 ? -7.128 -7.036 11.839 1.00 94.25 328 PHE A O 1
ATOM 2496 N N . CYS A 1 329 ? -6.477 -7.033 9.686 1.00 90.31 329 CYS A N 1
ATOM 2497 C CA . CYS A 1 329 ? -5.047 -7.185 9.901 1.00 90.31 329 CYS A CA 1
ATOM 2498 C C . CYS A 1 329 ? -4.304 -6.202 8.998 1.00 90.31 329 CYS A C 1
ATOM 2500 O O . CYS A 1 329 ? -4.777 -5.922 7.897 1.00 90.31 329 CYS A O 1
ATOM 2502 N N . GLU A 1 330 ? -3.101 -5.801 9.398 1.00 84.62 330 GLU A N 1
ATOM 2503 C CA . GLU A 1 330 ? -2.153 -5.206 8.457 1.00 84.62 330 GLU A CA 1
ATOM 2504 C C . GLU A 1 330 ? -1.829 -6.224 7.352 1.00 84.62 330 GLU A C 1
ATOM 2506 O O . GLU A 1 330 ? -1.478 -7.384 7.621 1.00 84.62 330 GLU A O 1
ATOM 2511 N N . THR A 1 331 ? -1.976 -5.811 6.097 1.00 80.50 331 THR A N 1
ATOM 2512 C CA . THR A 1 331 ? -1.585 -6.619 4.933 1.00 80.50 331 THR A CA 1
ATOM 2513 C C . THR A 1 331 ? -0.335 -6.083 4.260 1.00 80.50 331 THR A C 1
ATOM 2515 O O . THR A 1 331 ? 0.413 -6.865 3.671 1.00 80.50 331 THR A O 1
ATOM 2518 N N . GLU A 1 332 ? -0.076 -4.789 4.418 1.00 76.94 332 GLU A N 1
ATOM 2519 C CA . GLU A 1 332 ? 1.049 -4.054 3.849 1.00 76.94 332 GLU A CA 1
ATOM 2520 C C . GLU A 1 332 ? 1.464 -2.959 4.824 1.00 76.94 332 GLU A C 1
ATOM 2522 O O . GLU A 1 332 ? 0.624 -2.515 5.586 1.00 76.94 332 GLU A O 1
ATOM 2527 N N . LEU A 1 333 ? 2.718 -2.505 4.804 1.00 74.25 333 LEU A N 1
ATOM 2528 C CA . LEU A 1 333 ? 3.199 -1.484 5.739 1.00 74.25 333 LEU A CA 1
ATOM 2529 C C . LEU A 1 333 ? 3.273 -0.101 5.102 1.00 74.25 333 LEU A C 1
ATOM 2531 O O . LEU A 1 333 ? 3.649 0.054 3.943 1.00 74.25 333 LEU A O 1
ATOM 2535 N N . ASN A 1 334 ? 3.028 0.915 5.918 1.00 75.31 334 ASN A N 1
ATOM 2536 C CA . ASN A 1 334 ? 3.461 2.287 5.686 1.00 75.31 334 ASN A CA 1
ATOM 2537 C C . ASN A 1 334 ? 4.272 2.751 6.900 1.00 75.31 334 ASN A C 1
ATOM 2539 O O . ASN A 1 334 ? 4.318 2.062 7.917 1.00 75.31 334 ASN A O 1
ATOM 2543 N N . PHE A 1 335 ? 4.984 3.868 6.795 1.00 74.81 335 PHE A N 1
ATOM 2544 C CA . PHE A 1 335 ? 5.775 4.386 7.904 1.00 74.81 335 PHE A CA 1
ATOM 2545 C C . PHE A 1 335 ? 5.555 5.885 8.067 1.00 74.81 335 PHE A C 1
ATOM 2547 O O . PHE A 1 335 ? 5.177 6.584 7.132 1.00 74.81 335 PHE A O 1
ATOM 2554 N N . VAL A 1 336 ? 5.810 6.394 9.263 1.00 73.50 336 VAL A N 1
ATOM 2555 C CA . VAL A 1 336 ? 5.868 7.833 9.538 1.00 73.50 336 VAL A CA 1
ATOM 2556 C C . VAL A 1 336 ? 7.193 8.152 10.211 1.00 73.50 336 VAL A C 1
ATOM 2558 O O . VAL A 1 336 ? 7.695 7.366 11.021 1.00 73.50 336 VAL A O 1
ATOM 2561 N N . ASN A 1 337 ? 7.775 9.290 9.845 1.00 69.06 337 ASN A N 1
ATOM 2562 C CA . ASN A 1 337 ? 8.995 9.786 10.466 1.00 69.06 337 ASN A CA 1
ATOM 2563 C C . ASN A 1 337 ? 8.625 10.508 11.764 1.00 69.06 337 ASN A C 1
ATOM 2565 O O . ASN A 1 337 ? 7.838 11.450 11.737 1.00 69.06 337 ASN A O 1
ATOM 2569 N N . ALA A 1 338 ? 9.214 10.091 12.881 1.00 66.12 338 ALA A N 1
ATOM 2570 C CA . ALA A 1 338 ? 9.087 10.773 14.164 1.00 66.12 338 ALA A CA 1
ATOM 2571 C C . ALA A 1 338 ? 10.351 11.611 14.413 1.00 66.12 338 ALA A C 1
ATOM 2573 O O . ALA A 1 338 ? 11.229 11.200 15.169 1.00 66.12 338 ALA A O 1
ATOM 2574 N N . LEU A 1 339 ? 10.490 12.728 13.685 1.00 66.19 339 LEU A N 1
ATOM 2575 C CA . LEU A 1 339 ? 11.621 13.653 13.860 1.00 66.19 339 LEU A CA 1
ATOM 2576 C C . LEU A 1 339 ? 11.367 14.607 15.027 1.00 66.19 339 LEU A C 1
ATOM 2578 O O . LEU A 1 339 ? 12.161 14.655 15.959 1.00 66.19 339 LEU A O 1
ATOM 2582 N N . ASP A 1 340 ? 10.226 15.295 14.990 1.00 68.88 340 ASP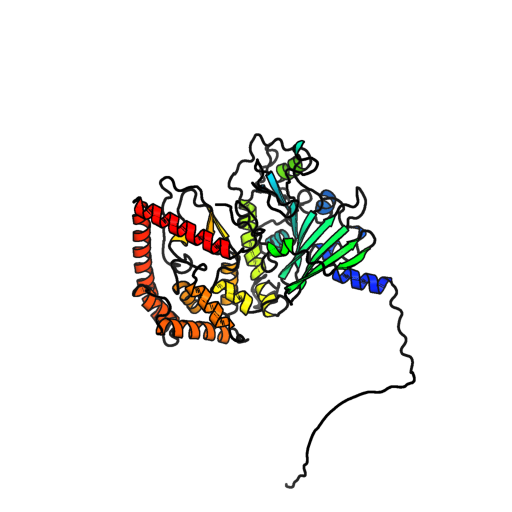 A N 1
ATOM 2583 C CA . ASP A 1 340 ? 9.900 16.350 15.956 1.00 68.88 340 ASP A CA 1
ATOM 2584 C C . ASP A 1 340 ? 8.732 15.969 16.877 1.00 68.88 340 ASP A C 1
ATOM 2586 O O . ASP A 1 340 ? 8.604 16.487 17.985 1.00 68.88 340 ASP A O 1
ATOM 2590 N N . THR A 1 341 ? 7.878 15.035 16.445 1.00 80.88 341 THR A N 1
ATOM 2591 C CA . THR A 1 341 ? 6.692 14.598 17.194 1.00 80.88 341 THR A CA 1
ATOM 2592 C C . THR A 1 341 ? 6.548 13.081 17.206 1.00 80.88 341 THR A C 1
ATOM 2594 O O . THR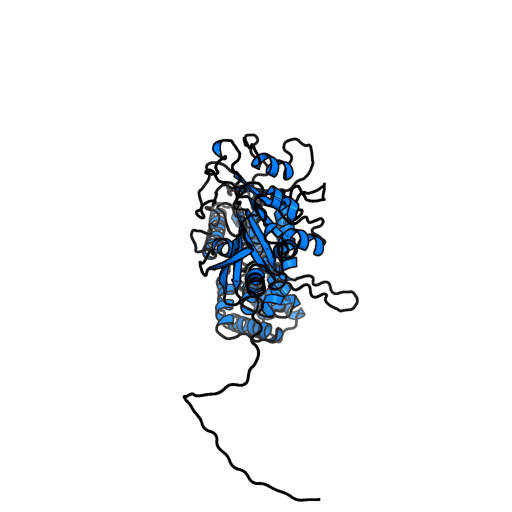 A 1 341 ? 6.968 12.377 16.284 1.00 80.88 341 THR A O 1
ATOM 2597 N N . ILE A 1 342 ? 5.943 12.569 18.275 1.00 82.75 342 ILE A N 1
ATOM 2598 C CA . ILE A 1 342 ? 5.564 11.168 18.424 1.00 82.75 342 ILE A CA 1
ATOM 2599 C C . ILE A 1 342 ? 4.194 10.977 17.757 1.00 82.75 342 ILE A C 1
ATOM 2601 O O . ILE A 1 342 ? 3.225 11.604 18.197 1.00 82.75 342 ILE A O 1
ATOM 2605 N N . PRO A 1 343 ? 4.071 10.102 16.744 1.00 85.00 343 PRO A N 1
ATOM 2606 C CA . PRO A 1 343 ? 2.816 9.928 16.022 1.00 85.00 343 PRO A CA 1
ATOM 2607 C C . PRO A 1 343 ? 1.714 9.324 16.900 1.00 85.00 343 PRO A C 1
ATOM 2609 O O . PRO A 1 343 ? 1.964 8.425 17.711 1.00 85.00 343 PRO A O 1
ATOM 2612 N N . ASN A 1 344 ? 0.477 9.780 16.691 1.00 88.69 344 ASN A N 1
ATOM 2613 C CA . ASN A 1 344 ? -0.696 9.332 17.447 1.00 88.69 344 ASN A CA 1
ATOM 2614 C C . ASN A 1 344 ? -0.948 7.826 17.302 1.00 88.69 344 ASN A C 1
ATOM 2616 O O . ASN A 1 344 ? -1.412 7.199 18.254 1.00 88.69 344 ASN A O 1
ATOM 2620 N N . GLU A 1 345 ? -0.579 7.235 16.158 1.00 88.38 345 GLU A N 1
ATOM 2621 C CA . GLU A 1 345 ? -0.709 5.802 15.885 1.00 88.38 345 GLU A CA 1
ATOM 2622 C C . GLU A 1 345 ? -0.020 4.930 16.938 1.00 88.38 345 GLU A C 1
ATOM 2624 O O . GLU A 1 345 ? -0.405 3.780 17.127 1.00 88.38 345 GLU A O 1
ATOM 2629 N N . LEU A 1 346 ? 0.983 5.455 17.650 1.00 86.50 346 LEU A N 1
ATOM 2630 C CA . LEU A 1 346 ? 1.659 4.728 18.723 1.00 86.50 346 LEU A CA 1
ATOM 2631 C C . LEU A 1 346 ? 0.768 4.485 19.949 1.00 86.50 346 LEU A C 1
ATOM 2633 O O . LEU A 1 346 ? 1.034 3.565 20.723 1.00 86.50 346 LEU A O 1
ATOM 2637 N N . PHE A 1 347 ? -0.252 5.320 20.134 1.00 88.25 347 PHE A N 1
ATOM 2638 C CA . PHE A 1 347 ? -1.140 5.296 21.292 1.00 88.25 347 PHE A CA 1
ATOM 2639 C C . PHE A 1 347 ? -2.545 4.825 20.935 1.00 88.25 347 PHE A C 1
ATOM 2641 O O . PHE A 1 347 ? -3.210 4.223 21.778 1.00 88.25 347 PHE A O 1
ATOM 2648 N N . VAL A 1 348 ? -3.003 5.131 19.720 1.00 91.50 348 VAL A N 1
ATOM 2649 C CA . VAL A 1 348 ? -4.374 4.871 19.300 1.00 91.50 348 VAL A CA 1
ATOM 2650 C C . VAL A 1 348 ? -4.487 4.613 17.797 1.00 91.50 348 VAL A C 1
ATOM 2652 O O . VAL A 1 348 ? -3.747 5.169 16.991 1.00 91.50 348 VAL A O 1
ATOM 2655 N N . ASP A 1 349 ? -5.474 3.817 17.405 1.00 91.88 349 ASP A N 1
ATOM 2656 C CA . ASP A 1 349 ? -6.033 3.795 16.060 1.00 91.88 349 ASP A CA 1
ATOM 2657 C C . ASP A 1 349 ? -6.655 5.176 15.755 1.00 91.88 349 ASP A C 1
ATOM 2659 O O . ASP A 1 349 ? -7.796 5.462 16.120 1.00 91.88 349 ASP A O 1
ATOM 2663 N N . VAL A 1 350 ? -5.886 6.045 15.084 1.00 89.44 350 VAL A N 1
ATOM 2664 C CA . VAL A 1 350 ? -6.281 7.421 14.680 1.00 89.44 350 VAL A CA 1
ATOM 2665 C C . VAL A 1 350 ? -7.583 7.475 13.878 1.00 89.44 350 VAL A C 1
ATOM 2667 O O . VAL A 1 350 ? -8.277 8.481 13.764 1.00 89.44 350 VAL A O 1
ATOM 2670 N N . ASP A 1 351 ? -7.889 6.342 13.285 1.00 88.75 351 ASP A N 1
ATOM 2671 C CA . ASP A 1 351 ? -8.974 6.067 12.391 1.00 88.75 351 ASP A CA 1
ATOM 2672 C C . ASP A 1 351 ? -10.230 5.715 13.249 1.00 88.75 351 ASP A C 1
ATOM 2674 O O . ASP A 1 351 ? -11.365 6.044 12.889 1.00 88.75 351 ASP A O 1
ATOM 2678 N N . ALA A 1 352 ? -10.061 5.083 14.417 1.00 88.38 352 ALA A N 1
ATOM 2679 C CA . ALA A 1 352 ? -11.105 4.921 15.439 1.00 88.38 352 ALA A CA 1
ATOM 2680 C C . ALA A 1 352 ? -11.408 6.226 16.191 1.00 88.38 352 ALA A C 1
ATOM 2682 O O . ALA A 1 352 ? -12.542 6.435 16.622 1.00 88.38 352 ALA A O 1
ATOM 2683 N N . SER A 1 353 ? -10.407 7.101 16.316 1.00 86.81 353 SER A N 1
ATOM 2684 C CA . SER A 1 353 ? -10.493 8.380 17.026 1.00 86.81 353 SER A CA 1
ATOM 2685 C C . SER A 1 353 ? -11.039 9.531 16.173 1.00 86.81 353 SER A C 1
ATOM 2687 O O . SER A 1 353 ? -10.993 10.687 16.598 1.00 86.81 353 SER A O 1
ATOM 2689 N N . ALA A 1 354 ? -11.533 9.253 14.963 1.00 83.19 354 ALA A N 1
ATOM 2690 C CA . ALA A 1 354 ? -12.102 10.270 14.085 1.00 83.19 354 ALA A CA 1
ATOM 2691 C C . ALA A 1 354 ? -13.205 11.063 14.814 1.00 83.19 354 ALA A C 1
ATOM 2693 O O . ALA A 1 354 ? -14.184 10.482 15.283 1.00 83.19 354 ALA A O 1
ATOM 2694 N N . GLY A 1 355 ? -13.033 12.386 14.904 1.00 78.50 355 GLY A N 1
ATOM 2695 C CA . GLY A 1 355 ? -13.880 13.276 15.709 1.00 78.50 355 GLY A CA 1
ATOM 2696 C C . GLY A 1 355 ? -13.222 13.797 16.993 1.00 78.50 355 GLY A C 1
ATOM 2697 O O . GLY A 1 355 ? -13.820 14.624 17.669 1.00 78.50 355 GLY A O 1
ATOM 2698 N N . THR A 1 356 ? -11.996 13.368 17.313 1.00 82.94 356 THR A N 1
ATOM 2699 C CA . THR A 1 356 ? -11.166 13.969 18.375 1.00 82.94 356 THR A CA 1
ATOM 2700 C C . THR A 1 356 ? -9.994 14.751 17.799 1.00 82.94 356 THR A C 1
ATOM 2702 O O . THR A 1 356 ? -9.387 14.347 16.807 1.00 82.94 356 THR A O 1
ATOM 2705 N N . GLU A 1 357 ? -9.641 15.855 18.455 1.00 85.06 357 GLU A N 1
ATOM 2706 C CA . GLU A 1 357 ? -8.426 16.619 18.170 1.00 85.06 357 GLU A CA 1
ATOM 2707 C C . GLU A 1 357 ? -7.275 16.089 19.035 1.00 85.06 357 GLU A C 1
ATOM 2709 O O . GLU A 1 357 ? -6.943 16.633 20.088 1.00 85.06 357 GLU A O 1
ATOM 2714 N N . LEU A 1 358 ? -6.683 14.967 18.617 1.00 88.06 358 LEU A N 1
ATOM 2715 C CA . LEU A 1 358 ? -5.496 14.420 19.276 1.00 88.06 358 LEU A CA 1
ATOM 2716 C C . LEU A 1 358 ? -4.246 15.134 18.764 1.00 88.06 358 LEU A C 1
ATOM 2718 O O . LEU A 1 358 ? -3.820 14.927 17.626 1.00 88.06 358 LEU A O 1
ATOM 2722 N N . VAL A 1 359 ? -3.643 15.961 19.612 1.00 87.25 359 VAL A N 1
ATOM 2723 C CA . VAL A 1 359 ? -2.398 16.670 19.295 1.00 87.25 359 VAL A CA 1
ATOM 2724 C C . VAL A 1 359 ? -1.208 15.731 19.529 1.00 87.25 359 VAL A C 1
ATOM 2726 O O . VAL A 1 359 ? -1.066 15.246 20.654 1.00 87.25 359 VAL A O 1
ATOM 2729 N N . PRO A 1 360 ? -0.352 15.460 18.522 1.00 85.56 360 PRO A N 1
ATOM 2730 C CA . PRO A 1 360 ? 0.862 14.662 18.700 1.00 85.56 360 PRO A CA 1
ATOM 2731 C C . PRO A 1 360 ? 1.758 15.216 19.811 1.00 85.56 360 PRO A C 1
ATOM 2733 O O . PRO A 1 360 ? 1.851 16.426 19.995 1.00 85.56 360 PRO A O 1
ATOM 2736 N N . ALA A 1 361 ? 2.422 14.332 20.557 1.00 82.56 361 ALA A N 1
ATOM 2737 C CA . ALA A 1 361 ? 3.337 14.761 21.614 1.00 82.56 361 ALA A CA 1
ATOM 2738 C C . ALA A 1 361 ? 4.697 15.169 21.037 1.00 82.56 361 ALA A C 1
ATOM 2740 O O . ALA A 1 361 ? 5.185 14.516 20.114 1.00 82.56 361 ALA A O 1
ATOM 2741 N N . ASP A 1 362 ? 5.350 16.164 21.635 1.00 78.94 362 ASP A N 1
ATOM 2742 C CA . ASP A 1 362 ? 6.715 16.543 21.263 1.00 78.94 362 ASP A CA 1
ATOM 2743 C C . ASP A 1 362 ? 7.701 15.400 21.534 1.00 78.94 362 ASP A C 1
ATOM 2745 O O . ASP A 1 362 ? 7.717 14.794 22.615 1.00 78.94 362 ASP A O 1
ATOM 2749 N N . ALA A 1 363 ? 8.579 15.139 20.568 1.00 70.12 363 ALA A N 1
ATOM 2750 C CA . ALA A 1 363 ? 9.699 14.223 20.729 1.00 70.12 363 ALA A CA 1
ATOM 2751 C C . ALA A 1 363 ? 10.835 14.918 21.508 1.00 70.12 363 ALA A C 1
ATOM 2753 O O . ALA A 1 363 ? 11.872 15.266 20.957 1.00 70.12 363 ALA A O 1
ATOM 2754 N N . SER A 1 364 ? 10.639 15.172 22.807 1.00 60.44 364 SER A N 1
ATOM 2755 C CA . SER A 1 364 ? 11.684 15.767 23.658 1.00 60.44 364 SER A CA 1
ATOM 2756 C C . SER A 1 364 ? 12.619 14.705 24.270 1.00 60.44 364 SER A C 1
ATOM 2758 O O . SER A 1 364 ? 12.170 13.699 24.826 1.00 60.44 364 SER A O 1
ATOM 2760 N N . GLY A 1 365 ? 13.936 14.945 24.201 1.00 61.28 365 GLY A N 1
ATOM 2761 C CA . GLY A 1 365 ? 14.994 14.091 24.774 1.00 61.28 365 GLY A CA 1
ATOM 2762 C C . GLY A 1 365 ? 15.685 13.158 23.766 1.00 61.28 365 GLY A C 1
ATOM 2763 O O . GLY A 1 365 ? 15.541 13.329 22.563 1.00 61.28 365 GLY A O 1
ATOM 2764 N N . ASP A 1 366 ? 16.430 12.159 24.262 1.00 55.50 366 ASP A N 1
ATOM 2765 C CA . ASP A 1 366 ? 17.152 11.149 23.457 1.00 55.50 366 ASP A CA 1
ATOM 2766 C C . ASP A 1 366 ? 16.207 10.106 22.821 1.00 55.50 366 ASP A C 1
ATOM 2768 O O . ASP A 1 366 ? 16.404 8.893 22.950 1.00 55.50 366 ASP A O 1
ATOM 2772 N N . LEU A 1 367 ? 15.123 10.545 22.181 1.00 56.19 367 LEU A N 1
ATOM 2773 C CA . LEU A 1 367 ? 14.359 9.659 21.311 1.00 56.19 367 LEU A CA 1
ATOM 2774 C C . LEU A 1 367 ? 15.114 9.595 19.979 1.00 56.19 367 LEU A C 1
ATOM 2776 O O . LEU A 1 367 ? 15.308 10.631 19.346 1.00 56.19 367 LEU A O 1
ATOM 2780 N N . PRO A 1 368 ? 15.607 8.415 19.561 1.00 53.00 368 PRO A N 1
ATOM 2781 C CA . PRO A 1 368 ? 16.327 8.312 18.301 1.00 53.00 368 PRO A CA 1
ATOM 2782 C C . PRO A 1 368 ? 15.411 8.759 17.164 1.00 53.00 368 PRO A C 1
ATOM 2784 O O . PRO A 1 368 ? 14.214 8.505 17.211 1.00 53.00 368 PRO A O 1
ATOM 2787 N N . VAL A 1 369 ? 15.956 9.360 16.111 1.00 54.81 369 VAL A N 1
ATOM 2788 C CA . VAL A 1 369 ? 15.222 9.493 14.847 1.00 54.81 369 VAL A CA 1
ATOM 2789 C C . VAL A 1 369 ? 14.732 8.098 14.444 1.00 54.81 369 VAL A C 1
ATOM 2791 O O . VAL A 1 369 ? 15.548 7.198 14.234 1.00 54.81 369 VAL A O 1
ATOM 2794 N N . PHE A 1 370 ? 13.414 7.882 14.380 1.00 65.12 370 PHE A N 1
ATOM 2795 C CA . PHE A 1 370 ? 12.856 6.578 14.019 1.00 65.12 370 PHE A CA 1
ATOM 2796 C C . PHE A 1 370 ? 11.757 6.669 12.962 1.00 65.12 370 PHE A C 1
ATOM 2798 O O . PHE A 1 370 ? 10.931 7.580 12.942 1.00 65.12 370 PHE A O 1
ATOM 2805 N N . GLN A 1 371 ? 11.736 5.654 12.100 1.00 69.50 371 GLN A N 1
ATOM 2806 C CA . GLN A 1 371 ? 10.613 5.339 11.227 1.00 69.50 371 GLN A CA 1
ATOM 2807 C C . GLN A 1 371 ? 9.683 4.381 11.965 1.00 69.50 371 GLN A C 1
ATOM 2809 O O . GLN A 1 371 ? 10.091 3.295 12.391 1.00 69.50 371 GLN A O 1
ATOM 2814 N N . MET A 1 372 ? 8.432 4.792 12.146 1.00 76.88 372 MET A N 1
ATOM 2815 C CA . MET A 1 372 ? 7.428 3.996 12.839 1.00 76.88 372 MET A CA 1
ATOM 2816 C C . MET A 1 372 ? 6.507 3.312 11.833 1.00 76.88 372 MET A C 1
ATOM 2818 O O . MET A 1 372 ? 5.905 4.030 11.038 1.00 76.88 372 MET A O 1
ATOM 2822 N N . PRO A 1 373 ? 6.348 1.974 11.868 1.00 79.94 373 PRO A N 1
ATOM 2823 C CA . PRO A 1 373 ? 5.347 1.300 11.048 1.00 79.94 373 PRO A CA 1
ATOM 2824 C C . PRO A 1 373 ? 3.951 1.830 11.383 1.00 79.94 373 PRO A C 1
ATOM 2826 O O . PRO A 1 373 ? 3.603 1.924 12.554 1.00 79.94 373 PRO A O 1
ATOM 2829 N N . VAL A 1 374 ? 3.134 2.148 10.393 1.00 81.75 374 VAL A N 1
ATOM 2830 C CA . VAL A 1 374 ? 1.733 2.559 10.524 1.00 81.75 374 VAL A CA 1
ATOM 2831 C C . VAL A 1 374 ? 0.905 1.892 9.444 1.00 81.75 374 VAL A C 1
ATOM 2833 O O . VAL A 1 374 ? 1.455 1.425 8.448 1.00 81.75 374 VAL A O 1
ATOM 2836 N N . ARG A 1 375 ? -0.415 1.925 9.629 1.00 84.31 375 ARG A N 1
ATOM 2837 C CA . ARG A 1 375 ? -1.376 1.420 8.655 1.00 84.31 375 ARG A CA 1
ATOM 2838 C C . ARG A 1 375 ? -1.068 1.881 7.234 1.00 84.31 375 ARG A C 1
ATOM 2840 O O . ARG A 1 375 ? -0.913 3.086 6.980 1.00 84.31 375 ARG A O 1
ATOM 2847 N N . SER A 1 376 ? -1.041 0.928 6.306 1.00 81.94 376 SER A N 1
ATOM 2848 C CA . SER A 1 376 ? -0.819 1.224 4.893 1.00 81.94 376 SER A CA 1
ATOM 2849 C C . SER A 1 376 ? -1.923 2.057 4.247 1.00 81.94 376 SER A C 1
ATOM 2851 O O . SER A 1 376 ? -3.105 1.967 4.587 1.00 81.94 376 SER A O 1
ATOM 2853 N N . GLU A 1 377 ? -1.532 2.857 3.249 1.00 82.38 377 GLU A N 1
ATOM 2854 C CA . GLU A 1 377 ? -2.495 3.520 2.365 1.00 82.38 377 GLU A CA 1
ATOM 2855 C C . GLU A 1 377 ? -3.349 2.490 1.617 1.00 82.38 377 GLU A C 1
ATOM 2857 O O . GLU A 1 377 ? -4.537 2.720 1.410 1.00 82.38 377 GLU A O 1
ATOM 2862 N N . HIS A 1 378 ? -2.766 1.335 1.277 1.00 83.56 378 HIS A N 1
ATOM 2863 C CA . HIS A 1 378 ? -3.495 0.221 0.686 1.00 83.56 378 HIS A CA 1
ATOM 2864 C C . HIS A 1 378 ? -4.624 -0.251 1.599 1.00 83.56 378 HIS A C 1
ATOM 2866 O O . HIS A 1 378 ? -5.773 -0.295 1.167 1.00 83.56 378 HIS A O 1
ATOM 2872 N N . ASP A 1 379 ? -4.339 -0.542 2.870 1.00 86.50 379 ASP A N 1
ATOM 2873 C CA . ASP A 1 379 ? -5.359 -1.059 3.781 1.00 86.50 379 ASP A CA 1
ATOM 2874 C C . ASP A 1 379 ? -6.447 -0.026 4.091 1.00 86.50 379 ASP A C 1
ATOM 2876 O O . ASP A 1 379 ? -7.620 -0.389 4.225 1.00 86.50 379 ASP A O 1
ATOM 2880 N N . ARG A 1 380 ? -6.093 1.265 4.145 1.00 87.62 380 ARG A N 1
ATOM 2881 C CA . ARG A 1 380 ? -7.067 2.364 4.251 1.00 87.62 380 ARG A CA 1
ATOM 2882 C C . ARG A 1 380 ? -7.967 2.437 3.017 1.00 87.62 380 ARG A C 1
ATOM 2884 O O . ARG A 1 380 ? -9.191 2.404 3.147 1.00 87.62 380 ARG A O 1
ATOM 2891 N N . ALA A 1 381 ? -7.381 2.504 1.825 1.00 86.94 381 ALA A N 1
ATOM 2892 C CA . ALA A 1 381 ? -8.125 2.607 0.573 1.00 86.94 381 ALA A CA 1
ATOM 2893 C C . ALA A 1 381 ? -8.968 1.351 0.294 1.00 86.94 381 ALA A C 1
ATOM 2895 O O . ALA A 1 381 ? -10.098 1.459 -0.178 1.00 86.94 381 ALA A O 1
ATOM 2896 N N . MET A 1 382 ? -8.474 0.163 0.651 1.00 90.69 382 MET A N 1
ATOM 2897 C CA . MET A 1 382 ? -9.216 -1.090 0.526 1.00 90.69 382 MET A CA 1
ATOM 2898 C C . MET A 1 382 ? -10.430 -1.136 1.457 1.00 90.69 382 MET A C 1
ATOM 2900 O O . MET A 1 382 ? -11.513 -1.557 1.052 1.00 90.69 382 MET A O 1
ATOM 2904 N N . GLU A 1 383 ? -10.293 -0.666 2.696 1.00 92.62 383 GLU A N 1
ATOM 2905 C CA . GLU A 1 383 ? -11.425 -0.564 3.617 1.00 92.62 383 GLU A CA 1
ATOM 2906 C C . GLU A 1 383 ? -12.492 0.417 3.111 1.00 92.62 383 GLU A C 1
ATOM 2908 O O . GLU A 1 383 ? -13.681 0.092 3.129 1.00 92.62 383 GLU A O 1
ATOM 2913 N N . VAL A 1 384 ? -12.079 1.578 2.589 1.00 91.62 384 VAL A N 1
ATOM 2914 C CA . VAL A 1 384 ? -12.989 2.539 1.941 1.00 91.62 384 VAL A CA 1
ATOM 2915 C C . VAL A 1 384 ? -13.670 1.912 0.723 1.00 91.62 384 VAL A C 1
ATOM 2917 O O . VAL A 1 384 ? -14.881 2.062 0.546 1.00 91.62 384 VAL A O 1
ATOM 2920 N N . PHE A 1 385 ? -12.935 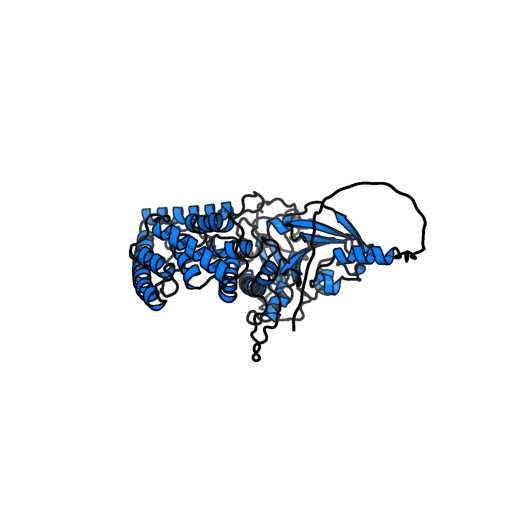1.157 -0.096 1.00 92.25 385 PHE A N 1
ATOM 2921 C CA . PHE A 1 385 ? -13.498 0.413 -1.220 1.00 92.25 385 PHE A CA 1
ATOM 2922 C C . PHE A 1 385 ? -14.569 -0.588 -0.757 1.00 92.25 385 PHE A C 1
ATOM 2924 O O . PHE A 1 385 ? -15.673 -0.608 -1.306 1.00 92.25 385 PHE A O 1
ATOM 2931 N N . LEU A 1 386 ? -14.296 -1.377 0.288 1.00 94.25 386 LEU A N 1
ATOM 2932 C CA . LEU A 1 386 ? -15.257 -2.328 0.858 1.00 94.25 386 LEU A CA 1
ATOM 2933 C C . LEU A 1 386 ? -16.511 -1.633 1.403 1.00 94.25 386 LEU A C 1
ATOM 2935 O O . LEU A 1 386 ? -17.611 -2.169 1.246 1.00 94.25 386 LEU A O 1
ATOM 2939 N N . GLN A 1 387 ? -16.364 -0.439 1.985 1.00 93.31 387 GLN A N 1
ATOM 2940 C CA . GLN A 1 387 ? -17.491 0.389 2.415 1.00 93.31 387 GLN A CA 1
ATOM 2941 C C . GLN A 1 387 ? -18.330 0.885 1.238 1.00 93.31 387 GLN A C 1
ATOM 2943 O O . GLN A 1 387 ? -19.543 0.666 1.210 1.00 93.31 387 GLN A O 1
ATOM 2948 N N . LYS A 1 388 ? -17.691 1.476 0.220 1.00 91.12 388 LYS A N 1
ATOM 2949 C CA . LYS A 1 388 ? -18.357 1.940 -1.011 1.00 91.12 388 LYS A CA 1
ATOM 2950 C C . LYS A 1 388 ? -19.100 0.806 -1.725 1.00 91.12 388 LYS A C 1
ATOM 2952 O O . LYS A 1 388 ? -20.171 1.022 -2.284 1.00 91.12 388 LYS A O 1
ATOM 2957 N N . ARG A 1 389 ? -18.557 -0.416 -1.686 1.00 91.38 389 ARG A N 1
ATOM 2958 C CA . ARG A 1 389 ? -19.164 -1.629 -2.265 1.00 91.38 389 ARG A CA 1
ATOM 2959 C C . ARG A 1 389 ? -20.101 -2.381 -1.313 1.00 91.38 389 ARG A C 1
ATOM 2961 O O . ARG A 1 389 ? -20.562 -3.463 -1.665 1.00 91.38 389 ARG A O 1
ATOM 2968 N N . GLN A 1 390 ? -20.399 -1.816 -0.141 1.00 93.69 390 GLN A N 1
ATOM 2969 C CA . GLN A 1 390 ? -21.334 -2.355 0.856 1.00 93.69 390 GLN A CA 1
ATOM 2970 C C . GLN A 1 390 ? -20.969 -3.746 1.406 1.00 93.69 390 GLN A C 1
ATOM 2972 O O . GLN A 1 390 ? -21.822 -4.433 1.968 1.00 93.69 390 GLN A O 1
ATOM 2977 N N . TYR A 1 391 ? -19.709 -4.168 1.269 1.00 95.44 391 TYR A N 1
ATOM 2978 C CA . TYR A 1 391 ? -19.205 -5.386 1.912 1.00 95.44 391 TYR A CA 1
ATOM 2979 C C . TYR A 1 391 ? -18.981 -5.188 3.411 1.00 95.44 391 TYR A C 1
ATOM 2981 O O . TYR A 1 391 ? -19.003 -6.162 4.160 1.00 95.44 391 TYR A O 1
ATOM 2989 N N . LEU A 1 392 ? -18.766 -3.942 3.841 1.00 95.94 392 LEU A N 1
ATOM 2990 C CA . LEU A 1 392 ? -18.686 -3.537 5.240 1.00 95.94 392 LEU A CA 1
ATOM 2991 C C . LEU A 1 392 ? -19.420 -2.211 5.425 1.00 95.94 392 LEU A C 1
ATOM 2993 O O . LEU A 1 392 ? -19.180 -1.259 4.694 1.00 95.94 392 LEU A O 1
ATOM 2997 N N . GLN A 1 393 ? -20.293 -2.107 6.417 1.00 93.81 393 GLN A N 1
ATOM 2998 C CA . GLN A 1 393 ? -20.888 -0.823 6.789 1.00 93.81 393 GLN A CA 1
ATOM 2999 C C . GLN A 1 393 ? -19.905 0.010 7.625 1.00 93.81 393 GLN A C 1
ATOM 3001 O O . GLN A 1 393 ? -19.051 -0.540 8.326 1.00 93.81 393 GLN A O 1
ATOM 3006 N N . ALA A 1 394 ? -20.058 1.339 7.620 1.00 91.62 394 ALA A N 1
ATOM 3007 C CA . ALA A 1 394 ? -19.236 2.239 8.437 1.00 91.62 394 ALA A CA 1
ATOM 3008 C C . ALA A 1 394 ? -19.263 1.852 9.929 1.00 91.62 394 ALA A C 1
ATOM 3010 O O . ALA A 1 394 ? -18.212 1.752 10.564 1.00 91.62 394 ALA A O 1
ATOM 3011 N N . ARG A 1 395 ? -20.449 1.509 10.458 1.00 92.00 395 ARG A N 1
ATOM 3012 C CA . ARG A 1 395 ? -20.618 0.986 11.827 1.00 92.00 395 ARG A CA 1
ATOM 3013 C C . ARG A 1 395 ? -19.818 -0.292 12.095 1.00 92.00 395 ARG A C 1
ATOM 3015 O O . ARG A 1 395 ? -19.232 -0.435 13.163 1.00 92.00 395 ARG A O 1
ATOM 3022 N N . THR A 1 396 ? -19.757 -1.206 11.126 1.00 95.25 396 THR A N 1
ATOM 3023 C CA . THR A 1 396 ? -19.024 -2.476 11.238 1.00 95.25 396 THR A CA 1
ATOM 3024 C C . THR A 1 396 ? -17.524 -2.234 11.261 1.00 95.25 396 THR A C 1
ATOM 3026 O O . THR A 1 396 ? -16.822 -2.796 12.098 1.00 95.25 396 THR A O 1
ATOM 3029 N N . VAL A 1 397 ? -17.030 -1.358 10.384 1.00 94.94 397 VAL A N 1
ATOM 3030 C CA . VAL A 1 397 ? -15.618 -0.957 10.370 1.00 94.94 397 VAL A CA 1
ATOM 3031 C C . VAL A 1 397 ? -15.230 -0.289 11.685 1.00 94.94 397 VAL A C 1
ATOM 3033 O O . VAL A 1 397 ? -14.214 -0.649 12.274 1.00 94.94 397 VAL A O 1
ATOM 3036 N N . ARG A 1 398 ? -16.058 0.626 12.198 1.00 93.69 398 ARG A N 1
ATOM 3037 C CA . ARG A 1 398 ? -15.795 1.267 13.488 1.00 93.69 398 ARG A CA 1
ATOM 3038 C C . ARG A 1 398 ? -15.779 0.251 14.632 1.00 93.69 398 ARG A C 1
ATOM 3040 O O . ARG A 1 398 ? -14.867 0.283 15.449 1.00 93.69 398 ARG A O 1
ATOM 3047 N N . ALA A 1 399 ? -16.701 -0.713 14.636 1.00 95.62 399 ALA A N 1
ATOM 3048 C CA . ALA A 1 399 ? -16.690 -1.804 15.609 1.00 95.62 399 ALA A CA 1
ATOM 3049 C C . ALA A 1 399 ? -15.406 -2.650 15.530 1.00 95.62 399 ALA A C 1
ATOM 3051 O O . ALA A 1 399 ? -14.843 -2.984 16.569 1.00 95.62 399 ALA A O 1
ATOM 3052 N N . LEU A 1 400 ? -14.911 -2.963 14.323 1.00 95.94 400 LEU A N 1
ATOM 3053 C CA . LEU A 1 400 ? -13.642 -3.682 14.137 1.00 95.94 400 LEU A CA 1
ATOM 3054 C C . LEU A 1 400 ? -12.453 -2.916 14.723 1.00 95.94 400 LEU A C 1
ATOM 3056 O O . LEU A 1 400 ? -11.624 -3.521 15.399 1.00 95.94 400 LEU A O 1
ATOM 3060 N N . ARG A 1 401 ? -12.376 -1.602 14.490 1.00 94.12 401 ARG A N 1
ATOM 3061 C CA . ARG A 1 401 ? -11.301 -0.754 15.031 1.00 94.12 401 ARG A CA 1
ATOM 3062 C C . ARG A 1 401 ? -11.350 -0.694 16.568 1.00 94.12 401 ARG A C 1
ATOM 3064 O O . ARG A 1 401 ? -10.326 -0.828 17.226 1.00 94.12 401 ARG A O 1
ATOM 3071 N N . LEU A 1 402 ? -12.548 -0.645 17.158 1.00 95.19 402 LEU A N 1
ATOM 3072 C CA . LEU A 1 402 ? -12.740 -0.671 18.616 1.00 95.19 402 LEU A CA 1
ATOM 3073 C C . LEU A 1 402 ? -12.484 -2.031 19.280 1.00 95.19 402 LEU A C 1
ATOM 3075 O O . LEU A 1 402 ? -12.548 -2.110 20.509 1.00 95.19 402 LEU A O 1
ATOM 3079 N N . VAL A 1 403 ? -12.187 -3.100 18.534 1.00 95.44 403 VAL A N 1
ATOM 3080 C CA . VAL A 1 403 ? -11.737 -4.378 19.123 1.00 95.44 403 VAL A CA 1
ATOM 3081 C C . VAL A 1 403 ? -10.402 -4.206 19.843 1.00 95.44 403 VAL A C 1
ATOM 3083 O O . VAL A 1 403 ? -10.205 -4.799 20.902 1.00 95.44 403 VAL A O 1
ATOM 3086 N N . ASP A 1 404 ? -9.527 -3.343 19.324 1.00 93.94 404 ASP A N 1
ATOM 3087 C CA . ASP A 1 404 ? -8.244 -2.969 19.928 1.00 93.94 404 ASP A CA 1
ATOM 3088 C C . ASP A 1 404 ? -7.783 -1.614 19.387 1.00 93.94 404 ASP A C 1
ATOM 3090 O O . ASP A 1 404 ? -6.955 -1.528 18.483 1.00 93.94 404 ASP A O 1
ATOM 3094 N N . ASP A 1 405 ? -8.344 -0.548 19.950 1.00 93.25 405 ASP A N 1
ATOM 3095 C CA . ASP A 1 405 ? -8.026 0.811 19.527 1.00 93.25 405 ASP A CA 1
ATOM 3096 C C . ASP A 1 405 ? -6.628 1.273 19.952 1.00 93.25 405 ASP A C 1
ATOM 3098 O O . ASP A 1 405 ? -6.249 2.364 19.577 1.00 93.25 405 ASP A O 1
ATOM 3102 N N . GLU A 1 406 ? -5.849 0.483 20.698 1.00 91.06 406 GLU A N 1
ATOM 3103 C CA . GLU A 1 406 ? -4.475 0.832 21.104 1.00 91.06 406 GLU A CA 1
ATOM 3104 C C . GLU A 1 406 ? -3.421 0.282 20.140 1.00 91.06 406 GLU A C 1
ATOM 3106 O O . GLU A 1 406 ? -2.266 0.705 20.160 1.00 91.06 406 GLU A O 1
ATOM 3111 N N . ARG A 1 407 ? -3.792 -0.713 19.325 1.00 87.19 407 ARG A N 1
ATOM 3112 C CA . ARG A 1 407 ? -2.871 -1.431 18.429 1.00 87.19 407 ARG A CA 1
ATOM 3113 C C . ARG A 1 407 ? -3.382 -1.516 16.994 1.00 87.19 407 ARG A C 1
ATOM 3115 O O . ARG A 1 407 ? -3.029 -2.467 16.301 1.00 87.19 407 ARG A O 1
ATOM 3122 N N . ASP A 1 408 ? -4.229 -0.564 16.600 1.00 82.06 408 ASP A N 1
ATOM 3123 C CA . ASP A 1 408 ? -4.791 -0.388 15.256 1.00 82.06 408 ASP A CA 1
ATOM 3124 C C . ASP A 1 408 ? -4.992 -1.699 14.464 1.00 82.06 408 ASP A C 1
ATOM 3126 O O . ASP A 1 408 ? -5.744 -2.588 14.880 1.00 82.06 408 ASP A O 1
ATOM 3130 N N . ILE A 1 409 ? -4.348 -1.847 13.307 1.00 74.62 409 ILE A N 1
ATOM 3131 C CA . ILE A 1 409 ? -4.422 -3.052 12.478 1.00 74.62 409 ILE A CA 1
ATOM 3132 C C . ILE A 1 409 ? -3.301 -4.060 12.789 1.00 74.62 409 ILE A C 1
ATOM 3134 O O . ILE A 1 409 ? -3.337 -5.187 12.290 1.00 74.62 409 ILE A O 1
ATOM 3138 N N . PHE A 1 410 ? -2.366 -3.719 13.686 1.00 85.88 410 PHE A N 1
ATOM 3139 C CA . PHE A 1 410 ? -1.421 -4.671 14.289 1.00 85.88 410 PHE A CA 1
ATOM 3140 C C . PHE A 1 410 ? -2.035 -5.495 15.432 1.00 85.88 410 PHE A C 1
ATOM 3142 O O . PHE A 1 410 ? -1.370 -6.367 16.005 1.00 85.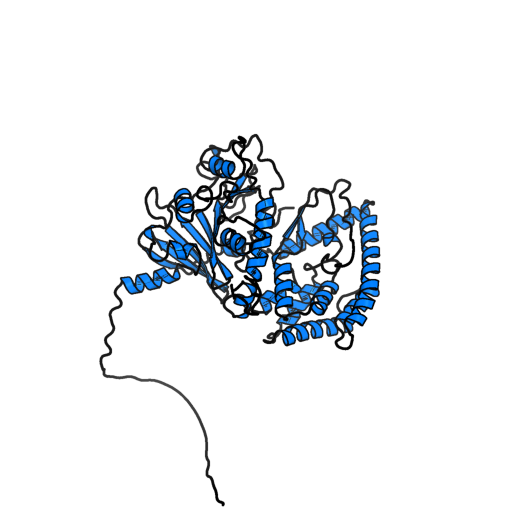88 410 PHE A O 1
ATOM 3149 N N . SER A 1 411 ? -3.303 -5.262 15.776 1.00 90.56 411 SER A N 1
ATOM 3150 C CA . SER A 1 411 ? -3.975 -5.984 16.847 1.00 90.56 411 SER A CA 1
ATOM 3151 C C . SER A 1 411 ? -4.123 -7.474 16.546 1.00 90.56 411 SER A C 1
ATOM 3153 O O . SER A 1 411 ? -4.832 -7.896 15.628 1.00 90.56 411 SER A O 1
ATOM 3155 N N . ALA A 1 412 ? -3.545 -8.299 17.420 1.00 90.69 412 ALA A N 1
ATOM 3156 C CA . ALA A 1 412 ? -3.742 -9.744 17.392 1.00 90.69 412 ALA A CA 1
ATOM 3157 C C . ALA A 1 412 ? -5.212 -10.137 17.628 1.00 90.69 412 ALA A C 1
ATOM 3159 O O . ALA A 1 412 ? -5.684 -11.112 17.044 1.00 90.69 412 ALA A O 1
ATOM 3160 N N . ALA A 1 413 ? -5.947 -9.376 18.449 1.00 92.69 413 ALA A N 1
ATOM 3161 C CA . ALA A 1 413 ? -7.356 -9.641 18.732 1.00 92.69 413 ALA A CA 1
ATOM 3162 C C . ALA A 1 413 ? -8.221 -9.396 17.490 1.00 92.69 413 ALA A C 1
ATOM 3164 O O . ALA A 1 413 ? -8.991 -10.273 17.092 1.00 92.69 413 ALA A O 1
ATOM 3165 N N . ARG A 1 414 ? -8.042 -8.243 16.831 1.00 93.31 414 ARG A N 1
ATOM 3166 C CA . ARG A 1 414 ? -8.742 -7.912 15.582 1.00 93.31 414 ARG A CA 1
ATOM 3167 C C . ARG A 1 414 ? -8.362 -8.882 14.464 1.00 93.31 414 ARG A C 1
ATOM 3169 O O . ARG A 1 414 ? -9.246 -9.444 13.819 1.00 93.31 414 ARG A O 1
ATOM 3176 N N . CYS A 1 415 ? -7.073 -9.168 14.292 1.00 93.00 415 CYS A N 1
ATOM 3177 C CA . CYS A 1 415 ? -6.617 -10.080 13.247 1.00 93.00 415 CYS A CA 1
ATOM 3178 C C . CYS A 1 415 ? -7.064 -11.537 13.490 1.00 93.00 415 CYS A C 1
ATOM 3180 O O . CYS A 1 415 ? -7.389 -12.266 12.549 1.00 93.00 415 CYS A O 1
ATOM 3182 N N . GLY A 1 416 ? -7.193 -11.957 14.753 1.00 94.31 416 GLY A N 1
ATOM 3183 C CA . GLY A 1 416 ? -7.769 -13.253 15.122 1.00 94.31 416 GLY A CA 1
ATOM 3184 C C . GLY A 1 416 ? -9.210 -13.437 14.631 1.00 94.31 416 GLY A C 1
ATOM 3185 O O . GLY A 1 416 ? -9.580 -14.536 14.207 1.00 94.31 416 GLY A O 1
ATOM 3186 N N . LEU A 1 417 ? -10.004 -12.358 14.586 1.00 95.38 417 LEU A N 1
ATOM 3187 C CA . LEU A 1 417 ? -11.365 -12.397 14.042 1.00 95.38 417 LEU A CA 1
ATOM 3188 C C . LEU A 1 417 ? -11.377 -12.736 12.552 1.00 95.38 417 LEU A C 1
ATOM 3190 O O . LEU A 1 417 ? -12.236 -13.505 12.128 1.00 95.38 417 LEU A O 1
ATOM 3194 N N . TYR A 1 418 ? -10.416 -12.239 11.765 1.00 95.19 418 TYR A N 1
ATOM 3195 C CA . TYR A 1 418 ? -10.296 -12.623 10.355 1.00 95.19 418 TYR A CA 1
ATOM 3196 C C . TYR A 1 418 ? -10.079 -14.126 10.212 1.00 95.19 418 TYR A C 1
ATOM 3198 O O . TYR A 1 418 ? -10.767 -14.775 9.423 1.00 95.19 418 TYR A O 1
ATOM 3206 N N . GLY A 1 419 ? -9.180 -14.689 11.027 1.00 93.12 419 GLY A N 1
ATOM 3207 C CA . GLY A 1 419 ? -8.910 -16.123 11.064 1.00 93.12 419 GLY A CA 1
ATOM 3208 C C . GLY A 1 419 ? -10.168 -16.959 11.297 1.00 93.12 419 GLY A C 1
ATOM 3209 O O . GLY A 1 419 ? -10.327 -17.991 10.657 1.00 93.12 419 GLY A O 1
ATOM 3210 N N . GLU A 1 420 ? -11.087 -16.508 12.155 1.00 94.12 420 GLU A N 1
ATOM 3211 C CA . GLU A 1 420 ? -12.391 -17.149 12.376 1.00 94.12 420 GLU A CA 1
ATOM 3212 C C . GLU A 1 420 ? -13.374 -16.922 11.228 1.00 94.12 420 GLU A C 1
ATOM 3214 O O . GLU A 1 420 ? -14.044 -17.857 10.784 1.00 94.12 420 GLU A O 1
ATOM 3219 N N . MET A 1 421 ? -13.423 -15.694 10.719 1.00 93.00 421 MET A N 1
ATOM 3220 C CA . MET A 1 421 ? -14.321 -15.266 9.652 1.00 93.00 421 MET A CA 1
ATOM 3221 C C . MET A 1 421 ? -14.115 -16.116 8.389 1.00 93.00 421 MET A C 1
ATOM 3223 O O . MET A 1 421 ? -15.093 -16.536 7.768 1.00 93.00 421 MET A O 1
ATOM 3227 N N . VAL A 1 422 ? -12.864 -16.477 8.082 1.00 92.00 422 VAL A N 1
ATOM 3228 C CA . VAL A 1 422 ? -12.486 -17.241 6.882 1.00 92.00 422 VAL A CA 1
ATOM 3229 C C . VAL A 1 422 ? -12.414 -18.762 7.060 1.00 92.00 422 VAL A C 1
ATOM 3231 O O . VAL A 1 422 ? -11.983 -19.445 6.127 1.00 92.00 422 VAL A O 1
ATOM 3234 N N . LYS A 1 423 ? -12.814 -19.312 8.221 1.00 91.75 423 LYS A N 1
ATOM 3235 C CA . LYS A 1 423 ? -12.854 -20.778 8.444 1.00 91.75 423 LYS A CA 1
ATOM 3236 C C . LYS A 1 423 ? -13.884 -21.486 7.574 1.00 91.75 423 LYS A C 1
ATOM 3238 O O . LYS A 1 423 ? -13.746 -22.674 7.307 1.00 91.75 423 LYS A O 1
ATOM 3243 N N . THR A 1 424 ? -14.919 -20.774 7.145 1.00 89.62 424 THR A N 1
ATOM 3244 C CA . THR A 1 424 ? -15.900 -21.292 6.191 1.00 89.62 424 THR A CA 1
ATOM 3245 C C . THR A 1 424 ? -15.960 -20.377 4.977 1.00 89.62 424 THR A C 1
ATOM 3247 O O . THR A 1 424 ? -15.505 -19.233 5.033 1.00 89.62 424 THR A O 1
ATOM 3250 N N . ALA A 1 425 ? -16.571 -20.865 3.897 1.00 91.19 425 ALA A N 1
ATOM 3251 C CA . ALA A 1 425 ? -16.849 -20.049 2.723 1.00 91.19 425 ALA A CA 1
ATOM 3252 C C . ALA A 1 425 ? -17.608 -18.770 3.111 1.00 91.19 425 ALA A C 1
ATOM 3254 O O . ALA A 1 425 ? -18.490 -18.800 3.980 1.00 91.19 425 ALA A O 1
ATOM 3255 N N . LEU A 1 426 ? -17.228 -17.659 2.479 1.00 92.25 426 LEU A N 1
ATOM 3256 C CA . LEU A 1 426 ? -17.892 -16.376 2.660 1.00 92.25 426 LEU A CA 1
ATOM 3257 C C . LEU A 1 426 ? -19.175 -16.321 1.834 1.00 92.25 426 LEU A C 1
ATOM 3259 O O . LEU A 1 426 ? -19.226 -16.923 0.759 1.00 92.25 426 LEU A O 1
ATOM 3263 N N . PRO A 1 427 ? -20.192 -15.583 2.303 1.00 92.81 427 PRO A N 1
ATOM 3264 C CA . PRO A 1 427 ? -21.324 -15.227 1.465 1.00 92.81 427 PRO A CA 1
ATOM 3265 C C . PRO A 1 427 ? -20.871 -14.475 0.210 1.00 92.81 427 PRO A C 1
ATOM 3267 O O . PRO A 1 427 ? -19.859 -13.774 0.225 1.00 92.81 427 PRO A O 1
ATOM 3270 N N . VAL A 1 428 ? -21.644 -14.603 -0.868 1.00 85.75 428 VAL A N 1
ATOM 3271 C CA . VAL A 1 428 ? -21.374 -13.895 -2.130 1.00 85.75 428 VAL A CA 1
ATOM 3272 C C . VAL A 1 428 ? -21.935 -12.472 -2.091 1.00 85.75 428 VAL A C 1
ATOM 3274 O O . VAL A 1 428 ? -21.343 -11.561 -2.663 1.00 85.75 428 VAL A O 1
ATOM 3277 N N . LYS A 1 429 ? -23.075 -12.256 -1.417 1.00 93.81 429 LYS A N 1
ATOM 3278 C CA . LYS A 1 429 ? -23.726 -10.941 -1.395 1.00 93.81 429 LYS A CA 1
ATOM 3279 C C . LYS A 1 429 ? -23.038 -9.998 -0.400 1.00 93.81 429 LYS A C 1
ATOM 3281 O O . LYS A 1 429 ? -22.863 -10.398 0.753 1.00 93.81 429 LYS A O 1
ATOM 3286 N N . PRO A 1 430 ? -22.761 -8.732 -0.771 1.00 95.00 430 PRO A N 1
ATOM 3287 C CA . PRO A 1 430 ? -22.081 -7.776 0.108 1.00 95.00 430 PRO A CA 1
ATOM 3288 C C . PRO A 1 430 ? -22.733 -7.621 1.491 1.00 95.00 430 PRO A C 1
ATOM 3290 O O . PRO A 1 430 ? -22.070 -7.771 2.513 1.00 95.00 430 PRO A O 1
ATOM 3293 N N . ALA A 1 431 ? -24.058 -7.448 1.540 1.00 95.50 431 ALA A N 1
ATOM 3294 C CA . ALA A 1 431 ? -24.786 -7.289 2.800 1.00 95.50 431 ALA A CA 1
ATOM 3295 C C . ALA A 1 431 ? -24.717 -8.530 3.715 1.00 95.50 431 ALA A C 1
ATOM 3297 O O . ALA A 1 431 ? -24.731 -8.406 4.939 1.00 95.50 431 ALA A O 1
ATOM 3298 N N . GLU A 1 432 ? -24.629 -9.734 3.139 1.00 96.31 432 GLU A N 1
ATOM 3299 C CA . GLU A 1 432 ? -24.493 -10.979 3.905 1.00 96.31 432 GLU A CA 1
ATOM 3300 C C . GLU A 1 432 ? -23.075 -11.121 4.488 1.00 96.31 432 GLU A C 1
ATOM 3302 O O . GLU A 1 432 ? -22.911 -11.656 5.587 1.00 96.31 432 GLU A O 1
ATOM 3307 N N . VAL A 1 433 ? -22.055 -10.607 3.788 1.00 96.56 433 VAL A N 1
ATOM 3308 C CA . VAL A 1 433 ? -20.679 -10.518 4.299 1.00 96.56 433 VAL A CA 1
ATOM 3309 C C . VAL A 1 433 ? -20.619 -9.588 5.510 1.00 96.56 433 VAL A C 1
ATOM 3311 O O . VAL A 1 433 ? -20.137 -10.004 6.565 1.00 96.56 433 VAL A O 1
ATOM 3314 N N . ASP A 1 434 ? -21.170 -8.379 5.405 1.00 96.50 434 ASP A N 1
ATOM 3315 C CA . ASP A 1 434 ? -21.228 -7.433 6.525 1.00 96.50 434 ASP A CA 1
ATOM 3316 C C . ASP A 1 434 ? -21.981 -8.019 7.733 1.00 96.50 434 ASP A C 1
ATOM 3318 O O . ASP A 1 434 ? -21.484 -7.989 8.863 1.00 96.50 434 ASP A O 1
ATOM 3322 N N . LEU A 1 435 ? -23.151 -8.626 7.497 1.00 95.19 435 LEU A N 1
ATOM 3323 C CA . LEU A 1 435 ? -23.943 -9.276 8.543 1.00 95.19 435 LEU A CA 1
ATOM 3324 C C . LEU A 1 435 ? -23.148 -10.377 9.253 1.00 95.19 435 LEU A C 1
ATOM 3326 O O . LEU A 1 435 ? -23.218 -10.506 10.478 1.00 95.19 435 LEU A O 1
ATOM 3330 N N . ARG A 1 436 ? -22.371 -11.164 8.505 1.00 95.62 436 ARG A N 1
ATOM 3331 C CA . ARG A 1 436 ? -21.507 -12.204 9.068 1.00 95.62 436 ARG A CA 1
ATOM 3332 C C . ARG A 1 436 ? -20.421 -11.613 9.964 1.00 95.62 436 ARG A C 1
ATOM 3334 O O . ARG A 1 436 ? -20.194 -12.142 11.053 1.00 95.62 436 ARG A O 1
ATOM 3341 N N . VAL A 1 437 ? -19.784 -10.519 9.544 1.00 96.50 437 VAL A N 1
ATOM 3342 C CA . VAL A 1 437 ? -18.780 -9.817 10.359 1.00 96.50 437 VAL A CA 1
ATOM 3343 C C . VAL A 1 437 ? -19.408 -9.270 11.641 1.00 96.50 437 VAL A C 1
ATOM 3345 O O . VAL A 1 437 ? -18.892 -9.527 12.730 1.00 96.50 437 VAL A O 1
ATOM 3348 N N . ARG A 1 438 ? -20.559 -8.595 11.546 1.00 95.56 438 ARG A N 1
ATOM 3349 C CA . ARG A 1 438 ? -21.280 -8.080 12.721 1.00 95.56 438 ARG A CA 1
ATOM 3350 C C . ARG A 1 438 ? -21.732 -9.182 13.668 1.00 95.56 438 ARG A C 1
ATOM 3352 O O . ARG A 1 438 ? -21.592 -9.029 14.874 1.00 95.56 438 ARG A O 1
ATOM 3359 N N . THR A 1 439 ? -22.218 -10.306 13.144 1.00 95.75 439 THR A N 1
ATOM 3360 C CA . THR A 1 439 ? -22.639 -11.456 13.961 1.00 95.75 439 THR A CA 1
ATOM 3361 C C . THR A 1 439 ? -21.462 -12.040 14.740 1.00 95.75 439 THR A C 1
ATOM 3363 O O . THR A 1 439 ? -21.584 -12.311 15.935 1.00 95.75 439 THR A O 1
ATOM 3366 N N . LEU A 1 440 ? -20.304 -12.189 14.085 1.00 96.62 440 LEU A N 1
ATOM 3367 C CA . LEU A 1 440 ? -19.075 -12.632 14.741 1.00 96.62 440 LEU A CA 1
ATOM 3368 C C . LEU A 1 440 ? -18.657 -11.653 15.846 1.00 96.62 440 LEU A C 1
ATOM 3370 O O . LEU A 1 440 ? -18.396 -12.076 16.972 1.00 96.62 440 LEU A O 1
ATOM 3374 N N . LEU A 1 441 ? -18.635 -10.352 15.548 1.00 97.00 441 LEU A N 1
ATOM 3375 C CA . LEU A 1 441 ? -18.302 -9.318 16.525 1.00 97.00 441 LEU A CA 1
ATOM 3376 C C . LEU A 1 441 ? -19.263 -9.328 17.716 1.00 97.00 441 LEU A C 1
ATOM 3378 O O . LEU A 1 441 ? -18.807 -9.405 18.852 1.00 97.00 441 LEU A O 1
ATOM 3382 N N . ALA A 1 442 ? -20.575 -9.333 17.478 1.00 96.44 442 ALA A N 1
ATOM 3383 C CA . ALA A 1 442 ? -21.589 -9.365 18.529 1.00 96.44 442 ALA A CA 1
ATOM 3384 C C . ALA A 1 442 ? -21.419 -10.578 19.456 1.00 96.44 442 ALA A C 1
ATOM 3386 O O . ALA A 1 442 ? -21.477 -10.441 20.681 1.00 96.44 442 ALA A O 1
ATOM 3387 N N . ALA A 1 443 ? -21.139 -11.759 18.894 1.00 96.38 443 ALA A N 1
ATOM 3388 C CA . ALA A 1 443 ? -20.867 -12.960 19.680 1.00 96.38 443 ALA A CA 1
ATOM 3389 C C . ALA A 1 443 ? -19.624 -12.797 20.573 1.00 96.38 443 ALA A C 1
ATOM 3391 O O . ALA A 1 443 ? -19.646 -13.184 21.743 1.00 96.38 443 ALA A O 1
ATOM 3392 N N . LYS A 1 444 ? -18.556 -12.184 20.052 1.00 96.94 444 LYS A N 1
ATOM 3393 C CA . LYS A 1 444 ? -17.300 -11.955 20.783 1.00 96.94 444 LYS A CA 1
ATOM 3394 C C . LYS A 1 444 ? -17.422 -10.880 21.858 1.00 96.94 444 LYS A C 1
ATOM 3396 O O . LYS A 1 444 ? -16.911 -11.081 22.959 1.00 96.94 444 LYS A O 1
ATOM 3401 N N . VAL A 1 445 ? -18.150 -9.798 21.579 1.00 95.56 445 VAL A N 1
ATOM 3402 C CA . VAL A 1 445 ? -18.491 -8.757 22.562 1.00 95.56 445 VAL A CA 1
ATOM 3403 C C . VAL A 1 445 ? -19.287 -9.370 23.712 1.00 95.56 445 VAL A C 1
ATOM 3405 O O . VAL A 1 445 ? -18.896 -9.233 24.870 1.00 95.56 445 VAL A O 1
ATOM 3408 N N . LYS A 1 446 ? -20.344 -10.137 23.409 1.00 94.56 446 LYS A N 1
ATOM 3409 C CA . LYS A 1 446 ? -21.160 -10.824 24.422 1.00 94.56 446 LYS A CA 1
ATOM 3410 C C . LYS A 1 446 ? -20.337 -11.794 25.274 1.00 94.56 446 LYS A C 1
ATOM 3412 O O . LYS A 1 446 ? -20.550 -11.887 26.480 1.00 94.56 446 LYS A O 1
ATOM 3417 N N . ALA A 1 447 ? -19.390 -12.498 24.656 1.00 95.38 447 ALA A N 1
ATOM 3418 C CA . ALA A 1 447 ? -18.481 -13.414 25.339 1.00 95.38 447 ALA A CA 1
ATOM 3419 C C . ALA A 1 447 ? -17.338 -12.711 26.098 1.00 95.38 447 ALA A C 1
ATOM 3421 O O . ALA A 1 447 ? -16.523 -13.399 26.708 1.00 95.38 447 ALA A O 1
ATOM 3422 N N . LYS A 1 448 ? -17.249 -11.371 26.055 1.00 93.31 448 LYS A N 1
ATOM 3423 C CA . LYS A 1 448 ? -16.138 -10.583 26.621 1.00 93.31 448 LYS A CA 1
ATOM 3424 C C . LYS A 1 448 ? -14.764 -11.071 26.135 1.00 93.31 448 LYS A C 1
ATOM 3426 O O . LYS A 1 448 ? -13.794 -11.106 26.885 1.00 93.31 448 LYS A O 1
ATOM 3431 N N . ALA A 1 449 ? -14.682 -11.455 24.861 1.00 93.06 449 ALA A N 1
ATOM 3432 C CA . ALA A 1 449 ? -13.506 -12.107 24.283 1.00 93.06 449 ALA A CA 1
ATOM 3433 C C . ALA A 1 449 ? -12.319 -11.159 24.012 1.00 93.06 449 ALA A C 1
ATOM 3435 O O . ALA A 1 449 ? -11.250 -11.625 23.630 1.00 93.06 449 ALA A O 1
ATOM 3436 N N . PHE A 1 450 ? -12.493 -9.846 24.194 1.00 91.44 450 PHE A N 1
ATOM 3437 C CA . PHE A 1 450 ? -11.492 -8.818 23.872 1.00 91.44 450 PHE A CA 1
ATOM 3438 C C . PHE A 1 450 ? -10.709 -8.310 25.091 1.00 91.44 450 PHE A C 1
ATOM 3440 O O . PHE A 1 450 ? -10.078 -7.259 25.034 1.00 91.44 450 PHE A O 1
ATOM 3447 N N . GLY A 1 451 ? -10.737 -9.056 26.197 1.00 87.19 451 GLY A N 1
ATOM 3448 C CA . GLY A 1 451 ? -10.070 -8.663 27.435 1.00 87.19 451 GLY A CA 1
ATOM 3449 C C . GLY A 1 451 ? -10.742 -7.467 28.113 1.00 87.19 451 GLY A C 1
ATOM 3450 O O . GLY A 1 451 ? -11.951 -7.254 27.988 1.00 87.19 451 GLY A O 1
ATOM 3451 N N . THR A 1 452 ? -9.958 -6.710 28.878 1.00 89.12 452 THR A N 1
ATOM 3452 C CA . THR A 1 452 ? -10.451 -5.553 29.631 1.00 89.12 452 THR A CA 1
ATOM 3453 C C . THR A 1 452 ? -10.528 -4.330 28.724 1.00 89.12 452 THR A C 1
ATOM 3455 O O . THR A 1 452 ? -9.505 -3.759 28.360 1.00 89.12 452 THR A O 1
ATOM 3458 N N . LEU A 1 453 ? -11.750 -3.918 28.389 1.00 93.94 453 LEU A N 1
ATOM 3459 C CA . LEU A 1 453 ? -12.040 -2.661 27.699 1.00 93.94 453 LEU A CA 1
ATOM 3460 C C . LEU A 1 453 ? -12.469 -1.595 28.714 1.00 93.94 453 LEU A C 1
ATOM 3462 O O . LEU A 1 453 ? -13.067 -1.933 29.740 1.00 93.94 453 LEU A O 1
ATOM 3466 N N . SER A 1 454 ? -12.226 -0.314 28.414 1.00 94.88 454 SER A N 1
ATOM 3467 C CA . SER A 1 454 ? -12.826 0.774 29.195 1.00 94.88 454 SER A CA 1
ATOM 3468 C C . SER A 1 454 ? -14.362 0.660 29.151 1.00 94.88 454 SER A C 1
ATOM 3470 O O . SER A 1 454 ? -14.919 0.181 28.152 1.00 94.88 454 SER A O 1
ATOM 3472 N N . PRO A 1 455 ? -15.088 1.081 30.204 1.00 96.31 455 PRO A N 1
ATOM 3473 C CA . PRO A 1 455 ? -16.549 1.039 30.196 1.00 96.31 455 PRO A CA 1
ATOM 3474 C C . PRO A 1 455 ? -17.162 1.792 29.008 1.00 96.31 455 PRO A C 1
ATOM 3476 O O . PRO A 1 455 ? -18.086 1.278 28.378 1.00 96.31 455 PRO A O 1
ATOM 3479 N N . ALA A 1 456 ? -16.610 2.959 28.661 1.00 96.75 456 ALA A N 1
ATOM 3480 C CA . ALA A 1 456 ? -17.077 3.776 27.544 1.00 96.75 456 ALA A CA 1
ATOM 3481 C C . ALA A 1 456 ? -16.865 3.076 26.191 1.00 96.75 456 ALA A C 1
ATOM 3483 O O . ALA A 1 456 ? -17.810 2.928 25.414 1.00 96.75 456 ALA A O 1
ATOM 3484 N N . ARG A 1 457 ? -15.662 2.535 25.952 1.00 96.00 457 ARG A N 1
ATOM 3485 C CA . ARG A 1 457 ? -15.349 1.767 24.740 1.00 96.00 457 ARG A CA 1
ATOM 3486 C C . ARG A 1 457 ? -16.205 0.509 24.616 1.00 96.00 457 ARG A C 1
ATOM 3488 O O . ARG A 1 457 ? -16.710 0.214 23.537 1.00 96.00 457 ARG A O 1
ATOM 3495 N N . SER A 1 458 ? -16.401 -0.222 25.713 1.00 96.38 458 SER A N 1
ATOM 3496 C CA . SER A 1 458 ? -17.248 -1.422 25.750 1.00 96.38 458 SER A CA 1
ATOM 3497 C C . SER A 1 458 ? -18.711 -1.102 25.430 1.00 96.38 458 SER A C 1
ATOM 3499 O O . SER A 1 458 ? -19.343 -1.804 24.635 1.00 96.38 458 SER A O 1
ATOM 3501 N N . ALA A 1 459 ? -19.245 -0.016 26.000 1.00 96.06 459 ALA A N 1
ATOM 3502 C CA . ALA A 1 459 ? -20.602 0.445 25.727 1.00 96.06 459 ALA A CA 1
ATOM 3503 C C . ALA A 1 459 ? -20.773 0.848 24.257 1.00 96.06 459 ALA A C 1
ATOM 3505 O O . ALA A 1 459 ? -21.743 0.430 23.623 1.00 96.06 459 ALA A O 1
ATOM 3506 N N . TYR A 1 460 ? -19.812 1.588 23.695 1.00 96.81 460 TYR A N 1
ATOM 3507 C CA . TYR A 1 460 ? -19.879 2.002 22.298 1.00 96.81 460 TYR A CA 1
ATOM 3508 C C . TYR A 1 460 ? -19.739 0.823 21.329 1.00 96.81 460 TYR A C 1
ATOM 3510 O O . TYR A 1 460 ? -20.562 0.658 20.429 1.00 96.81 460 TYR A O 1
ATOM 3518 N N . LEU A 1 461 ? -18.769 -0.066 21.556 1.00 96.38 461 LEU A N 1
ATOM 3519 C CA . LEU A 1 461 ? -18.601 -1.283 20.761 1.00 96.38 461 LEU A CA 1
ATOM 3520 C C . LEU A 1 461 ? -19.864 -2.157 20.791 1.00 96.38 461 LEU A C 1
ATOM 3522 O O . LEU A 1 461 ? -20.287 -2.656 19.749 1.00 96.38 461 LEU A O 1
ATOM 3526 N N . THR A 1 462 ? -20.490 -2.308 21.962 1.00 96.06 462 THR A N 1
ATOM 3527 C CA . THR A 1 462 ? -21.764 -3.031 22.101 1.00 96.06 462 THR A CA 1
ATOM 3528 C C . THR A 1 462 ? -22.865 -2.368 21.278 1.00 96.06 462 THR A C 1
ATOM 3530 O O . THR A 1 462 ? -23.596 -3.066 20.576 1.00 96.06 462 THR A O 1
ATOM 3533 N N . ALA A 1 463 ? -22.947 -1.035 21.300 1.00 96.06 463 ALA A N 1
ATOM 3534 C CA . ALA A 1 463 ? -23.949 -0.308 20.533 1.00 96.06 463 ALA A CA 1
ATOM 3535 C C . ALA A 1 463 ? -23.780 -0.488 19.014 1.00 96.06 463 ALA A C 1
ATOM 3537 O O . ALA A 1 463 ? -24.751 -0.738 18.302 1.00 96.06 463 ALA A O 1
ATOM 3538 N N . LEU A 1 464 ? -22.540 -0.458 18.516 1.00 95.19 464 LEU A N 1
ATOM 3539 C CA . LEU A 1 464 ? -22.244 -0.607 17.086 1.00 95.19 464 LEU A CA 1
ATOM 3540 C C . LEU A 1 464 ? -22.597 -1.989 16.522 1.00 95.19 464 LEU A C 1
ATOM 3542 O O . LEU A 1 464 ? -22.918 -2.109 15.333 1.00 95.19 464 LEU A O 1
ATOM 3546 N N . VAL A 1 465 ? -22.537 -3.042 17.340 1.00 94.81 465 VAL A N 1
ATOM 3547 C CA . VAL A 1 465 ? -22.815 -4.423 16.905 1.00 94.81 465 VAL A CA 1
ATOM 3548 C C . VAL A 1 465 ? -24.254 -4.861 17.176 1.00 94.81 465 VAL A C 1
ATOM 3550 O O . VAL A 1 465 ? -24.678 -5.887 16.645 1.00 94.81 465 VAL A O 1
ATOM 3553 N N . ASP A 1 466 ? -25.024 -4.090 17.947 1.00 91.81 466 ASP A N 1
ATOM 3554 C CA . ASP A 1 466 ? -26.435 -4.375 18.198 1.00 91.81 466 ASP A CA 1
ATOM 3555 C C . ASP A 1 466 ? -27.291 -3.974 16.989 1.00 91.81 466 ASP A C 1
ATOM 3557 O O . ASP A 1 466 ? -27.371 -2.809 16.594 1.00 91.81 466 ASP A O 1
ATOM 3561 N N . SER A 1 467 ? -27.951 -4.951 16.370 1.00 83.62 467 SER A N 1
ATOM 3562 C CA . SER A 1 467 ? -28.847 -4.712 15.238 1.00 83.62 467 SER A CA 1
ATOM 3563 C C . SER A 1 467 ? -30.140 -3.988 15.622 1.00 83.62 467 SER A C 1
ATOM 3565 O O . SER A 1 467 ? -30.880 -3.593 14.727 1.00 83.62 467 SER A O 1
ATOM 3567 N N . LYS A 1 468 ? -30.452 -3.871 16.919 1.00 87.62 468 LYS A N 1
ATOM 3568 C CA . LYS A 1 468 ? -31.668 -3.222 17.426 1.00 87.62 468 LYS A CA 1
ATOM 3569 C C . LYS A 1 468 ? -31.494 -1.732 17.699 1.00 87.62 468 LYS A C 1
ATOM 3571 O O . LYS A 1 468 ? -32.502 -1.043 17.811 1.00 87.62 468 LYS A O 1
ATOM 3576 N N . LEU A 1 469 ? -30.256 -1.262 17.841 1.00 87.44 469 LEU A N 1
ATOM 3577 C CA . LEU A 1 469 ? -29.977 0.143 18.114 1.00 87.44 469 LEU A CA 1
ATOM 3578 C C . LEU A 1 469 ? -29.883 0.943 16.812 1.00 87.44 469 LEU A C 1
ATOM 3580 O O . LEU A 1 469 ? -29.335 0.462 15.812 1.00 87.44 469 LEU A O 1
ATOM 3584 N N . SER A 1 470 ? -30.433 2.159 16.839 1.00 86.19 470 SER A N 1
ATOM 3585 C CA . SER A 1 470 ? -30.282 3.141 15.764 1.00 86.19 470 SER A CA 1
ATOM 3586 C C . SER A 1 470 ? -28.864 3.724 15.743 1.00 86.19 470 SER A C 1
ATOM 3588 O O . SER A 1 470 ? -28.098 3.574 16.698 1.00 86.19 470 SER A O 1
ATOM 3590 N N . GLU A 1 471 ? -28.503 4.400 14.649 1.00 83.06 471 GLU A N 1
ATOM 3591 C CA . GLU A 1 471 ? -27.230 5.131 14.567 1.00 83.06 471 GLU A CA 1
ATOM 3592 C C . GLU A 1 471 ? -27.151 6.236 15.629 1.00 83.06 471 GLU A C 1
ATOM 3594 O O . GLU A 1 471 ? -26.153 6.309 16.337 1.00 83.06 471 GLU A O 1
ATOM 3599 N N . GLU A 1 472 ? -28.240 6.978 15.856 1.00 85.75 472 GLU A N 1
ATOM 3600 C CA . GLU A 1 472 ? -28.330 8.007 16.906 1.00 85.75 472 GLU A CA 1
ATOM 3601 C C . GLU A 1 472 ? -28.002 7.446 18.300 1.00 85.75 472 GLU A C 1
ATOM 3603 O O . GLU A 1 472 ? -27.228 8.030 19.056 1.00 85.75 472 GLU A O 1
ATOM 3608 N N . GLN A 1 473 ? -28.528 6.261 18.630 1.00 88.38 473 GLN A N 1
ATOM 3609 C CA . GLN A 1 473 ? -28.251 5.604 19.911 1.00 88.38 473 GLN A CA 1
ATOM 3610 C C . GLN A 1 473 ? -26.793 5.147 20.040 1.00 88.38 473 GLN A C 1
ATOM 3612 O O . GLN A 1 473 ? -26.261 5.069 21.151 1.00 88.38 473 GLN A O 1
ATOM 3617 N N . ALA A 1 474 ? -26.140 4.814 18.925 1.00 88.62 474 ALA A N 1
ATOM 3618 C CA . ALA A 1 474 ? -24.714 4.520 18.915 1.00 88.62 474 ALA A CA 1
ATOM 3619 C C . ALA A 1 474 ? -23.879 5.804 19.059 1.00 88.62 474 ALA A C 1
ATOM 3621 O O . ALA A 1 474 ? -22.884 5.789 19.786 1.00 88.62 474 ALA A O 1
ATOM 3622 N N . ASP A 1 475 ? -24.298 6.910 18.444 1.00 87.31 475 ASP A N 1
ATOM 3623 C CA . ASP A 1 475 ? -23.613 8.206 18.511 1.00 87.31 475 ASP A CA 1
ATOM 3624 C C . ASP A 1 475 ? -23.632 8.813 19.922 1.00 87.31 475 ASP A C 1
ATOM 3626 O O . ASP A 1 475 ? -22.637 9.385 20.364 1.00 87.31 475 ASP A O 1
ATOM 3630 N N . GLU A 1 476 ? -24.683 8.580 20.711 1.00 89.12 476 GLU A N 1
ATOM 3631 C CA . GLU A 1 476 ? -24.668 8.930 22.141 1.00 89.12 476 GLU A CA 1
ATOM 3632 C C . GLU A 1 476 ? -23.522 8.243 22.907 1.00 89.12 476 GLU A C 1
ATOM 3634 O O . GLU A 1 476 ? -22.966 8.798 23.856 1.00 89.12 476 GLU A O 1
ATOM 3639 N N . LYS A 1 477 ? -23.164 7.010 22.523 1.00 95.44 477 LYS A N 1
ATOM 3640 C CA . LYS A 1 477 ? -22.054 6.269 23.146 1.00 95.44 477 LYS A CA 1
ATOM 3641 C C . LYS A 1 477 ? -20.700 6.653 22.561 1.00 95.44 477 LYS A C 1
ATOM 3643 O O . LYS A 1 477 ? -19.696 6.495 23.255 1.00 95.44 477 LYS A O 1
ATOM 3648 N N . LEU A 1 478 ? -20.673 7.173 21.332 1.00 94.19 478 LEU A N 1
ATOM 3649 C CA . LEU A 1 478 ? -19.465 7.693 20.701 1.00 94.19 478 LEU A CA 1
ATOM 3650 C C . LEU A 1 478 ? -18.859 8.807 21.552 1.00 94.19 478 LEU A C 1
ATOM 3652 O O . LEU A 1 478 ? -17.682 8.713 21.875 1.00 94.19 478 LEU A O 1
ATOM 3656 N N . GLN A 1 479 ? -19.644 9.803 21.978 1.00 92.25 479 GLN A N 1
ATOM 3657 C CA . GLN A 1 479 ? -19.094 10.937 22.732 1.00 92.25 479 GLN A CA 1
ATOM 3658 C C . GLN A 1 479 ? -18.409 10.493 24.032 1.00 92.25 479 GLN A C 1
ATOM 3660 O O . GLN A 1 479 ? -17.269 10.864 24.286 1.00 92.25 479 GLN A O 1
ATOM 3665 N N . ALA A 1 480 ? -19.053 9.613 24.806 1.00 94.50 480 ALA A N 1
ATOM 3666 C CA . ALA A 1 480 ? -18.462 9.076 26.032 1.00 94.50 480 ALA A CA 1
ATOM 3667 C C . ALA A 1 480 ? -17.158 8.301 25.767 1.00 94.50 480 ALA A C 1
ATOM 3669 O O . ALA A 1 480 ? -16.237 8.330 26.584 1.00 94.50 480 ALA A O 1
ATOM 3670 N N . TYR A 1 481 ? -17.078 7.592 24.637 1.00 96.50 481 TYR A N 1
ATOM 3671 C CA . TYR A 1 481 ? -15.847 6.938 24.202 1.00 96.50 481 TYR A CA 1
ATOM 3672 C C . TYR A 1 481 ? -14.761 7.953 23.818 1.00 96.50 481 TYR A C 1
ATOM 3674 O O . TYR A 1 481 ? -13.619 7.782 24.235 1.00 96.50 481 TYR A O 1
ATOM 3682 N N . LEU A 1 482 ? -15.099 9.009 23.074 1.00 95.31 482 LEU A N 1
ATOM 3683 C CA . LEU A 1 482 ? -14.145 10.048 22.675 1.00 95.31 482 LEU A CA 1
ATOM 3684 C C . LEU A 1 482 ? -13.580 10.804 23.891 1.00 95.31 482 LEU A C 1
ATOM 3686 O O . LEU A 1 482 ? -12.367 11.002 23.964 1.00 95.31 482 LEU A O 1
ATOM 3690 N N . ASP A 1 483 ? -14.417 11.136 24.878 1.00 94.00 483 ASP A N 1
ATOM 3691 C CA . ASP A 1 483 ? -13.991 11.792 26.125 1.00 94.00 483 ASP A CA 1
ATOM 3692 C C . ASP A 1 483 ? -13.035 10.897 26.940 1.00 94.00 483 ASP A C 1
ATOM 3694 O O . ASP A 1 483 ? -12.001 11.342 27.458 1.00 94.00 483 ASP A O 1
ATOM 3698 N N . GLU A 1 484 ? -13.355 9.600 27.036 1.00 95.38 484 GLU A N 1
ATOM 3699 C CA . GLU A 1 484 ? -12.480 8.612 27.675 1.00 95.38 484 GLU A CA 1
ATOM 3700 C C . GLU A 1 484 ? -11.155 8.477 26.927 1.00 95.38 484 GLU A C 1
ATOM 3702 O O . GLU A 1 484 ? -10.093 8.497 27.553 1.00 95.38 484 GLU A O 1
ATOM 3707 N N . LEU A 1 485 ? -11.202 8.386 25.597 1.00 95.50 485 LEU A N 1
ATOM 3708 C CA . LEU A 1 485 ? -10.020 8.281 24.757 1.00 95.50 485 LEU A CA 1
ATOM 3709 C C . LEU A 1 485 ? -9.106 9.498 24.921 1.00 95.50 485 LEU A C 1
ATOM 3711 O O . LEU A 1 485 ? -7.904 9.319 25.102 1.00 95.50 485 LEU A O 1
ATOM 3715 N N . GLN A 1 486 ? -9.651 10.716 24.911 1.00 94.12 486 GLN A N 1
ATOM 3716 C CA . GLN A 1 486 ? -8.871 11.939 25.108 1.00 94.12 486 GLN A CA 1
ATOM 3717 C C . GLN A 1 486 ? -8.184 11.946 26.480 1.00 94.12 486 GLN A C 1
ATOM 3719 O O . GLN A 1 486 ? -7.000 12.271 26.587 1.00 94.12 486 GLN A O 1
ATOM 3724 N N . THR A 1 487 ? -8.887 11.500 27.525 1.00 94.19 487 THR A N 1
ATOM 3725 C CA . THR A 1 487 ? -8.325 11.368 28.879 1.00 94.19 487 THR A CA 1
ATOM 3726 C C . THR A 1 487 ? -7.204 10.323 28.932 1.00 94.19 487 THR A C 1
ATOM 3728 O O . THR A 1 487 ? -6.130 10.569 29.498 1.00 94.19 487 THR A O 1
ATOM 3731 N N . ARG A 1 488 ? -7.418 9.151 28.320 1.00 93.00 488 ARG A N 1
ATOM 3732 C CA . ARG A 1 488 ? -6.421 8.075 28.233 1.00 93.00 488 ARG A CA 1
ATOM 3733 C C . ARG A 1 488 ? -5.196 8.515 27.431 1.00 93.00 488 ARG A C 1
ATOM 3735 O O . ARG A 1 488 ? -4.070 8.259 27.863 1.00 93.00 488 ARG A O 1
ATOM 3742 N N . PHE A 1 489 ? -5.401 9.228 26.328 1.00 92.31 489 PHE A N 1
ATOM 3743 C CA . PHE A 1 489 ? -4.343 9.780 25.490 1.00 92.31 489 PHE A CA 1
ATOM 3744 C C . PHE A 1 489 ? -3.513 10.833 26.239 1.00 92.31 489 PHE A C 1
ATOM 3746 O O . PHE A 1 489 ? -2.296 10.685 26.331 1.00 92.31 489 PHE A O 1
ATOM 3753 N N . ALA A 1 490 ? -4.143 11.817 26.890 1.00 91.12 490 ALA A N 1
ATOM 3754 C CA . ALA A 1 490 ? -3.442 12.813 27.711 1.00 91.12 490 ALA A CA 1
ATOM 3755 C C . ALA A 1 490 ? -2.639 12.167 28.860 1.00 91.12 490 ALA A C 1
ATOM 3757 O O . ALA A 1 490 ? -1.506 12.559 29.166 1.00 91.12 490 ALA A O 1
ATOM 3758 N N . THR A 1 491 ? -3.187 11.107 29.464 1.00 91.12 491 THR A N 1
ATOM 3759 C CA . THR A 1 491 ? -2.480 10.308 30.476 1.00 91.12 491 THR A CA 1
ATOM 3760 C C . THR A 1 491 ? -1.253 9.612 29.882 1.00 91.12 491 THR A C 1
ATOM 3762 O O . THR A 1 491 ? -0.194 9.576 30.513 1.00 91.12 491 THR A O 1
ATOM 3765 N N . ALA A 1 492 ? -1.365 9.057 28.672 1.00 88.12 492 ALA A N 1
ATOM 3766 C CA . ALA A 1 492 ? -0.244 8.441 27.968 1.00 88.12 492 ALA A CA 1
ATOM 3767 C C . ALA A 1 492 ? 0.846 9.468 27.624 1.00 88.12 492 ALA A C 1
ATOM 3769 O O . ALA A 1 492 ? 2.023 9.194 27.857 1.00 88.12 492 ALA A O 1
ATOM 3770 N N . GLN A 1 493 ? 0.466 10.667 27.176 1.00 86.00 493 GLN A N 1
ATOM 3771 C CA . GLN A 1 493 ? 1.407 11.754 26.900 1.00 86.00 493 GLN A CA 1
ATOM 3772 C C . GLN A 1 493 ? 2.147 12.216 28.156 1.00 86.00 493 GLN A C 1
ATOM 3774 O O . GLN A 1 493 ? 3.366 12.366 28.136 1.00 86.00 493 GLN A O 1
ATOM 3779 N N . THR A 1 494 ? 1.454 12.348 29.288 1.00 87.06 494 THR A N 1
ATOM 3780 C CA . THR A 1 494 ? 2.086 12.760 30.554 1.00 87.06 494 THR A CA 1
ATOM 3781 C C . THR A 1 494 ? 3.205 11.800 30.970 1.00 87.06 494 THR A C 1
ATOM 3783 O O . THR A 1 494 ? 4.221 12.227 31.522 1.00 87.06 494 THR A O 1
ATOM 3786 N N . LYS A 1 495 ? 3.088 10.501 30.652 1.00 84.94 495 LYS A N 1
ATOM 3787 C CA . LYS A 1 495 ? 4.139 9.513 30.950 1.00 84.94 495 LYS A CA 1
ATOM 3788 C C . LYS A 1 495 ? 5.460 9.840 30.245 1.00 84.94 495 LYS A C 1
ATOM 3790 O O . LYS A 1 495 ? 6.511 9.550 30.818 1.00 84.94 495 LYS A O 1
ATOM 3795 N N . LEU A 1 496 ? 5.434 10.483 29.076 1.00 82.00 496 LEU A N 1
ATOM 3796 C CA . LEU A 1 496 ? 6.629 10.860 28.305 1.00 82.00 496 LEU A CA 1
ATOM 3797 C C . LEU A 1 496 ? 7.570 11.799 29.074 1.00 82.00 496 LEU A C 1
ATOM 3799 O O . LEU A 1 496 ? 8.786 11.776 28.869 1.00 82.00 496 LEU A O 1
ATOM 3803 N N . THR A 1 497 ? 7.035 12.556 30.034 1.00 83.38 497 THR A N 1
ATOM 3804 C CA . THR A 1 497 ? 7.826 13.442 30.901 1.00 83.38 497 THR A CA 1
ATOM 3805 C C . THR A 1 497 ? 8.745 12.671 31.863 1.00 83.38 497 THR A C 1
ATOM 3807 O O . THR A 1 497 ? 9.763 13.194 32.316 1.00 83.38 497 THR A O 1
ATOM 3810 N N . THR A 1 498 ? 8.466 11.388 32.121 1.00 86.38 498 THR A N 1
ATOM 3811 C CA . THR A 1 498 ? 9.198 10.549 33.086 1.00 86.38 498 THR A CA 1
ATOM 3812 C C . THR A 1 498 ? 10.110 9.524 32.405 1.00 86.38 498 THR A C 1
ATOM 3814 O O . THR A 1 498 ? 9.801 9.008 31.331 1.00 86.38 498 THR A O 1
ATOM 3817 N N . ALA A 1 499 ? 11.213 9.139 33.059 1.00 84.62 499 ALA A N 1
ATOM 3818 C CA . ALA A 1 499 ? 12.112 8.098 32.542 1.00 84.62 499 ALA A CA 1
ATOM 3819 C C . ALA A 1 499 ? 11.406 6.735 32.367 1.00 84.62 499 ALA A C 1
ATOM 3821 O O . ALA A 1 499 ? 11.581 6.060 31.352 1.00 84.62 499 ALA A O 1
ATOM 3822 N N . THR A 1 500 ? 10.556 6.347 33.324 1.00 87.06 500 THR A N 1
ATOM 3823 C CA . THR A 1 500 ? 9.769 5.103 33.262 1.00 87.06 500 THR A CA 1
ATOM 3824 C C . THR A 1 500 ? 8.773 5.112 32.103 1.00 87.06 500 THR A C 1
ATOM 3826 O O . THR A 1 500 ? 8.620 4.107 31.403 1.00 87.06 500 THR A O 1
ATOM 3829 N N . GLY A 1 501 ? 8.110 6.243 31.857 1.00 85.62 501 GLY A N 1
ATOM 3830 C CA . GLY A 1 501 ? 7.200 6.370 30.725 1.00 85.62 501 GLY A CA 1
ATOM 3831 C C . GLY A 1 501 ? 7.920 6.352 29.379 1.00 85.62 501 GLY A C 1
ATOM 3832 O O . GLY A 1 501 ? 7.471 5.643 28.483 1.00 85.62 501 GLY A O 1
ATOM 3833 N N . ARG A 1 502 ? 9.094 6.988 29.256 1.00 83.50 502 ARG A N 1
ATOM 3834 C CA . ARG A 1 502 ? 9.948 6.857 28.056 1.00 83.50 502 ARG A CA 1
ATOM 3835 C C . ARG A 1 502 ? 10.403 5.415 27.810 1.00 83.50 502 ARG A C 1
ATOM 3837 O O . ARG A 1 502 ? 10.357 4.939 26.681 1.00 83.50 502 ARG A O 1
ATOM 3844 N N . LYS A 1 503 ? 10.752 4.663 28.861 1.00 85.00 503 LYS A N 1
ATOM 3845 C CA . LYS A 1 503 ? 11.051 3.223 28.734 1.00 85.00 503 LYS A CA 1
ATOM 3846 C C . LYS A 1 503 ? 9.839 2.425 28.239 1.00 85.00 503 LYS A C 1
ATOM 3848 O O . LYS A 1 503 ? 9.995 1.516 27.427 1.00 85.00 503 LYS A O 1
ATOM 3853 N N . THR A 1 504 ? 8.639 2.773 28.705 1.00 84.56 504 THR A N 1
ATOM 3854 C CA . THR A 1 504 ? 7.385 2.151 28.248 1.00 84.56 504 THR A CA 1
ATOM 3855 C C . THR A 1 504 ? 7.138 2.438 26.765 1.00 84.56 504 THR A C 1
ATOM 3857 O O . THR A 1 504 ? 6.825 1.517 26.014 1.00 84.56 504 THR A O 1
ATOM 3860 N N . LEU A 1 505 ? 7.362 3.682 26.330 1.00 81.62 505 LEU A N 1
ATOM 3861 C CA . LEU A 1 505 ? 7.278 4.086 24.927 1.00 81.62 505 LEU A CA 1
ATOM 3862 C C . LEU A 1 505 ? 8.221 3.268 24.039 1.00 81.62 505 LEU A C 1
ATOM 3864 O O . LEU A 1 505 ? 7.789 2.704 23.038 1.00 81.62 505 LEU A O 1
ATOM 3868 N N . ASN A 1 506 ? 9.486 3.130 24.443 1.00 81.25 506 ASN A N 1
ATOM 3869 C CA . ASN A 1 506 ? 10.463 2.314 23.717 1.00 81.25 506 ASN A CA 1
ATOM 3870 C C . ASN A 1 506 ? 10.006 0.853 23.591 1.00 81.25 506 ASN A C 1
ATOM 3872 O O . ASN A 1 506 ? 10.218 0.224 22.552 1.00 81.25 506 ASN A O 1
ATOM 3876 N N . GLY A 1 507 ? 9.333 0.322 24.616 1.00 84.50 507 GLY A N 1
ATOM 3877 C CA . GLY A 1 507 ? 8.693 -0.992 24.564 1.00 84.50 507 GLY A CA 1
ATOM 3878 C C . GLY A 1 507 ? 7.582 -1.080 23.512 1.00 84.50 507 GLY A C 1
ATOM 3879 O O . GLY A 1 507 ? 7.555 -2.042 22.748 1.00 84.50 507 GLY A O 1
ATOM 3880 N N . LEU A 1 508 ? 6.705 -0.071 23.425 1.00 84.50 508 LEU A N 1
ATOM 3881 C CA . LEU A 1 508 ? 5.641 -0.007 22.410 1.00 84.50 508 LEU A CA 1
ATOM 3882 C C . LEU A 1 508 ? 6.212 0.087 20.992 1.00 84.50 508 LEU A C 1
ATOM 3884 O O . LEU A 1 508 ? 5.789 -0.656 20.107 1.00 84.50 508 LEU A O 1
ATOM 3888 N N . ILE A 1 509 ? 7.217 0.943 20.796 1.00 81.62 509 ILE A N 1
ATOM 3889 C CA . ILE A 1 509 ? 7.928 1.082 19.522 1.00 81.62 509 ILE A CA 1
ATOM 3890 C C . ILE A 1 509 ? 8.538 -0.264 19.119 1.00 81.62 509 ILE A C 1
ATOM 3892 O O . ILE A 1 509 ? 8.335 -0.721 17.996 1.00 81.62 509 ILE A O 1
ATOM 3896 N N . THR A 1 510 ? 9.242 -0.930 20.038 1.00 82.19 510 THR A N 1
ATOM 3897 C CA . THR A 1 510 ? 9.864 -2.239 19.785 1.00 82.19 510 THR A CA 1
ATOM 3898 C C . THR A 1 510 ? 8.819 -3.287 19.415 1.00 82.19 510 THR A C 1
ATOM 3900 O O . THR A 1 510 ? 8.946 -3.939 18.382 1.00 82.19 510 THR A O 1
ATOM 3903 N N . ALA A 1 511 ? 7.736 -3.396 20.190 1.00 84.75 511 ALA A N 1
ATOM 3904 C CA . ALA A 1 511 ? 6.666 -4.354 19.929 1.00 84.75 511 ALA A CA 1
ATOM 3905 C C . ALA A 1 511 ? 6.013 -4.140 18.555 1.00 84.75 511 ALA A C 1
ATOM 3907 O O . ALA A 1 511 ? 5.720 -5.105 17.847 1.00 84.75 511 ALA A O 1
ATOM 3908 N N . ARG A 1 512 ? 5.817 -2.880 18.155 1.00 85.31 512 ARG A N 1
ATOM 3909 C CA . ARG A 1 512 ? 5.262 -2.520 16.848 1.00 85.31 512 ARG A CA 1
ATOM 3910 C C . ARG A 1 512 ? 6.211 -2.871 15.704 1.00 85.31 512 ARG A C 1
ATOM 3912 O O . ARG A 1 512 ? 5.785 -3.459 14.713 1.00 85.31 512 ARG A O 1
ATOM 3919 N N . LYS A 1 513 ? 7.508 -2.590 15.862 1.00 78.88 513 LYS A N 1
ATOM 3920 C CA . LYS A 1 513 ? 8.547 -3.017 14.911 1.00 78.88 513 LYS A CA 1
ATOM 3921 C C . LYS A 1 513 ? 8.603 -4.540 14.789 1.00 78.88 513 LYS A C 1
ATOM 3923 O O . LYS A 1 513 ? 8.683 -5.056 13.680 1.00 78.88 513 LYS A O 1
ATOM 3928 N N . ASP A 1 514 ? 8.495 -5.268 15.895 1.00 80.00 514 ASP A N 1
ATOM 3929 C CA . ASP A 1 514 ? 8.480 -6.732 15.886 1.00 80.00 514 ASP A CA 1
ATOM 3930 C C . ASP A 1 514 ? 7.215 -7.306 15.235 1.00 80.00 514 ASP A C 1
ATOM 3932 O O . ASP A 1 514 ? 7.289 -8.315 14.531 1.00 80.00 514 ASP A O 1
ATOM 3936 N N . ALA A 1 515 ? 6.056 -6.669 15.426 1.00 81.56 515 ALA A N 1
ATOM 3937 C CA . ALA A 1 515 ? 4.824 -7.031 14.726 1.00 81.56 515 ALA A CA 1
ATOM 3938 C C . ALA A 1 515 ? 4.972 -6.844 13.210 1.00 81.56 515 ALA A C 1
ATOM 3940 O O . ALA A 1 515 ? 4.665 -7.762 12.450 1.00 81.56 515 ALA A O 1
ATOM 3941 N N . ALA A 1 516 ? 5.536 -5.712 12.787 1.00 78.38 516 ALA A N 1
ATOM 3942 C CA . ALA A 1 516 ? 5.865 -5.458 11.393 1.00 78.38 516 ALA A CA 1
ATOM 3943 C C . ALA A 1 516 ? 6.845 -6.517 10.845 1.00 78.38 516 ALA A C 1
ATOM 3945 O O . ALA A 1 516 ? 6.610 -7.072 9.775 1.00 78.38 516 ALA A O 1
ATOM 3946 N N . ARG A 1 517 ? 7.911 -6.872 11.586 1.00 75.38 517 ARG A N 1
ATOM 3947 C CA . ARG A 1 517 ? 8.912 -7.877 11.151 1.00 75.38 517 ARG A CA 1
ATOM 3948 C C . ARG A 1 517 ? 8.272 -9.236 10.873 1.00 75.38 517 ARG A C 1
ATOM 3950 O O . ARG A 1 517 ? 8.634 -9.901 9.910 1.00 75.38 517 ARG A O 1
ATOM 3957 N N . LYS A 1 518 ? 7.280 -9.637 11.672 1.00 77.31 518 LYS A N 1
ATOM 3958 C CA . LYS A 1 518 ? 6.558 -10.909 11.489 1.00 77.31 518 LYS A CA 1
ATOM 3959 C C . LYS A 1 518 ? 5.754 -10.980 10.188 1.00 77.31 518 LYS A C 1
ATOM 3961 O O . LYS A 1 518 ? 5.446 -12.085 9.749 1.00 77.31 518 LYS A O 1
ATOM 3966 N N . MET A 1 519 ? 5.421 -9.846 9.569 1.00 74.38 519 MET A N 1
ATOM 3967 C CA . MET A 1 519 ? 4.761 -9.830 8.259 1.00 74.38 519 MET A CA 1
ATOM 3968 C C . MET A 1 519 ? 5.704 -10.239 7.119 1.00 74.38 519 MET A C 1
ATOM 3970 O O . MET A 1 519 ? 5.233 -10.670 6.069 1.00 74.38 519 MET A O 1
ATOM 3974 N N . PHE A 1 520 ? 7.019 -10.163 7.346 1.00 66.88 520 PHE A N 1
ATOM 3975 C CA . PHE A 1 520 ? 8.071 -10.399 6.358 1.00 66.88 520 PHE A CA 1
ATOM 3976 C C . PHE A 1 520 ? 9.054 -11.468 6.865 1.00 66.88 520 PHE A C 1
ATOM 3978 O O . PHE A 1 520 ? 10.189 -11.164 7.225 1.00 66.88 520 PHE A O 1
ATOM 3985 N N . PRO A 1 521 ? 8.625 -12.742 6.958 1.00 53.16 521 PRO A N 1
ATOM 3986 C CA . PRO A 1 521 ? 9.396 -13.798 7.623 1.00 53.16 521 PRO A CA 1
ATOM 3987 C C . PRO A 1 521 ? 10.648 -14.250 6.852 1.00 53.16 521 PRO A C 1
ATOM 3989 O O . PRO A 1 521 ? 11.447 -15.028 7.369 1.00 53.16 521 PRO A O 1
ATOM 3992 N N . ASN A 1 522 ? 10.821 -13.815 5.606 1.00 54.66 522 ASN A N 1
ATOM 3993 C CA . ASN A 1 522 ? 11.986 -14.119 4.787 1.00 54.66 522 ASN A CA 1
ATOM 3994 C C . ASN A 1 522 ? 13.133 -13.146 5.103 1.00 54.66 522 ASN A C 1
ATOM 3996 O O . ASN A 1 522 ? 12.969 -11.933 5.055 1.00 54.66 522 ASN A O 1
ATOM 4000 N N . ALA A 1 523 ? 14.348 -13.672 5.290 1.00 49.53 523 ALA A N 1
ATOM 4001 C CA . ALA A 1 523 ? 15.566 -12.858 5.425 1.00 49.53 523 ALA A CA 1
ATOM 4002 C C . ALA A 1 523 ? 15.820 -11.927 4.216 1.00 49.53 523 ALA A C 1
ATOM 4004 O O . ALA A 1 523 ? 16.611 -10.992 4.294 1.00 49.53 523 ALA A O 1
ATOM 4005 N N . ALA A 1 524 ? 15.136 -12.182 3.094 1.00 46.69 524 ALA A N 1
ATOM 4006 C CA . ALA A 1 524 ? 15.135 -11.344 1.906 1.00 46.69 524 ALA A CA 1
ATOM 4007 C C . ALA A 1 524 ? 14.162 -10.152 1.971 1.00 46.69 524 ALA A C 1
ATOM 4009 O O . ALA A 1 524 ? 14.243 -9.315 1.087 1.00 46.69 524 ALA A O 1
ATOM 4010 N N . SER A 1 525 ? 13.301 -9.994 2.976 1.00 46.88 525 SER A N 1
ATOM 4011 C CA . SER A 1 525 ? 12.490 -8.777 3.161 1.00 46.88 525 SER A CA 1
ATOM 4012 C C . SER A 1 525 ? 12.913 -8.090 4.459 1.00 46.88 525 SER A C 1
ATOM 4014 O O . SER A 1 525 ? 12.286 -8.258 5.504 1.00 46.88 525 SER A O 1
ATOM 4016 N N . PRO A 1 526 ? 14.036 -7.361 4.433 1.00 44.47 526 PRO A N 1
ATOM 4017 C CA . PRO A 1 526 ? 14.528 -6.632 5.569 1.00 44.47 526 PRO A CA 1
ATOM 4018 C C . PRO A 1 526 ? 13.554 -5.484 5.757 1.00 44.47 526 PRO A C 1
ATOM 4020 O O . PRO A 1 526 ? 13.539 -4.504 5.015 1.00 44.47 526 PRO A O 1
ATOM 4023 N N . LEU A 1 527 ? 12.755 -5.588 6.809 1.00 45.22 527 LEU A N 1
ATOM 4024 C CA . LEU A 1 527 ? 12.461 -4.363 7.514 1.00 45.22 527 LEU A CA 1
ATOM 4025 C C . LEU A 1 527 ? 13.776 -3.724 7.936 1.00 45.22 527 LEU A C 1
ATOM 4027 O O . LEU A 1 527 ? 14.783 -4.428 8.089 1.00 45.22 527 LEU A O 1
ATOM 4031 N N . PRO A 1 528 ? 13.769 -2.406 8.138 1.00 40.69 528 PRO A N 1
ATOM 4032 C CA . PRO A 1 528 ? 14.906 -1.715 8.673 1.00 40.69 528 PRO A CA 1
ATOM 4033 C C . PRO A 1 528 ? 15.571 -2.508 9.797 1.00 40.69 528 PRO A C 1
ATOM 4035 O O . PRO A 1 528 ? 14.891 -2.948 10.736 1.00 40.69 528 PRO A O 1
ATOM 4038 N N . LEU A 1 529 ? 16.879 -2.766 9.646 1.00 36.91 529 LEU A N 1
ATOM 4039 C CA . LEU A 1 529 ? 17.732 -3.217 10.743 1.00 36.91 529 LEU A CA 1
ATOM 4040 C C . LEU A 1 529 ? 17.769 -2.028 11.708 1.00 36.91 529 LEU A C 1
ATOM 4042 O O . LEU A 1 529 ? 18.654 -1.186 11.635 1.00 36.91 529 LEU A O 1
ATOM 4046 N N . MET A 1 530 ? 16.688 -1.899 12.477 1.00 38.56 530 MET A N 1
ATOM 4047 C CA . MET A 1 530 ? 16.430 -0.832 13.436 1.00 38.56 530 MET A CA 1
ATOM 4048 C C . MET A 1 530 ? 16.968 -1.199 14.796 1.00 38.56 530 MET A C 1
ATOM 4050 O O . MET A 1 530 ? 16.605 -2.313 15.258 1.00 38.56 530 MET A O 1
#

Foldseek 3Di:
DDDDDDDDDDDDDYDDDDDDDDDDDDDDDPPPPPVNVLLVLLVVQDFQALVCVQCRVPLQQADLWLVSVCCSLCAQVSPPDPQARQWAKAWAQWFCPPLATDGDPGTDIKIKIFQQADDLVDLVSLCSGLQKIKIWTFDCPAPCNVVQARTDGPQIWMWGQHLQQLAIKIKTWHHPDPPQRTKIWIWDQALVRQIWIWIQHSVSGIDTDSPPPCSVVLQCPLRDSGGLFGLAGPRQLAHPDPDDPPPSSHDDVSCVSVCSCPPPPPPDPHHNYSNVVNSSRLSSLLCQAQPQQPCDPVRDGPPSDHNVNSLCVSSGYDHPLVLCLLLQAAQDWHWDWCPFFDDPLLFFQVVLLPPDDQDTFTPPDPPDGDIFIDHHSNSVSSVVNLCVLLLAPPLLSSLLCLLCGGNGRLDPRSSVLSVVLVPDDADSHSNSNHLSSLVSQLVCLVVVVSPDDDPLSSVLSNQSSDPPHDPVRSVVSSVSVSVVSSVSSVVLSVLCVDPVSVVVSVVSRVVSLVSVVVSNVDPRSDDNPD

Secondary structure (DSSP, 8-state):
---------------------------------HHHHHHHHHHTT--SSHHHHHHTT-GGGS-SSHHHHHHHHT-GGG-S-SS---EEEEEEEEE-TTSS-EEEEEEEEEEEE------TT-HHHHHHHHTEEEEE-B-TTSTBGGGTB-B--SSEEEEEE-TTTSSEEEEEEE--STTS--EEEEEEE-TTS-EEEEEE-TTS-EEEE-----HHHHHSGGG-S-----SS-GGG---S-SS--TT----HHHHHHHHHHB-TTSS---B-BHHHHHHHHHHHHHHHHHEE--B-TTS-B--EE-HHHHHHTTSSTTHHHHHHHTTTS--SEEEEEESSEE-GGGTS-TTTTTTS--PPEE--SSPPPEEEEEE-HHHHHHHHHHHHTTSS-HHHHHHHHTTSTTSGGG-HHHHHHHHHHTTSPPPSSHHHHHHHHHHHHHHHHHTTTT----HHHHHHHHHHH-TTS-HHHHHHHHHHHHHHHHHHHHHHHHHTTSHHHHHHHHHHHHHHHHHHHHT--STTS-----

pLDDT: mean 75.27, std 19.61, range [19.64, 97.0]